Protein AF-A0A2V8SX54-F1 (afdb_monomer)

Solvent-accessible surface area (backbone atoms only — not comparable to full-atom values): 26378 Å² total; per-residue (Å²): 139,81,92,84,87,86,87,90,79,84,88,74,87,81,85,82,84,87,79,87,78,86,84,85,86,83,91,82,82,90,82,87,89,84,88,85,86,90,86,89,82,80,80,82,79,78,82,74,82,74,77,76,75,73,49,74,75,44,78,46,77,50,75,36,87,55,54,24,36,34,35,37,41,37,28,32,24,9,51,74,18,35,48,42,36,88,55,17,28,21,27,26,38,36,36,25,47,73,88,38,86,64,34,55,44,73,38,55,62,5,57,46,75,40,74,49,58,28,40,78,41,60,44,65,58,43,84,45,40,41,38,34,27,49,34,67,90,66,21,24,82,52,34,79,50,73,47,78,78,46,76,47,75,49,76,37,35,83,87,41,93,58,24,72,60,58,56,57,41,57,34,42,26,45,38,69,89,34,70,80,65,87,48,61,45,80,74,49,32,34,34,38,77,49,78,59,87,72,31,37,38,41,39,33,32,38,35,24,54,36,55,71,60,72,72,35,46,30,38,32,27,17,44,52,46,41,59,42,29,75,47,62,55,39,34,39,31,20,40,90,84,69,49,77,77,47,45,33,28,24,20,71,92,74,36,79,38,78,61,82,42,58,66,57,71,70,15,42,41,34,22,31,75,46,52,73,64,24,31,32,47,66,80,81,55,98,46,36,38,33,56,43,63,40,85,54,88,54,93,87,44,27,82,65,53,55,41,66,79,41,32,66,52,45,38,50,34,52,24,42,36,54,47,71,64,25,53,31,88,84,51,88,49,48,70,22,28,54,59,74,52,30,24,44,37,37,33,33,30,32,48,51,60,79,17,17,39,41,44,33,40,28,40,61,100,44,94,58,72,32,44,23,29,70,91,39,72,88,18,37,38,63,65,53,47,52,38,32,24,24,27,64,50,62,78,88,67,53,80,91,39,58,35,34,34,31,43,34,20,37,64,50,64,85,70,87,47,75,66,49,48,56,55,43,77,74,25,44,32,34,42,52,44,46,80,40,36,27,35,35,41,99,77,38,32,78,43,78,61,52,91,45,76,61,71,68,44,75,31,46,54,76,36,68,48,74,57,39,57,74,85,64,90,131

Secondary structure (DSSP, 8-state):
---------------------------------------------------PPPEEEEEEEEEESSSEEEEEEEEEE-TT--TTSTT-S--EEEEEETTEEEEEEE-TTTTS-EEEEEEEEEE-SEEEEEEEEE-TTTS-TT----EEEEEEEEEE-TTSTTHHHHTTPPEEEPPTTTTTT--S-EEEEEEEEEEETTEEEEEEEEEES---SS--HHHHHHHHS-SSEEEEEEEEEE-TTS-EEEEEEEEGGGEEEE--PPEETTEEEEEE-STT--EESS---S-EE-BPEEE---TTS-TTHHHHHSTHHHHHHHHHHHHTT-B-SS--SSS-B--GGGEEEEEEEEEESSEEEEEEEEETT---EEETTTT-GGGSB---EEEEEEEE--TT--GGGEEEEEEEEEESS---SHHHHHHHHT-EEEEEEEEEEEEB-TTS-B-PPP------EEEETT-EEEEEETT---

Foldseek 3Di:
DDDDDDDDDDDDDDDDDDDDDDDDDDDDDDDDDDDDDDDDDDPPPPPDPPPPDFAWPDKDKDFDAAKWWKKKFWFKAFEQAECLAALRQFWKKWKDKQNHTQAIDTRRVHRDGDTAMFTSAIDHGDMMMMIITGDCVQGRNRRDDMGTPDIDMDTGDPVHPCRLVQLAAAKEFEAAVCRSVSFFDFDAKAWEWDDDPQKIKIWIKTWGLAQQQFDFPLLCQLAFNAGTAMATAKMFIAGPVSDTPFIWGQAPVRDIDGAPADADNSYQYWYQHGSNRGIDSDDDHPGIGGGRYHYDDPVPWDPCVVCQVVVVSLVSRQSNCSNVVQADPPDLTGNHDHRQLQKKKWKFFKDFDQKFKKKWWDFPPGPDIFISCSPPLSSTHRDGGIHMHITGHDPPDDPVRTFWMKMAMAGSDDDPDPVSVVVLQATKMKTDDTPFIFGADPSSHTDDTDDFDDHTDIDRHGDMDIRDGPVDDD

Nearest PDB structures (foldseek):
  8xcj-assembly1_F  TM=3.959E-01  e=9.289E-03  Escherichia phage Lambda
  8xck-assembly1_F  TM=3.122E-01  e=2.239E-02  Escherichia phage Lambda
  3w5f-assembly2_B  TM=2.344E-01  e=1.899E-02  Solanum lycopersicum
  7l2z-assembly1_C  TM=1.823E-01  e=2.006E-02  Escherichia coli K-12
  8h2i-assembly1_ab-5  TM=1.354E-01  e=4.100E-02  Paramecium bursaria Chlorella virus 1

Structure (mmCIF, N/CA/C/O backbone):
data_AF-A0A2V8SX54-F1
#
_entry.id   AF-A0A2V8SX54-F1
#
loop_
_atom_site.group_PDB
_atom_site.id
_atom_site.type_symbol
_atom_site.label_atom_id
_atom_site.label_alt_id
_atom_site.label_comp_id
_atom_site.label_asym_id
_atom_site.label_entity_id
_atom_site.label_seq_id
_atom_site.pdbx_PDB_ins_code
_atom_site.Cartn_x
_atom_site.Cartn_y
_atom_site.Cartn_z
_atom_site.occupancy
_atom_site.B_iso_or_equiv
_atom_site.auth_seq_id
_atom_site.auth_comp_id
_atom_site.auth_asym_id
_atom_site.auth_atom_id
_atom_site.pdbx_PDB_model_num
ATOM 1 N N . MET A 1 1 ? -35.986 37.980 21.704 1.00 31.59 1 MET A N 1
ATOM 2 C CA . MET A 1 1 ? -37.425 37.637 21.736 1.00 31.59 1 MET A CA 1
ATOM 3 C C . MET A 1 1 ? -37.671 36.758 20.523 1.00 31.59 1 MET A C 1
ATOM 5 O O . MET A 1 1 ? -37.563 37.276 19.428 1.00 31.59 1 MET A O 1
ATOM 9 N N . ILE A 1 2 ? -37.849 35.445 20.602 1.00 27.88 2 ILE A N 1
ATOM 10 C CA . ILE A 1 2 ? -38.385 34.563 21.647 1.00 27.88 2 ILE A CA 1
ATOM 11 C C . ILE A 1 2 ? -37.568 33.252 21.619 1.00 27.88 2 ILE A C 1
ATOM 13 O O . ILE A 1 2 ? -37.108 32.840 20.556 1.00 27.88 2 ILE A O 1
ATOM 17 N N . GLU A 1 3 ? -37.349 32.660 22.793 1.00 24.61 3 GLU A N 1
ATOM 18 C CA . GLU A 1 3 ? -36.712 31.354 23.023 1.00 24.61 3 GLU A CA 1
ATOM 19 C C . GLU A 1 3 ? -37.575 30.183 22.524 1.00 24.61 3 GLU A C 1
ATOM 21 O O . GLU A 1 3 ? -38.798 30.256 22.607 1.00 24.61 3 GLU A O 1
ATOM 26 N N . ALA A 1 4 ? -36.937 29.086 22.094 1.00 24.88 4 ALA A N 1
ATOM 27 C CA . ALA A 1 4 ? -37.102 27.743 22.680 1.00 24.88 4 ALA A CA 1
ATOM 28 C C . ALA A 1 4 ? -36.400 26.664 21.825 1.00 24.88 4 ALA A C 1
ATOM 30 O O . ALA A 1 4 ? -36.652 26.520 20.633 1.00 24.88 4 ALA A O 1
ATOM 31 N N . SER A 1 5 ? -35.542 25.886 22.482 1.00 25.06 5 SER A N 1
ATOM 32 C CA . SER A 1 5 ? -35.265 24.462 22.208 1.00 25.06 5 SER A CA 1
ATOM 33 C C . SER A 1 5 ? -36.042 23.652 23.279 1.00 25.06 5 SER A C 1
ATOM 35 O O . SER A 1 5 ? -36.571 24.311 24.183 1.00 25.06 5 SER A O 1
ATOM 37 N N . PRO A 1 6 ? -36.069 22.299 23.337 1.00 46.75 6 PRO A N 1
ATOM 38 C CA . PRO A 1 6 ? -35.514 21.268 22.440 1.00 46.75 6 PRO A CA 1
ATOM 39 C C . PRO A 1 6 ? -36.503 20.102 22.146 1.00 46.75 6 PRO A C 1
ATOM 41 O O . PRO A 1 6 ? -37.576 20.050 22.729 1.00 46.75 6 PRO A O 1
ATOM 44 N N . GLU A 1 7 ? -36.144 19.148 21.271 1.00 25.92 7 GLU A N 1
ATOM 45 C CA . GLU A 1 7 ? -36.184 17.691 21.558 1.00 25.92 7 GLU A CA 1
ATOM 46 C C . GLU A 1 7 ? -35.854 16.808 20.339 1.00 25.92 7 GLU A C 1
ATOM 48 O O . GLU A 1 7 ? -36.104 17.140 19.182 1.00 25.92 7 GLU A O 1
ATOM 53 N N . ALA A 1 8 ? -35.234 15.671 20.654 1.00 28.62 8 ALA A N 1
ATOM 54 C CA . ALA A 1 8 ? -34.731 14.637 19.766 1.00 28.62 8 ALA A CA 1
ATOM 55 C C . ALA A 1 8 ? -35.845 13.757 19.168 1.00 28.62 8 ALA A C 1
ATOM 57 O O . ALA A 1 8 ? -36.850 13.478 19.813 1.00 28.62 8 ALA A O 1
ATOM 58 N N . GLY A 1 9 ? -35.619 13.228 17.963 1.00 24.94 9 GLY A N 1
ATOM 59 C CA . GLY A 1 9 ? -36.501 12.238 17.347 1.00 24.94 9 GLY A CA 1
ATOM 60 C C . GLY A 1 9 ? -35.803 11.477 16.226 1.00 24.94 9 GLY A C 1
ATOM 61 O O . GLY A 1 9 ? -35.399 12.059 15.224 1.00 24.94 9 GLY A O 1
ATOM 62 N N . ALA A 1 10 ? -35.640 10.173 16.433 1.00 25.62 10 ALA A N 1
ATOM 63 C CA . ALA A 1 10 ? -35.011 9.208 15.541 1.00 25.62 10 ALA A CA 1
ATOM 64 C C . ALA A 1 10 ? -35.540 9.271 14.094 1.00 25.62 10 ALA A C 1
ATOM 66 O O . ALA A 1 10 ? -36.748 9.305 13.856 1.00 25.62 10 ALA A O 1
ATOM 67 N N . SER A 1 11 ? -34.630 9.223 13.117 1.00 25.17 11 SER A N 1
ATOM 68 C CA . SER 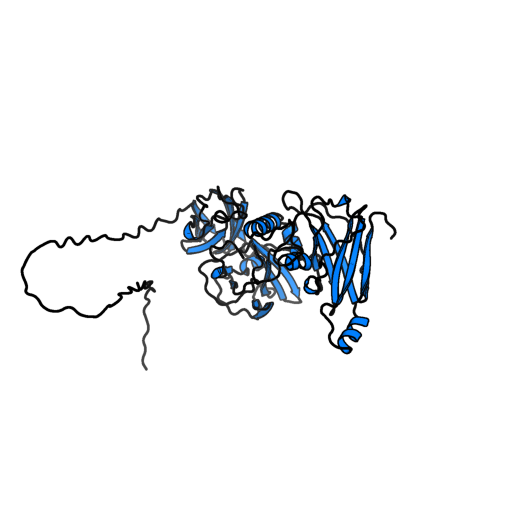A 1 11 ? -34.993 9.102 11.703 1.00 25.17 11 SER A CA 1
ATOM 69 C C . SER A 1 11 ? -35.382 7.652 11.398 1.00 25.17 11 SER A C 1
ATOM 71 O O . SER A 1 11 ? -34.538 6.766 11.275 1.00 25.17 11 SER A O 1
ATOM 73 N N . LEU A 1 12 ? -36.691 7.413 11.337 1.00 27.41 12 LEU A N 1
ATOM 74 C CA . LEU A 1 12 ? -37.303 6.190 10.831 1.00 27.41 12 LEU A CA 1
ATOM 75 C C . LEU A 1 12 ? -37.201 6.151 9.301 1.00 27.41 12 LEU A C 1
ATOM 77 O O . LEU A 1 12 ? -37.607 7.078 8.601 1.00 27.41 12 LEU A O 1
ATOM 81 N N . ILE A 1 13 ? -36.688 5.030 8.802 1.00 28.08 13 ILE A N 1
ATOM 82 C CA . ILE A 1 13 ? -36.658 4.642 7.392 1.00 28.08 13 ILE A CA 1
ATOM 83 C C . ILE A 1 13 ? -38.092 4.639 6.841 1.00 28.08 13 ILE A C 1
ATOM 85 O O . ILE A 1 13 ? -38.924 3.823 7.236 1.00 28.08 13 ILE A O 1
ATOM 89 N N . VAL A 1 14 ? -38.381 5.542 5.902 1.00 26.42 14 VAL A N 1
ATOM 90 C CA . VAL A 1 14 ? -39.631 5.547 5.130 1.00 26.42 14 VAL A CA 1
ATOM 91 C C . VAL A 1 14 ? -39.438 4.679 3.886 1.00 26.42 14 VAL A C 1
ATOM 93 O O . VAL A 1 14 ? -38.863 5.116 2.891 1.00 26.42 14 VAL A O 1
ATOM 96 N N . CYS A 1 15 ? -39.951 3.448 3.911 1.00 26.69 15 CYS A N 1
ATOM 97 C CA . CYS A 1 15 ? -40.166 2.655 2.700 1.00 26.69 15 CYS A CA 1
ATOM 98 C C . CYS A 1 15 ? -41.452 3.128 2.001 1.00 26.69 15 CYS A C 1
ATOM 100 O O . CYS A 1 15 ? -42.551 2.916 2.508 1.00 26.69 15 CYS A O 1
ATOM 102 N N . ARG A 1 16 ? -41.337 3.742 0.816 1.00 26.17 16 ARG A N 1
ATOM 103 C CA . ARG A 1 16 ? -42.470 3.931 -0.110 1.00 26.17 16 ARG A CA 1
ATOM 104 C C . ARG A 1 16 ? -42.550 2.742 -1.076 1.00 26.17 16 ARG A C 1
ATOM 106 O O . ARG A 1 16 ? -41.595 2.546 -1.824 1.00 26.17 16 ARG A O 1
ATOM 113 N N . PRO A 1 17 ? -43.668 2.002 -1.154 1.00 31.19 17 PRO A N 1
ATOM 114 C CA . PRO A 1 17 ? -43.928 1.125 -2.284 1.00 31.19 17 PRO A CA 1
ATOM 115 C C . PRO A 1 17 ? -44.687 1.889 -3.379 1.00 31.19 17 PRO A C 1
ATOM 117 O O . PRO A 1 17 ? -45.787 2.398 -3.167 1.00 31.19 17 PRO A O 1
ATOM 120 N N . SER A 1 18 ? -44.093 1.958 -4.569 1.00 27.44 18 SER A N 1
ATOM 121 C CA . SER A 1 18 ? -44.758 2.406 -5.795 1.00 27.44 18 SER A CA 1
ATOM 122 C C . SER A 1 18 ? -45.626 1.268 -6.334 1.00 27.44 18 SER A C 1
ATOM 124 O O . SER A 1 18 ? -45.100 0.284 -6.850 1.00 27.44 18 SER A O 1
ATOM 126 N N . LEU A 1 19 ? -46.951 1.389 -6.228 1.00 26.81 19 LEU A N 1
ATOM 127 C CA . LEU A 1 19 ? -47.896 0.482 -6.882 1.00 26.81 19 LEU A CA 1
ATOM 128 C C . LEU A 1 19 ? -48.363 1.121 -8.200 1.00 26.81 19 LEU A C 1
ATOM 130 O O . LEU A 1 19 ? -49.107 2.100 -8.200 1.00 26.81 19 LEU A O 1
ATOM 134 N N . VAL A 1 20 ? -47.909 0.587 -9.335 1.00 29.27 20 VAL A N 1
ATOM 135 C CA . VAL A 1 20 ? -48.375 0.999 -10.668 1.00 29.27 20 VAL A CA 1
ATOM 136 C C . VAL A 1 20 ? -49.686 0.274 -10.970 1.00 29.27 20 VAL A C 1
ATOM 138 O O . VAL A 1 20 ? -49.683 -0.901 -11.326 1.00 29.27 20 VAL A O 1
ATOM 141 N N . ILE A 1 21 ? -50.815 0.977 -10.852 1.00 29.84 21 ILE A N 1
ATOM 142 C CA . ILE A 1 21 ? -52.108 0.523 -11.380 1.00 29.84 21 ILE A CA 1
ATOM 143 C C . ILE A 1 21 ? -52.289 1.136 -12.775 1.00 29.84 21 ILE A C 1
ATOM 145 O O . ILE A 1 21 ? -52.482 2.342 -12.918 1.00 29.84 21 ILE A O 1
ATOM 149 N N . LYS A 1 22 ? -52.233 0.298 -13.817 1.00 30.06 22 LYS A N 1
ATOM 150 C CA . LYS A 1 22 ? -52.654 0.650 -15.182 1.00 30.06 22 LYS A CA 1
ATOM 151 C C . LYS A 1 22 ? -54.179 0.810 -15.213 1.00 30.06 22 LYS A C 1
ATOM 153 O O . LYS A 1 22 ? -54.898 -0.146 -14.944 1.00 30.06 22 LYS A O 1
ATOM 158 N N . HIS A 1 23 ? -54.664 1.991 -15.587 1.00 28.36 23 HIS A N 1
ATOM 159 C CA . HIS A 1 23 ? -56.063 2.224 -15.955 1.00 28.36 23 HIS A CA 1
ATOM 160 C C . HIS A 1 23 ? -56.224 2.031 -17.472 1.00 28.36 23 HIS A C 1
ATOM 162 O O . HIS A 1 23 ? -55.637 2.775 -18.255 1.00 28.36 23 HIS A O 1
ATOM 168 N N . ILE A 1 24 ? -57.014 1.036 -17.886 1.00 31.31 24 ILE A N 1
ATOM 169 C CA . ILE A 1 24 ? -57.562 0.921 -19.245 1.00 31.31 24 ILE A CA 1
ATOM 170 C C . ILE A 1 24 ? -59.026 1.347 -19.150 1.00 31.31 24 ILE A C 1
ATOM 172 O O . ILE A 1 24 ? -59.816 0.704 -18.463 1.00 31.31 24 ILE A O 1
ATOM 176 N N . GLY A 1 25 ? -59.378 2.445 -19.814 1.00 29.09 25 GLY A N 1
ATOM 177 C CA . GLY A 1 25 ? -60.760 2.871 -19.988 1.00 29.09 25 GLY A CA 1
ATOM 178 C C . GLY A 1 25 ? -61.316 2.396 -21.329 1.00 29.09 25 GLY A C 1
ATOM 179 O O . GLY A 1 25 ? -60.647 2.535 -22.350 1.00 29.09 25 GLY A O 1
ATOM 180 N N . GLY A 1 26 ? -62.566 1.924 -21.331 1.00 27.31 26 GLY A N 1
ATOM 181 C CA . GLY A 1 26 ? -63.441 2.079 -22.494 1.00 27.31 26 GLY A CA 1
ATOM 182 C C . GLY A 1 26 ? -64.330 0.895 -22.886 1.00 27.31 26 GLY A C 1
ATOM 183 O O . GLY A 1 26 ? -63.892 0.025 -23.623 1.00 27.31 26 GLY A O 1
ATOM 184 N N . LYS A 1 27 ? -65.622 1.047 -22.549 1.00 30.84 27 LYS A N 1
ATOM 185 C CA . LYS A 1 27 ? -66.845 0.608 -23.266 1.00 30.84 27 LYS A CA 1
ATOM 186 C C . LYS A 1 27 ? -67.281 -0.865 -23.219 1.00 30.84 27 LYS A C 1
ATOM 188 O O . LYS A 1 27 ? -66.690 -1.697 -23.884 1.00 30.84 27 LYS A O 1
ATOM 193 N N . LEU A 1 28 ? -68.445 -1.101 -22.596 1.00 29.50 28 LEU A N 1
ATOM 194 C CA . LEU A 1 28 ? -69.559 -1.979 -23.033 1.00 29.50 28 LEU A CA 1
ATOM 195 C C . LEU A 1 28 ? -70.706 -1.801 -22.006 1.00 29.50 28 LEU A C 1
ATOM 197 O O . LEU A 1 28 ? -70.486 -1.997 -20.819 1.00 29.50 28 LEU A O 1
ATOM 201 N N . VAL A 1 29 ? -71.756 -1.032 -22.323 1.00 33.12 29 VAL A N 1
ATOM 202 C CA . VAL A 1 29 ? -73.097 -1.451 -22.806 1.00 33.12 29 VAL A CA 1
ATOM 203 C C . VAL A 1 29 ? -73.834 -2.436 -21.874 1.00 33.12 29 VAL A C 1
ATOM 205 O O . VAL A 1 29 ? -73.373 -3.538 -21.615 1.00 33.12 29 VAL A O 1
ATOM 208 N N . GLU A 1 30 ? -74.989 -1.949 -21.406 1.00 35.03 30 GLU A N 1
ATOM 209 C CA . GLU A 1 30 ? -76.146 -2.543 -20.710 1.00 35.03 30 GLU A CA 1
ATOM 210 C C . GLU A 1 30 ? -76.262 -4.079 -20.584 1.00 35.03 30 GLU A C 1
ATOM 212 O O . GLU A 1 30 ? -76.363 -4.771 -21.589 1.00 35.03 30 GLU A O 1
ATOM 217 N N . HIS A 1 31 ? -76.461 -4.586 -19.351 1.00 31.86 31 HIS A N 1
ATOM 218 C CA . HIS A 1 31 ? -77.663 -5.350 -18.951 1.00 31.86 31 HIS A CA 1
ATOM 219 C C . HIS A 1 31 ? -77.718 -5.693 -17.439 1.00 31.86 31 HIS A C 1
ATOM 221 O O . HIS A 1 31 ? -76.755 -5.522 -16.704 1.00 31.86 31 HIS A O 1
ATOM 227 N N . LYS A 1 32 ? -78.927 -6.080 -17.009 1.00 34.41 32 LYS A N 1
ATOM 228 C CA . LYS A 1 32 ? -79.556 -6.134 -15.669 1.00 34.41 32 LYS A CA 1
ATOM 229 C C . LYS A 1 32 ? -78.862 -6.943 -14.538 1.00 34.41 32 LYS A C 1
ATOM 231 O O . LYS A 1 32 ? -77.978 -7.745 -14.811 1.00 34.41 32 LYS A O 1
ATOM 236 N N . PRO A 1 33 ? -79.311 -6.758 -13.270 1.00 58.25 33 PRO A N 1
ATOM 237 C CA . PRO A 1 33 ? -78.659 -7.262 -12.059 1.00 58.25 33 PRO A CA 1
ATOM 238 C C . PRO A 1 33 ? -79.259 -8.588 -11.566 1.00 58.25 33 PRO A C 1
ATOM 240 O O . PRO A 1 33 ? -80.463 -8.769 -11.692 1.00 58.25 33 PRO A O 1
ATOM 243 N N . GLU A 1 34 ? -78.470 -9.448 -10.909 1.00 34.09 34 GLU A N 1
ATOM 244 C CA . GLU A 1 34 ? -78.967 -10.325 -9.836 1.00 34.09 34 GLU A CA 1
ATOM 245 C C . GLU A 1 34 ? -77.843 -10.940 -8.970 1.00 34.09 34 GLU A C 1
ATOM 247 O O . GLU A 1 34 ? -76.687 -11.043 -9.366 1.00 34.09 34 GLU A O 1
ATOM 252 N N . ARG A 1 35 ? -78.232 -11.237 -7.727 1.00 37.44 35 ARG A N 1
ATOM 253 C CA . ARG A 1 35 ? -77.483 -11.574 -6.498 1.00 37.44 35 ARG A CA 1
ATOM 254 C C . ARG A 1 35 ? -76.578 -12.821 -6.579 1.00 37.44 35 ARG A C 1
ATOM 256 O O . ARG A 1 35 ? -76.968 -13.779 -7.226 1.00 37.44 35 ARG A O 1
ATOM 263 N N . LEU A 1 36 ? -75.496 -12.858 -5.778 1.00 31.34 36 LEU A N 1
ATOM 264 C CA . LEU A 1 36 ? -75.137 -13.919 -4.792 1.00 31.34 36 LEU A CA 1
ATOM 265 C C . LEU A 1 36 ? -73.745 -13.609 -4.160 1.00 31.34 36 LEU A C 1
ATOM 267 O O . LEU A 1 36 ? -72.757 -13.513 -4.873 1.00 31.34 36 LEU A O 1
ATOM 271 N N . THR A 1 37 ? -73.660 -13.143 -2.908 1.00 31.58 37 THR A N 1
ATOM 272 C CA . THR A 1 37 ? -73.286 -13.865 -1.658 1.00 31.58 37 THR A CA 1
ATOM 273 C C . THR A 1 37 ? -71.852 -14.435 -1.540 1.00 31.58 37 THR A C 1
ATOM 275 O O . THR A 1 37 ? -71.489 -15.363 -2.246 1.00 31.58 37 THR A O 1
ATOM 278 N N . LEU A 1 38 ? -71.145 -13.944 -0.504 1.00 33.22 38 LEU A N 1
ATOM 279 C CA . LEU A 1 38 ? -70.152 -14.607 0.375 1.00 33.22 38 LEU A CA 1
ATOM 280 C C . LEU A 1 38 ? -68.834 -15.174 -0.215 1.00 33.22 38 LEU A C 1
ATOM 282 O O . LEU A 1 38 ? -68.823 -16.266 -0.763 1.00 33.22 38 LEU A O 1
ATOM 286 N N . LEU A 1 39 ? -67.696 -14.521 0.079 1.00 30.03 39 LEU A N 1
ATOM 287 C CA . LEU A 1 39 ? -66.665 -15.022 1.018 1.00 30.03 39 LEU A CA 1
ATOM 288 C C . LEU A 1 39 ? -65.515 -13.999 1.140 1.00 30.03 39 LEU A C 1
ATOM 290 O O . LEU A 1 39 ? -64.708 -13.840 0.228 1.00 30.03 39 LEU A O 1
ATOM 294 N N . SER A 1 40 ? -65.412 -13.330 2.288 1.00 33.09 40 SER A N 1
ATOM 295 C CA . SER A 1 40 ? -64.256 -12.500 2.646 1.00 33.09 40 SER A CA 1
ATOM 296 C C . SER A 1 40 ? -63.407 -13.261 3.661 1.00 33.09 40 SER A C 1
ATOM 298 O O . SER A 1 40 ? -63.679 -13.202 4.856 1.00 33.09 40 SER A O 1
ATOM 300 N N . VAL A 1 41 ? -62.386 -13.988 3.201 1.00 35.75 41 VAL A N 1
ATOM 301 C CA . VAL A 1 41 ? -61.299 -14.469 4.067 1.00 35.75 41 VAL A CA 1
ATOM 302 C C . VAL A 1 41 ? -60.134 -13.501 3.894 1.00 35.75 41 VAL A C 1
ATOM 304 O O . VAL A 1 41 ? -59.404 -13.553 2.909 1.00 35.75 41 VAL A O 1
ATOM 307 N N . VAL A 1 42 ? -59.993 -12.574 4.839 1.00 40.75 42 VAL A N 1
ATOM 308 C CA . VAL A 1 42 ? -58.811 -11.715 4.952 1.00 40.75 42 VAL A CA 1
ATOM 309 C C . VAL A 1 42 ? -57.717 -12.540 5.625 1.00 40.75 42 VAL A C 1
ATOM 311 O O . VAL A 1 42 ? -57.764 -12.781 6.829 1.00 40.75 42 VAL A O 1
ATOM 314 N N . LEU A 1 43 ? -56.739 -12.996 4.841 1.00 38.81 43 LEU A N 1
ATOM 315 C CA . LEU A 1 43 ? -55.515 -13.601 5.359 1.00 38.81 43 LEU A CA 1
ATOM 316 C C . LEU A 1 43 ? -54.573 -12.468 5.797 1.00 38.81 43 LEU A C 1
ATOM 318 O O . LEU A 1 43 ? -53.876 -11.867 4.981 1.00 38.81 43 LEU A O 1
ATOM 322 N N . ALA A 1 44 ? -54.577 -12.141 7.088 1.00 40.84 44 ALA A N 1
ATOM 323 C CA . ALA A 1 44 ? -53.575 -11.265 7.682 1.00 40.84 44 ALA A CA 1
ATOM 324 C C . ALA A 1 44 ? -52.259 -12.047 7.833 1.00 40.84 44 ALA A C 1
ATOM 326 O O . ALA A 1 44 ? -52.014 -12.689 8.851 1.00 40.84 44 ALA A O 1
ATOM 327 N N . VAL A 1 45 ? -51.414 -12.025 6.800 1.00 42.69 45 VAL A N 1
ATOM 328 C CA . VAL A 1 45 ? -50.029 -12.498 6.909 1.00 42.69 45 VAL A CA 1
ATOM 329 C C . VAL A 1 45 ? -49.218 -11.383 7.560 1.00 42.69 45 VAL A C 1
ATOM 331 O O . VAL A 1 45 ? -48.804 -10.427 6.906 1.00 42.69 45 VAL A O 1
ATOM 334 N N . GLY A 1 46 ? -49.030 -11.484 8.875 1.00 41.28 46 GLY A N 1
ATOM 335 C CA . GLY A 1 46 ? -48.062 -10.669 9.596 1.00 41.28 46 GLY A CA 1
ATOM 336 C C . GLY A 1 46 ? -46.652 -11.013 9.123 1.00 41.28 46 GLY A C 1
ATOM 337 O O . GLY A 1 46 ? 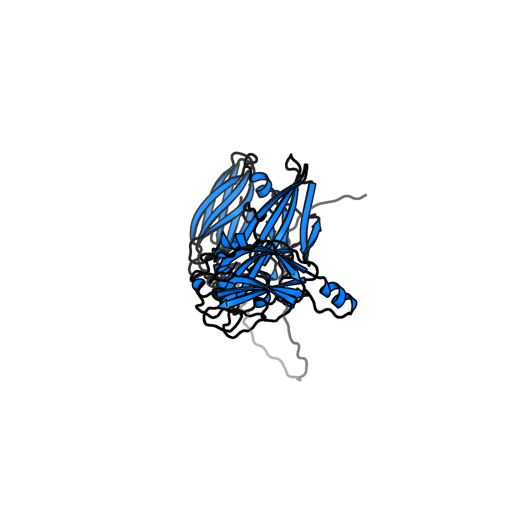-46.140 -12.087 9.429 1.00 41.28 46 GLY A O 1
ATOM 338 N N . PHE A 1 47 ? -46.023 -10.107 8.376 1.00 41.28 47 PHE A N 1
ATOM 339 C CA . PHE A 1 47 ? -44.587 -10.154 8.114 1.00 41.28 47 PHE A CA 1
ATOM 340 C C . PHE A 1 47 ? -43.847 -9.823 9.416 1.00 41.28 47 PHE A C 1
ATOM 342 O O . PHE A 1 47 ? -43.555 -8.666 9.712 1.00 41.28 47 PHE A O 1
ATOM 349 N N . PHE A 1 48 ? -43.557 -10.846 10.218 1.00 40.59 48 PHE A N 1
ATOM 350 C CA . PHE A 1 48 ? -42.517 -10.746 11.233 1.00 40.59 48 PHE A CA 1
ATOM 351 C C . PHE A 1 48 ? -41.169 -10.692 10.509 1.00 40.59 48 PHE A C 1
ATOM 353 O O . PHE A 1 48 ? -40.674 -11.708 10.021 1.00 40.59 48 PHE A O 1
ATOM 360 N N . CYS A 1 49 ? -40.568 -9.504 10.431 1.00 37.72 49 CYS A N 1
ATOM 361 C CA . CYS A 1 49 ? -39.133 -9.384 10.197 1.00 37.72 49 CYS A CA 1
ATOM 362 C C . CYS A 1 49 ? -38.421 -9.991 11.408 1.00 37.72 49 CYS A C 1
ATOM 364 O O . CYS A 1 49 ? -38.197 -9.322 12.414 1.00 37.72 49 CYS A O 1
ATOM 366 N N . VAL A 1 50 ? -38.105 -11.281 11.331 1.00 39.31 50 VAL A N 1
ATOM 367 C CA . VAL A 1 50 ? -37.179 -11.911 12.265 1.00 39.31 50 VAL A CA 1
ATOM 368 C C . VAL A 1 50 ? -35.797 -11.354 11.936 1.00 39.31 50 VAL A C 1
ATOM 370 O O . VAL A 1 50 ? -35.161 -11.776 10.972 1.00 39.31 50 VAL A O 1
ATOM 373 N N . SER A 1 51 ? -35.349 -10.359 12.701 1.00 46.72 51 SER A N 1
ATOM 374 C CA . SER A 1 51 ? -33.948 -9.946 12.701 1.00 46.72 51 SER A CA 1
ATOM 375 C C . SER A 1 51 ? -33.134 -11.128 13.214 1.00 46.72 51 SER A C 1
ATOM 377 O O . SER A 1 51 ? -33.147 -11.411 14.410 1.00 46.72 51 SER A O 1
ATOM 379 N N . ILE A 1 52 ? -32.476 -11.858 12.312 1.00 51.75 52 ILE A N 1
ATOM 380 C CA . ILE A 1 52 ? -31.501 -12.877 12.705 1.00 51.75 52 ILE A CA 1
ATOM 381 C C . ILE A 1 52 ? -30.420 -12.133 13.504 1.00 51.75 52 ILE A C 1
ATOM 383 O O . ILE A 1 52 ? -29.820 -11.204 12.954 1.00 51.75 52 ILE A O 1
ATOM 387 N N . PRO A 1 53 ? -30.206 -12.459 14.792 1.00 56.75 53 PRO A N 1
ATOM 388 C CA . PRO A 1 53 ? -29.185 -11.790 15.582 1.00 56.75 53 PRO A CA 1
ATOM 389 C C . PRO A 1 53 ? -27.823 -12.011 14.920 1.00 56.75 53 PRO A C 1
ATOM 391 O O . PRO A 1 53 ? -27.536 -13.106 14.430 1.00 56.75 53 PRO A O 1
ATOM 394 N N . ALA A 1 54 ? -26.999 -10.963 14.877 1.00 71.56 54 ALA A N 1
ATOM 395 C CA . ALA A 1 54 ? -25.617 -11.094 14.434 1.00 71.56 54 ALA A CA 1
ATOM 396 C C . ALA A 1 54 ? -24.926 -12.174 15.281 1.00 71.56 54 ALA A C 1
ATOM 398 O O . ALA A 1 54 ? -25.111 -12.230 16.499 1.00 71.56 54 ALA A O 1
ATOM 399 N N . GLN A 1 55 ? -24.180 -13.069 14.634 1.00 86.75 55 GLN A N 1
ATOM 400 C CA . GLN A 1 55 ? -23.488 -14.144 15.335 1.00 86.75 55 GLN A CA 1
ATOM 401 C C . GLN A 1 55 ? -22.267 -13.556 16.049 1.00 86.75 55 GLN A C 1
ATOM 403 O O . GLN A 1 55 ? -21.264 -13.266 15.397 1.00 86.75 55 GLN A O 1
ATOM 408 N N . SER A 1 56 ? -22.358 -13.398 17.371 1.00 93.62 56 SER A N 1
ATOM 409 C CA . SER A 1 56 ? -21.208 -13.065 18.221 1.00 93.62 56 SER A CA 1
ATOM 410 C C . SER A 1 56 ? -20.203 -14.218 18.176 1.00 93.62 56 SER A C 1
ATOM 412 O O . SER A 1 56 ? -20.559 -15.379 18.393 1.00 93.62 56 SER A O 1
ATOM 414 N N . LEU A 1 57 ? -18.963 -13.905 17.805 1.00 97.06 57 LEU A N 1
ATOM 415 C CA . LEU A 1 57 ? -17.859 -14.860 17.672 1.00 97.06 57 LEU A CA 1
ATOM 416 C C . LEU A 1 57 ? -16.944 -14.838 18.896 1.00 97.06 57 LEU A C 1
ATOM 418 O O . LEU A 1 57 ? -16.333 -15.849 19.237 1.00 97.06 57 LEU A O 1
ATOM 422 N N . LEU A 1 58 ? -16.818 -13.669 19.521 1.00 97.12 58 LEU A N 1
ATOM 423 C CA . LEU A 1 58 ? -15.955 -13.418 20.663 1.00 97.12 58 LEU A CA 1
ATOM 424 C C . LEU A 1 58 ? -16.538 -12.273 21.484 1.00 97.12 58 LEU A C 1
ATOM 426 O O . LEU A 1 58 ? -16.828 -11.213 20.937 1.00 97.12 58 LEU A O 1
ATOM 430 N N . GLU A 1 59 ? -16.584 -12.459 22.797 1.00 97.50 59 GLU A N 1
ATOM 431 C CA . GLU A 1 59 ? -16.753 -11.387 23.776 1.00 97.50 59 GLU A CA 1
ATOM 432 C C . GLU A 1 59 ? -15.644 -11.503 24.819 1.00 97.50 59 GLU A C 1
ATOM 434 O O . GLU A 1 59 ? -15.325 -12.598 25.288 1.00 97.50 59 GLU A O 1
ATOM 439 N N . LYS A 1 60 ? -15.010 -10.378 25.144 1.00 97.25 60 LYS A N 1
ATOM 440 C CA . LYS A 1 60 ? -13.867 -10.329 26.052 1.00 97.25 60 LYS A CA 1
ATOM 441 C C . LYS A 1 60 ? -13.864 -9.021 26.827 1.00 97.25 60 LYS A C 1
ATOM 443 O O . LYS A 1 60 ? -13.958 -7.954 26.231 1.00 97.25 60 LYS A O 1
ATOM 448 N N . SER A 1 61 ? -13.692 -9.102 28.140 1.00 98.19 61 SER A N 1
ATOM 449 C CA . SER A 1 61 ? -13.378 -7.930 28.958 1.00 98.19 61 SER A CA 1
ATOM 450 C C . SER A 1 61 ? -11.874 -7.686 28.986 1.00 98.19 61 SER A C 1
ATOM 452 O O . SER A 1 61 ? -11.077 -8.629 28.937 1.00 98.19 61 SER A O 1
ATOM 454 N N . PHE A 1 62 ? -11.483 -6.422 29.070 1.00 98.31 62 PHE A N 1
ATOM 455 C CA . PHE A 1 62 ? -10.102 -6.014 29.277 1.00 98.31 62 PHE A CA 1
ATOM 456 C C . PHE A 1 62 ? -10.052 -4.764 30.145 1.00 98.31 62 PHE A C 1
ATOM 458 O O . PHE A 1 62 ? -10.985 -3.966 30.151 1.00 98.31 62 PHE A O 1
ATOM 465 N N . ARG A 1 63 ? -8.943 -4.602 30.861 1.00 98.38 63 ARG A N 1
ATOM 466 C CA . ARG A 1 63 ? -8.731 -3.484 31.766 1.00 98.38 63 ARG A CA 1
ATOM 467 C C . ARG A 1 63 ? -7.625 -2.587 31.239 1.00 98.38 63 ARG A C 1
ATOM 469 O O . ARG A 1 63 ? -6.560 -3.075 30.864 1.00 98.38 63 ARG A O 1
ATOM 476 N N . VAL A 1 64 ? -7.892 -1.292 31.235 1.00 98.19 64 VAL A N 1
ATOM 477 C CA . VAL A 1 64 ? -6.931 -0.232 30.940 1.00 98.19 64 VAL A CA 1
ATOM 478 C C . VAL A 1 64 ? -6.518 0.370 32.281 1.00 98.19 64 VAL A C 1
ATOM 480 O O . VAL A 1 64 ? -7.361 0.881 33.013 1.00 98.19 64 VAL A O 1
ATOM 483 N N . GLU A 1 65 ? -5.241 0.266 32.652 1.00 96.69 65 GLU A N 1
ATOM 484 C CA . GLU A 1 65 ? -4.760 0.777 33.952 1.00 96.69 65 GLU A CA 1
ATOM 485 C C . GLU A 1 65 ? -4.461 2.277 33.908 1.00 96.69 65 GLU A C 1
ATOM 487 O O . GLU A 1 65 ? -4.731 3.017 34.853 1.00 96.69 65 GLU A O 1
ATOM 492 N N . THR A 1 66 ? -3.913 2.727 32.784 1.00 95.81 66 THR A N 1
ATOM 493 C CA . THR A 1 66 ? -3.630 4.126 32.472 1.00 95.81 66 THR A CA 1
ATOM 494 C C . THR A 1 66 ? -4.171 4.427 31.089 1.00 95.81 66 THR A C 1
ATOM 496 O O . THR A 1 66 ? -4.156 3.545 30.235 1.00 95.81 66 THR A O 1
ATOM 499 N N . GLU A 1 67 ? -4.608 5.665 30.874 1.00 95.62 67 GLU A N 1
ATOM 500 C CA . GLU A 1 67 ? -5.047 6.154 29.567 1.00 95.62 67 GLU A CA 1
ATOM 501 C C . GLU A 1 67 ? -4.051 5.746 28.467 1.00 95.62 67 GLU A C 1
ATOM 503 O O . GLU A 1 67 ? -2.842 5.927 28.633 1.00 95.62 67 GLU A O 1
ATOM 508 N N . ALA A 1 68 ? -4.549 5.132 27.391 1.00 97.62 68 ALA A N 1
ATOM 509 C CA . ALA A 1 68 ? -3.720 4.542 26.343 1.00 97.62 68 ALA A CA 1
ATOM 510 C C . ALA A 1 68 ? -4.491 4.365 25.029 1.00 97.62 68 ALA A C 1
ATOM 512 O O . ALA A 1 68 ? -5.716 4.216 25.015 1.00 97.62 68 ALA A O 1
ATOM 513 N N . GLU A 1 69 ? -3.742 4.272 23.934 1.00 98.38 69 GLU A N 1
ATOM 514 C CA . GLU A 1 69 ? -4.241 3.727 22.676 1.00 98.38 69 GLU A CA 1
ATOM 515 C C . GLU A 1 69 ? -4.296 2.200 22.771 1.00 98.38 69 GLU A C 1
ATOM 517 O O . GLU A 1 69 ? -3.343 1.553 23.218 1.00 98.38 69 GLU A O 1
ATOM 522 N N . VAL A 1 70 ? -5.410 1.605 22.350 1.00 98.19 70 VAL A N 1
ATOM 523 C CA . VAL A 1 70 ? -5.639 0.160 22.454 1.00 98.19 70 VAL A CA 1
ATOM 524 C C . VAL A 1 70 ? -5.581 -0.480 21.076 1.00 98.19 70 VAL A C 1
ATOM 526 O O . VAL A 1 70 ? -6.269 -0.067 20.143 1.00 98.19 70 VAL A O 1
ATOM 529 N N . LEU A 1 71 ? -4.787 -1.537 20.952 1.00 98.38 71 LEU A N 1
ATOM 530 C CA . LEU A 1 71 ? -4.618 -2.310 19.728 1.00 98.38 71 LEU A CA 1
ATOM 531 C C . LEU A 1 71 ? -5.269 -3.687 19.870 1.00 98.38 71 LEU A C 1
ATOM 533 O O . LEU A 1 71 ? -5.275 -4.282 20.950 1.00 98.38 71 LEU A O 1
ATOM 537 N N . LEU A 1 72 ? -5.765 -4.215 18.753 1.00 98.62 72 LEU A N 1
ATOM 538 C CA . LEU A 1 72 ? -6.254 -5.581 18.626 1.00 98.62 72 LEU A CA 1
ATOM 539 C C . LEU A 1 72 ? -5.462 -6.316 17.544 1.00 98.62 72 LEU A C 1
ATOM 541 O O . LEU A 1 72 ? -5.533 -5.975 16.365 1.00 98.62 72 LEU A O 1
ATOM 545 N N . ASP A 1 73 ? -4.783 -7.386 17.949 1.00 98.44 73 ASP A N 1
ATOM 546 C CA . ASP A 1 73 ? -4.265 -8.409 17.048 1.00 98.44 73 ASP A CA 1
ATOM 547 C C . ASP A 1 73 ? -5.276 -9.564 16.993 1.00 98.44 73 ASP A C 1
ATOM 549 O O . ASP A 1 73 ? -5.314 -10.431 17.876 1.00 98.44 73 ASP A O 1
ATOM 553 N N . LEU A 1 74 ? -6.115 -9.575 15.955 1.00 98.62 74 LEU A N 1
ATOM 554 C CA . LEU A 1 74 ? -7.104 -10.626 15.727 1.00 98.62 74 LEU A CA 1
ATOM 555 C C . LEU A 1 74 ? -6.510 -11.702 14.817 1.00 98.62 74 LEU A C 1
ATOM 557 O O . LEU A 1 74 ? -6.346 -11.492 13.615 1.00 98.62 74 LEU A O 1
ATOM 561 N N . ARG A 1 75 ? -6.210 -12.883 15.362 1.00 98.69 75 ARG A N 1
ATOM 562 C CA . ARG A 1 75 ? -5.781 -14.033 14.560 1.00 98.69 75 ARG A CA 1
ATOM 563 C C . ARG A 1 75 ? -6.994 -14.853 14.149 1.00 98.69 75 ARG A C 1
ATOM 565 O O . ARG A 1 75 ? -7.524 -15.609 14.962 1.00 98.69 75 ARG A O 1
ATOM 572 N N . ALA A 1 76 ? -7.397 -14.750 12.888 1.00 98.62 76 ALA A N 1
ATOM 573 C CA . ALA A 1 76 ? -8.605 -15.396 12.386 1.00 98.62 76 ALA A CA 1
ATOM 574 C C . ALA A 1 76 ? -8.431 -15.998 10.984 1.00 98.62 76 ALA A C 1
ATOM 576 O O . ALA A 1 76 ? -7.502 -15.651 10.250 1.00 98.62 76 ALA A O 1
ATOM 577 N N . SER A 1 77 ? -9.335 -16.907 10.632 1.00 98.50 77 SER A N 1
ATOM 578 C CA . SER A 1 77 ? -9.517 -17.483 9.295 1.00 98.50 77 SER A CA 1
ATOM 579 C C . SER A 1 77 ? -10.998 -17.504 8.924 1.00 98.50 77 SER A C 1
ATOM 581 O O . SER A 1 77 ? -11.870 -17.489 9.791 1.00 98.50 77 SER A O 1
ATOM 583 N N . ALA A 1 78 ? -11.282 -17.559 7.630 1.00 98.12 78 ALA A N 1
ATOM 584 C CA . ALA A 1 78 ? -12.617 -17.666 7.066 1.00 98.12 78 ALA A CA 1
ATOM 585 C C . ALA A 1 78 ? -12.668 -18.882 6.122 1.00 98.12 78 ALA A C 1
ATOM 587 O O . ALA A 1 78 ? -12.281 -18.770 4.955 1.00 98.12 78 ALA A O 1
ATOM 588 N N . PRO A 1 79 ? -13.092 -20.061 6.614 1.00 95.75 79 PRO A N 1
ATOM 589 C CA . PRO A 1 79 ? -13.224 -21.258 5.785 1.00 95.75 79 PRO A CA 1
ATOM 590 C C . PRO A 1 79 ? -14.089 -21.014 4.540 1.00 95.75 79 PRO A C 1
ATOM 592 O O . PRO A 1 79 ? -15.057 -20.252 4.594 1.00 95.75 79 PRO A O 1
ATOM 595 N N . HIS A 1 80 ? -13.757 -21.679 3.430 1.00 92.50 80 HIS A N 1
ATOM 596 C CA . HIS A 1 80 ? -14.451 -21.576 2.141 1.00 92.50 80 HIS A CA 1
ATOM 597 C C . HIS A 1 80 ? -14.424 -20.183 1.497 1.00 92.50 80 HIS A C 1
ATOM 599 O O . HIS A 1 80 ? -15.274 -19.867 0.660 1.00 92.50 80 HIS A O 1
ATOM 605 N N . THR A 1 81 ? -13.450 -19.349 1.871 1.00 97.88 81 THR A N 1
ATOM 606 C CA . THR A 1 81 ? -13.222 -18.048 1.237 1.00 97.88 81 THR A CA 1
ATOM 607 C C . THR A 1 81 ? -11.824 -17.958 0.637 1.00 97.88 81 THR A C 1
ATOM 609 O O . THR A 1 81 ? -10.868 -18.552 1.139 1.00 97.88 81 THR A O 1
ATOM 612 N N . SER A 1 82 ? -11.728 -17.228 -0.469 1.00 96.75 82 SER A N 1
ATOM 613 C CA . SER A 1 82 ? -10.530 -17.003 -1.268 1.00 96.75 82 SER A CA 1
ATOM 614 C C . SER A 1 82 ? -10.688 -15.685 -2.018 1.00 96.75 82 SER A C 1
ATOM 616 O O . SER A 1 82 ? -11.608 -15.538 -2.823 1.00 96.75 82 SER A O 1
ATOM 618 N N . TRP A 1 83 ? -9.767 -14.742 -1.800 1.00 97.38 83 TRP A N 1
ATOM 619 C CA . TRP A 1 83 ? -9.799 -13.421 -2.443 1.00 97.38 83 TRP A CA 1
ATOM 620 C C . TRP A 1 83 ? -9.817 -13.490 -3.975 1.00 97.38 83 TRP A C 1
ATOM 622 O O . TRP A 1 83 ? -10.353 -12.607 -4.640 1.00 97.38 83 TRP A O 1
ATOM 632 N N . GLY A 1 84 ? -9.248 -14.558 -4.540 1.00 96.19 84 GLY A N 1
ATOM 633 C CA . GLY A 1 84 ? -9.176 -14.774 -5.984 1.00 96.19 84 GLY A CA 1
ATOM 634 C C . GLY A 1 84 ? -10.456 -15.323 -6.613 1.00 96.19 84 GLY A C 1
ATOM 635 O O . GLY A 1 84 ? -10.507 -15.497 -7.829 1.00 96.19 84 GLY A O 1
ATOM 636 N N . GLU A 1 85 ? -11.490 -15.610 -5.820 1.00 96.12 85 GLU A N 1
ATOM 637 C CA . GLU A 1 85 ? -12.710 -16.260 -6.289 1.00 96.12 85 GLU A CA 1
ATOM 638 C C . GLU A 1 85 ? -13.940 -15.370 -6.113 1.00 96.12 85 GLU A C 1
ATOM 640 O O . GLU A 1 85 ? -14.342 -15.030 -5.000 1.00 96.12 85 GLU A O 1
ATOM 645 N N . ALA A 1 86 ? -14.593 -15.050 -7.232 1.00 95.69 86 ALA A N 1
ATOM 646 C CA . ALA A 1 86 ? -15.816 -14.260 -7.229 1.00 95.69 86 ALA A CA 1
ATOM 647 C C . ALA A 1 86 ? -16.927 -14.919 -6.386 1.00 95.69 86 ALA A C 1
ATOM 649 O O . ALA A 1 86 ? -17.264 -16.098 -6.561 1.00 95.69 86 ALA A O 1
ATOM 650 N N . GLY A 1 87 ? -17.520 -14.138 -5.484 1.00 95.50 87 GLY A N 1
ATOM 651 C CA . GLY A 1 87 ? -18.551 -14.581 -4.544 1.00 95.50 87 GLY A CA 1
ATOM 652 C C . GLY A 1 87 ? -18.031 -15.329 -3.309 1.00 95.50 87 GLY A C 1
ATOM 653 O O . GLY A 1 87 ? -18.849 -15.691 -2.454 1.00 95.50 87 GLY A O 1
ATOM 654 N N . SER A 1 88 ? -16.718 -15.554 -3.195 1.00 96.94 88 SER A N 1
ATOM 655 C CA . SER A 1 88 ? -16.057 -16.179 -2.041 1.00 96.94 88 SER A CA 1
ATOM 656 C C . SER A 1 88 ? -14.941 -15.298 -1.458 1.00 96.94 88 SER A C 1
ATOM 658 O O . SER A 1 88 ? -14.120 -15.804 -0.707 1.00 96.94 88 SER A O 1
ATOM 660 N N . GLU A 1 89 ? -14.880 -14.008 -1.785 1.00 97.50 89 GLU A N 1
ATOM 661 C CA . GLU A 1 89 ? -13.694 -13.160 -1.607 1.00 97.50 89 GLU A CA 1
ATOM 662 C C . GLU A 1 89 ? -13.189 -13.080 -0.161 1.00 97.50 89 GLU A C 1
ATOM 664 O O . GLU A 1 89 ? -12.006 -13.290 0.102 1.00 97.50 89 GLU A O 1
ATOM 669 N N . ALA A 1 90 ? -14.081 -12.771 0.783 1.00 97.94 90 ALA A N 1
ATOM 670 C CA . ALA A 1 90 ? -13.752 -12.663 2.199 1.00 97.94 90 ALA A CA 1
ATOM 671 C C . ALA A 1 90 ? -14.996 -12.786 3.089 1.00 97.94 90 ALA A C 1
ATOM 673 O O . ALA A 1 90 ? -16.118 -12.457 2.691 1.00 97.94 90 ALA A O 1
ATOM 674 N N . ALA A 1 91 ? -14.777 -13.187 4.340 1.00 98.06 91 ALA A N 1
ATOM 675 C CA . ALA A 1 91 ? -15.707 -12.909 5.430 1.00 98.06 91 ALA A CA 1
ATOM 676 C C . ALA A 1 91 ? -15.359 -11.565 6.092 1.00 98.06 91 ALA A C 1
ATOM 678 O O . ALA A 1 91 ? -14.196 -11.163 6.110 1.00 98.06 91 ALA A O 1
ATOM 679 N N . VAL A 1 92 ? -16.354 -10.890 6.664 1.00 98.25 92 VAL A N 1
ATOM 680 C CA . VAL A 1 92 ? -16.183 -9.629 7.394 1.00 98.25 92 VAL A CA 1
ATOM 681 C C . VAL A 1 92 ? -16.532 -9.837 8.861 1.00 98.25 92 VAL A C 1
ATOM 683 O O . VAL A 1 92 ? -17.629 -10.295 9.187 1.00 98.25 92 VAL A O 1
ATOM 686 N N . ALA A 1 93 ? -15.598 -9.487 9.740 1.00 98.44 93 ALA A N 1
ATOM 687 C CA . ALA A 1 93 ? -15.813 -9.408 11.177 1.00 98.44 93 ALA A CA 1
ATOM 688 C C . ALA A 1 93 ? -16.064 -7.949 11.576 1.00 98.44 93 ALA A C 1
ATOM 690 O O . ALA A 1 93 ? -15.270 -7.079 11.229 1.00 98.44 93 ALA A O 1
ATOM 691 N N . THR A 1 94 ? -17.137 -7.675 12.314 1.00 98.62 94 THR A N 1
ATOM 692 C CA . THR A 1 94 ? -17.398 -6.338 12.865 1.00 98.62 94 THR A CA 1
ATOM 693 C C . THR A 1 94 ? -16.962 -6.297 14.319 1.00 98.62 94 THR A C 1
ATOM 695 O O . THR A 1 94 ? -17.389 -7.120 15.127 1.00 98.62 94 THR A O 1
ATOM 698 N N . VAL A 1 95 ? -16.123 -5.323 14.652 1.00 98.62 95 VAL A N 1
ATOM 699 C CA . VAL A 1 95 ? -15.620 -5.092 16.003 1.00 98.62 95 VAL A CA 1
ATOM 700 C C . VAL A 1 95 ? -16.495 -4.061 16.701 1.00 98.62 95 VAL A C 1
ATOM 702 O O . VAL A 1 95 ? -16.803 -3.009 16.139 1.00 98.62 95 VAL A O 1
ATOM 705 N N . PHE A 1 96 ? -16.850 -4.344 17.948 1.00 98.50 96 PHE A N 1
ATOM 706 C CA . PHE A 1 96 ? -17.496 -3.420 18.866 1.00 98.50 96 PHE A CA 1
ATOM 707 C C . PHE A 1 96 ? -16.631 -3.252 20.111 1.00 98.50 96 PHE A C 1
ATOM 709 O O . PHE A 1 96 ? -16.105 -4.233 20.639 1.00 98.50 96 PHE A O 1
ATOM 716 N N . ALA A 1 97 ? -16.529 -2.021 20.596 1.00 97.75 97 ALA A N 1
ATOM 717 C CA . ALA A 1 97 ? -15.924 -1.705 21.881 1.00 97.75 97 ALA A CA 1
ATOM 718 C C . ALA A 1 97 ? -16.963 -0.998 22.753 1.00 97.75 97 ALA A C 1
ATOM 720 O O . ALA A 1 97 ? -17.626 -0.074 22.282 1.00 97.75 97 ALA A O 1
ATOM 721 N N . ASP A 1 98 ? -17.164 -1.471 23.982 1.00 97.50 98 ASP A N 1
ATOM 722 C CA . ASP A 1 98 ? -18.171 -0.941 24.919 1.00 97.50 98 ASP A CA 1
ATOM 723 C C . ASP A 1 98 ? -19.579 -0.838 24.309 1.00 97.50 98 ASP A C 1
ATOM 725 O O . ASP A 1 98 ? -20.324 0.126 24.491 1.00 97.50 98 ASP A O 1
ATOM 729 N N . GLY A 1 99 ? -19.934 -1.857 23.519 1.00 96.62 99 GLY A N 1
ATOM 730 C CA . GLY A 1 99 ? -21.210 -1.950 22.805 1.00 96.62 99 GLY A CA 1
ATOM 731 C C . GLY A 1 99 ? -21.354 -1.005 21.605 1.00 96.62 99 GLY A C 1
ATOM 732 O O . GLY A 1 99 ? -22.369 -1.072 20.911 1.00 96.62 99 GLY A O 1
ATOM 733 N N . GLN A 1 100 ? -20.361 -0.159 21.320 1.00 96.94 100 GLN A N 1
ATOM 734 C CA . GLN A 1 100 ? -20.356 0.762 20.184 1.00 96.94 100 GLN A CA 1
ATOM 735 C C . GLN A 1 100 ? -19.622 0.156 18.992 1.00 96.94 100 GLN A C 1
ATOM 737 O O . GLN A 1 100 ? -18.593 -0.499 19.151 1.00 96.94 100 GLN A O 1
ATOM 742 N N . TYR A 1 101 ? -20.137 0.389 17.782 1.00 97.50 101 TYR A N 1
ATOM 743 C CA . TYR A 1 101 ? -19.456 -0.013 16.550 1.00 97.50 101 TYR A CA 1
ATOM 744 C C . TYR A 1 101 ? -18.058 0.615 16.500 1.00 97.50 101 TYR A C 1
ATOM 746 O O . TYR A 1 101 ? -17.917 1.835 16.597 1.00 97.50 101 TYR A O 1
ATOM 754 N N . ASN A 1 102 ? -17.032 -0.224 16.353 1.00 97.88 102 ASN A N 1
ATOM 755 C CA . ASN A 1 102 ? -15.645 0.200 16.251 1.00 97.88 102 ASN A CA 1
ATOM 756 C C . ASN A 1 102 ? -15.177 0.198 14.795 1.00 97.88 102 ASN A C 1
ATOM 758 O O . ASN A 1 102 ? -14.873 1.267 14.288 1.00 97.88 102 ASN A O 1
ATOM 762 N N . GLN A 1 103 ? -15.148 -0.942 14.107 1.00 98.38 103 GLN A N 1
ATOM 763 C CA . GLN A 1 103 ? -14.711 -1.028 12.706 1.00 98.38 103 GLN A CA 1
ATOM 764 C C . GLN A 1 103 ? -15.077 -2.379 12.085 1.00 98.38 103 GLN A C 1
ATOM 766 O O . GLN A 1 103 ? -15.503 -3.294 12.792 1.00 98.38 103 GLN A O 1
ATOM 771 N N . ASP A 1 104 ? -14.859 -2.517 10.780 1.00 98.31 104 ASP A N 1
ATOM 772 C CA . ASP A 1 104 ? -14.952 -3.790 10.066 1.00 98.31 104 ASP A CA 1
ATOM 773 C C . ASP A 1 104 ? -13.554 -4.325 9.704 1.00 98.31 104 ASP A C 1
ATOM 775 O O . ASP A 1 104 ? -12.659 -3.569 9.336 1.00 98.31 104 ASP A O 1
ATOM 779 N N . ILE A 1 105 ? -13.373 -5.646 9.769 1.00 98.44 105 ILE A N 1
ATOM 780 C CA . ILE A 1 105 ? -12.145 -6.356 9.389 1.00 98.44 105 ILE A CA 1
ATOM 781 C C . ILE A 1 105 ? -12.485 -7.359 8.287 1.00 98.44 105 ILE A C 1
ATOM 783 O O . ILE A 1 105 ? -13.255 -8.297 8.506 1.00 98.44 105 ILE A O 1
ATOM 787 N N . PHE A 1 106 ? -11.886 -7.192 7.108 1.00 98.00 106 PHE A N 1
ATOM 788 C CA . PHE A 1 106 ? -12.003 -8.159 6.017 1.00 98.00 106 PHE A CA 1
ATOM 789 C C . PHE A 1 106 ? -10.972 -9.264 6.195 1.00 98.00 106 PHE A C 1
ATOM 791 O O . PHE A 1 106 ? -9.769 -9.012 6.182 1.00 98.00 106 PHE A O 1
ATOM 798 N N . LEU A 1 107 ? -11.443 -10.504 6.302 1.00 98.19 107 LEU A N 1
ATOM 799 C CA . LEU A 1 107 ? -10.586 -11.675 6.428 1.00 98.19 107 LEU A CA 1
ATOM 800 C C . LEU A 1 107 ? -10.074 -12.129 5.054 1.00 98.19 107 LEU A C 1
ATOM 802 O O . LEU A 1 107 ? -10.377 -13.226 4.588 1.00 98.19 107 LEU A O 1
ATOM 806 N N . PHE A 1 108 ? -9.309 -11.256 4.395 1.00 96.94 108 PHE A N 1
ATOM 807 C CA . PHE A 1 108 ? -8.819 -11.432 3.024 1.00 96.94 108 PHE A CA 1
ATOM 808 C C . PHE A 1 108 ? -7.863 -12.625 2.846 1.00 96.94 108 PHE A C 1
ATOM 810 O O . PHE A 1 108 ? -7.652 -13.088 1.729 1.00 96.94 108 PHE A O 1
ATOM 817 N N . ALA A 1 109 ? -7.280 -13.153 3.930 1.00 97.06 109 ALA A N 1
ATOM 818 C CA . ALA A 1 109 ? -6.413 -14.333 3.871 1.00 97.06 109 ALA A CA 1
ATOM 819 C C . ALA A 1 109 ? -7.185 -15.661 3.751 1.00 97.06 109 ALA A C 1
ATOM 821 O O . ALA A 1 109 ? -6.565 -16.726 3.682 1.00 97.06 109 ALA A O 1
ATOM 822 N N . GLY A 1 110 ? -8.518 -15.604 3.727 1.00 96.12 110 GLY A N 1
ATOM 823 C CA . GLY A 1 110 ? -9.385 -16.753 3.523 1.00 96.12 110 GLY A CA 1
ATOM 824 C C . GLY A 1 110 ? -9.213 -17.834 4.587 1.00 96.12 110 GLY A C 1
ATOM 825 O O . GLY A 1 110 ? -9.163 -17.551 5.786 1.00 96.12 110 GLY A O 1
ATOM 826 N N . GLU A 1 111 ? -9.084 -19.088 4.154 1.00 94.31 111 GLU A N 1
ATOM 827 C CA . GLU A 1 111 ? -8.925 -20.246 5.048 1.00 94.31 111 GLU A CA 1
ATOM 828 C C . GLU A 1 111 ? -7.625 -20.216 5.872 1.00 94.31 111 GLU A C 1
ATOM 830 O O . GLU A 1 111 ? -7.500 -20.893 6.897 1.00 94.31 111 GLU A O 1
ATOM 835 N N . ARG A 1 112 ? -6.632 -19.423 5.454 1.00 95.56 112 ARG A N 1
ATOM 836 C CA . ARG A 1 112 ? -5.364 -19.310 6.169 1.00 95.56 112 ARG A CA 1
ATOM 837 C C . ARG A 1 112 ? -5.525 -18.394 7.373 1.00 95.56 112 ARG A C 1
ATOM 839 O O . ARG A 1 112 ? -5.826 -17.212 7.238 1.00 95.56 112 ARG A O 1
ATOM 846 N N . ALA A 1 113 ? -5.212 -18.920 8.556 1.00 96.50 113 ALA A N 1
ATOM 847 C CA . ALA A 1 113 ? -5.155 -18.102 9.761 1.00 96.50 113 ALA A CA 1
ATOM 848 C C . ALA A 1 113 ? -4.130 -16.972 9.602 1.00 96.50 113 ALA A C 1
ATOM 850 O O . ALA A 1 113 ? -2.940 -17.222 9.386 1.00 96.50 113 ALA A O 1
ATOM 851 N N . PHE A 1 114 ? -4.601 -15.741 9.756 1.00 98.31 114 PHE A N 1
ATOM 852 C CA . PHE A 1 114 ? -3.836 -14.516 9.565 1.00 98.31 114 PHE A CA 1
ATOM 853 C C . PHE A 1 114 ? -4.063 -13.570 10.743 1.00 98.31 114 PHE A C 1
ATOM 855 O O . PHE A 1 114 ? -5.115 -13.623 11.377 1.00 98.31 114 PHE A O 1
ATOM 862 N N . ALA A 1 115 ? -3.060 -12.755 11.067 1.00 97.88 115 ALA A N 1
ATOM 863 C CA . ALA A 1 115 ? -3.145 -11.759 12.129 1.00 97.88 115 ALA A CA 1
ATOM 864 C C . ALA A 1 115 ? -3.530 -10.403 11.529 1.00 97.88 115 ALA A C 1
ATOM 866 O O . ALA A 1 115 ? -2.728 -9.783 10.836 1.00 97.88 115 ALA A O 1
ATOM 867 N N . TYR A 1 116 ? -4.755 -9.966 11.795 1.00 98.19 116 TYR A N 1
ATOM 868 C CA . TYR A 1 116 ? -5.274 -8.663 11.394 1.00 98.19 116 TYR A CA 1
ATOM 869 C C . TYR A 1 116 ? -5.043 -7.687 12.547 1.00 98.19 116 TYR A C 1
ATOM 871 O O . TYR A 1 116 ? -5.598 -7.877 13.630 1.00 98.19 116 TYR A O 1
ATOM 879 N N . GLN A 1 117 ? -4.183 -6.691 12.329 1.00 97.81 117 GLN A N 1
ATOM 880 C CA . GLN A 1 117 ? -3.775 -5.734 13.359 1.00 97.81 117 GLN A CA 1
ATOM 881 C C . GLN A 1 117 ? -4.530 -4.423 13.174 1.00 97.81 117 GLN A C 1
ATOM 883 O O . GLN A 1 117 ? -4.358 -3.734 12.165 1.00 97.81 117 GLN A O 1
ATOM 888 N N . VAL A 1 118 ? -5.357 -4.072 14.150 1.00 98.31 118 VAL A N 1
ATOM 889 C CA . VAL A 1 118 ? -6.188 -2.868 14.104 1.00 98.31 118 VAL A CA 1
ATOM 890 C C . VAL A 1 118 ? -6.036 -2.040 15.372 1.00 98.31 118 VAL A C 1
ATOM 892 O O . VAL A 1 118 ? -5.698 -2.548 16.441 1.00 98.31 118 VAL A O 1
ATOM 895 N N . LEU A 1 119 ? -6.286 -0.747 15.238 1.00 98.12 119 LEU A N 1
ATOM 896 C CA . LEU A 1 119 ? -6.375 0.224 16.312 1.00 98.12 119 LEU A CA 1
ATOM 897 C C . LEU A 1 119 ? -7.833 0.309 16.770 1.00 98.12 119 LEU A C 1
ATOM 899 O O . LEU A 1 119 ? -8.712 0.632 15.976 1.00 98.12 119 LEU A O 1
ATOM 903 N N . LEU A 1 120 ? -8.102 0.008 18.040 1.00 97.75 120 LEU A N 1
ATOM 904 C CA . LEU A 1 120 ? -9.421 0.229 18.641 1.00 97.75 120 LEU A CA 1
ATOM 905 C C . LEU A 1 120 ? -9.624 1.707 19.008 1.00 97.75 120 LEU A C 1
ATOM 907 O O . LEU A 1 120 ? -10.768 2.163 19.053 1.00 97.75 120 LEU A O 1
ATOM 911 N N . GLY A 1 121 ? -8.526 2.436 19.217 1.00 96.69 121 GLY A N 1
ATOM 912 C CA . GLY A 1 121 ? -8.470 3.865 19.511 1.00 96.69 121 GLY A CA 1
ATOM 913 C C . GLY A 1 121 ? -8.143 4.146 20.973 1.00 96.69 121 GLY A C 1
ATOM 914 O O . GLY A 1 121 ? -7.663 3.265 21.690 1.00 96.69 121 GLY A O 1
ATOM 915 N N . HIS A 1 122 ? -8.448 5.366 21.402 1.00 97.00 122 HIS A N 1
ATOM 916 C CA . HIS A 1 122 ? -8.157 5.874 22.740 1.00 97.00 122 HIS A CA 1
ATOM 917 C C . HIS A 1 122 ? -9.120 5.371 23.825 1.00 97.00 122 HIS A C 1
ATOM 919 O O . HIS A 1 122 ? -10.340 5.512 23.688 1.00 97.00 122 HIS A O 1
ATOM 925 N N . PHE A 1 123 ? -8.585 4.857 24.939 1.00 97.19 123 PHE A N 1
ATOM 926 C CA . PHE A 1 123 ? -9.367 4.397 26.094 1.00 97.19 123 PHE A CA 1
ATOM 927 C C . PHE A 1 123 ? -8.888 5.024 27.407 1.00 97.19 123 PHE A C 1
ATOM 929 O O . PHE A 1 123 ? -7.694 5.188 27.659 1.00 97.19 123 PHE A O 1
ATOM 936 N N . GLN A 1 124 ? -9.854 5.345 28.269 1.00 96.50 124 GLN A N 1
ATOM 937 C CA . GLN A 1 124 ? -9.617 5.823 29.632 1.00 96.50 124 GLN A CA 1
ATOM 938 C C . GLN A 1 124 ? -9.322 4.655 30.586 1.00 96.50 124 GLN A C 1
ATOM 940 O O . GLN A 1 124 ? -9.657 3.520 30.265 1.00 96.50 124 GLN A O 1
ATOM 945 N N . PRO A 1 125 ? -8.740 4.900 31.775 1.00 98.00 125 PRO A N 1
ATOM 946 C CA . PRO A 1 125 ? -8.594 3.861 32.788 1.00 98.00 125 PRO A CA 1
ATOM 947 C C . PRO A 1 125 ? -9.942 3.251 33.191 1.00 98.00 125 PRO A C 1
ATOM 949 O O . PRO A 1 125 ? -10.881 3.979 33.525 1.00 98.00 125 PRO A O 1
ATOM 952 N N . GLY A 1 126 ? -10.031 1.923 33.222 1.00 98.38 126 GLY A N 1
ATOM 953 C CA . GLY A 1 126 ? -11.267 1.224 33.558 1.00 98.38 126 GLY A CA 1
ATOM 954 C C . GLY A 1 126 ? -11.394 -0.174 32.964 1.00 98.38 126 GLY A C 1
ATOM 955 O O . GLY A 1 126 ? -10.488 -0.690 32.312 1.00 98.38 126 GLY A O 1
ATOM 956 N N . GLU A 1 127 ? -12.542 -0.793 33.234 1.00 98.44 127 GLU A N 1
ATOM 957 C CA . GLU A 1 127 ? -12.964 -2.041 32.597 1.00 98.44 127 GLU A CA 1
ATOM 958 C C . GLU A 1 127 ? -13.705 -1.728 31.298 1.00 98.44 127 GLU A C 1
ATOM 960 O O . GLU A 1 127 ? -14.612 -0.896 31.278 1.00 98.44 127 GLU A O 1
ATOM 965 N N . HIS A 1 128 ? -13.351 -2.452 30.245 1.00 98.56 128 HIS A N 1
ATOM 966 C CA . HIS A 1 128 ? -13.897 -2.307 28.904 1.00 98.56 128 HIS A CA 1
ATOM 967 C C . HIS A 1 128 ? -14.280 -3.663 28.328 1.00 98.56 128 HIS A C 1
ATOM 969 O O . HIS A 1 128 ? -13.878 -4.725 28.816 1.00 98.56 128 HIS A O 1
ATOM 975 N N . THR A 1 129 ? -15.064 -3.631 27.258 1.00 98.44 129 THR A N 1
ATOM 976 C CA . THR A 1 129 ? -15.531 -4.824 26.555 1.00 98.44 129 THR A CA 1
ATOM 977 C C . THR A 1 129 ? -15.198 -4.753 25.076 1.00 98.44 129 THR A C 1
ATOM 979 O O . THR A 1 129 ? -15.375 -3.730 24.422 1.00 98.44 129 THR A O 1
ATOM 982 N N . LEU A 1 130 ? -14.731 -5.875 24.544 1.00 98.62 130 LEU A N 1
ATOM 983 C CA . LEU A 1 130 ? -14.527 -6.131 23.130 1.00 98.62 130 LEU A CA 1
ATOM 984 C C . LEU A 1 130 ? -15.525 -7.203 22.697 1.00 98.62 130 LEU A C 1
ATOM 986 O O . LEU A 1 130 ? -15.569 -8.279 23.297 1.00 98.62 130 LEU A O 1
ATOM 990 N N . ARG A 1 131 ? -16.269 -6.941 21.625 1.00 98.62 131 ARG A N 1
ATOM 991 C CA . ARG A 1 131 ? -17.073 -7.949 20.930 1.00 98.62 131 ARG A CA 1
ATOM 992 C C . ARG A 1 131 ? -16.691 -7.997 19.460 1.00 98.62 131 ARG A C 1
ATOM 994 O O . ARG A 1 131 ? -16.480 -6.959 18.838 1.00 98.62 131 ARG A O 1
ATOM 1001 N N . VAL A 1 132 ? -16.624 -9.197 18.899 1.00 98.69 132 VAL A N 1
ATOM 1002 C CA . VAL A 1 132 ? -16.423 -9.415 17.466 1.00 98.69 132 VAL A CA 1
ATOM 1003 C C . VAL A 1 132 ? -17.578 -10.250 16.934 1.00 98.69 132 VAL A C 1
ATOM 1005 O O . VAL A 1 132 ? -17.786 -11.373 17.388 1.00 98.69 132 VAL A O 1
ATOM 1008 N N . ASP A 1 133 ? -18.296 -9.714 15.951 1.00 98.50 133 ASP A N 1
ATOM 1009 C CA . ASP A 1 133 ? -19.450 -10.361 15.326 1.00 98.50 133 ASP A CA 1
ATOM 1010 C C . ASP A 1 133 ? -19.130 -10.779 13.887 1.00 98.50 133 ASP A C 1
ATOM 1012 O O . ASP A 1 133 ? -18.412 -10.085 13.163 1.00 98.50 133 ASP A O 1
ATOM 1016 N N . PHE A 1 134 ? -19.723 -11.880 13.424 1.00 98.19 134 PHE A N 1
ATOM 1017 C CA . PHE A 1 134 ? -19.721 -12.223 12.006 1.00 98.19 134 PHE A CA 1
ATOM 1018 C C . PHE A 1 134 ? -20.732 -11.359 11.245 1.00 98.19 134 PHE A C 1
ATOM 1020 O O . PHE A 1 134 ? -21.950 -11.519 11.374 1.00 98.19 134 PHE A O 1
ATOM 1027 N N . ASN A 1 135 ? -20.237 -10.473 10.382 1.00 97.25 135 ASN A N 1
ATOM 1028 C CA . ASN A 1 135 ? -21.075 -9.607 9.570 1.00 97.25 135 ASN A CA 1
ATOM 1029 C C . ASN A 1 135 ? -21.446 -10.269 8.242 1.00 97.25 135 ASN A C 1
ATOM 1031 O O . ASN A 1 135 ? -20.854 -10.009 7.189 1.00 97.25 135 ASN A O 1
ATOM 1035 N N . ARG A 1 136 ? -22.484 -11.113 8.269 1.00 95.31 136 ARG A N 1
ATOM 1036 C CA . ARG A 1 136 ? -22.925 -11.824 7.063 1.00 95.31 136 ARG A CA 1
ATOM 1037 C C . ARG A 1 136 ? -23.388 -10.888 5.941 1.00 95.31 136 ARG A C 1
ATOM 1039 O O . ARG A 1 136 ? -23.197 -11.218 4.778 1.00 95.31 136 ARG A O 1
ATOM 1046 N N . LYS A 1 137 ? -23.944 -9.713 6.272 1.00 94.00 137 LYS A N 1
ATOM 1047 C CA . LYS A 1 137 ? -24.409 -8.715 5.287 1.00 94.00 137 LYS A CA 1
ATOM 1048 C C . LYS A 1 137 ? -23.257 -8.138 4.458 1.00 94.00 137 LYS A C 1
ATOM 1050 O O . LYS A 1 137 ? -23.463 -7.810 3.294 1.00 94.00 137 LYS A O 1
ATOM 1055 N N . ARG A 1 138 ? -22.075 -7.966 5.059 1.00 95.56 138 ARG A N 1
ATOM 1056 C CA . ARG A 1 138 ? -20.884 -7.403 4.396 1.00 95.56 138 ARG A CA 1
ATOM 1057 C C . ARG A 1 138 ? -19.931 -8.463 3.841 1.00 95.56 138 ARG A C 1
ATOM 1059 O O . ARG A 1 138 ? -18.987 -8.114 3.145 1.00 95.56 138 ARG A O 1
ATOM 1066 N N . SER A 1 139 ? -20.180 -9.733 4.140 1.00 97.25 139 SER A N 1
ATOM 1067 C CA . SER A 1 139 ? -19.348 -10.855 3.707 1.00 97.25 139 SER A CA 1
ATOM 1068 C C . SER A 1 139 ? -19.711 -11.348 2.311 1.00 97.25 139 SER A C 1
ATOM 1070 O O . SER A 1 139 ? -20.828 -11.140 1.834 1.00 97.25 139 SER A O 1
ATOM 1072 N N . ALA A 1 140 ? -18.775 -12.047 1.670 1.00 97.12 140 ALA A N 1
ATOM 1073 C CA . ALA A 1 140 ? -19.014 -12.692 0.389 1.00 97.12 140 ALA A CA 1
ATOM 1074 C C . ALA A 1 140 ? -20.133 -13.737 0.512 1.00 97.12 140 ALA A C 1
ATOM 1076 O O . ALA A 1 140 ? -20.343 -14.335 1.572 1.00 97.12 140 ALA A O 1
ATOM 1077 N N . ALA A 1 141 ? -20.859 -13.986 -0.580 1.00 95.12 141 ALA A N 1
ATOM 1078 C CA . ALA A 1 141 ? -22.043 -14.845 -0.558 1.00 95.12 141 ALA A CA 1
ATOM 1079 C C . ALA A 1 141 ? -21.746 -16.256 -0.022 1.00 95.12 141 ALA A C 1
ATOM 1081 O O . ALA A 1 141 ? -22.569 -16.813 0.708 1.00 95.12 141 ALA A O 1
ATOM 1082 N N . LYS A 1 142 ? -20.568 -16.812 -0.336 1.00 95.25 142 LYS A N 1
ATOM 1083 C CA . LYS A 1 142 ? -20.130 -18.140 0.119 1.00 95.25 142 LYS A CA 1
ATOM 1084 C C . LYS A 1 142 ? -19.390 -18.148 1.458 1.00 95.25 142 LYS A C 1
ATOM 1086 O O . LYS A 1 142 ? -19.151 -19.227 1.986 1.00 95.25 142 LYS A O 1
ATOM 1091 N N . ALA A 1 143 ? -19.075 -16.996 2.046 1.00 96.00 143 ALA A N 1
ATOM 1092 C CA . ALA A 1 143 ? -18.452 -16.945 3.364 1.00 96.00 143 ALA A CA 1
ATOM 1093 C C . ALA A 1 143 ? -19.452 -17.418 4.426 1.00 96.00 143 ALA A C 1
ATOM 1095 O O . ALA A 1 143 ? -20.429 -16.723 4.690 1.00 96.00 143 ALA A O 1
ATOM 1096 N N . THR A 1 144 ? -19.249 -18.598 5.018 1.00 94.69 144 THR A N 1
ATOM 1097 C CA . THR A 1 144 ? -20.211 -19.197 5.964 1.00 94.69 144 THR A CA 1
ATOM 1098 C C . THR A 1 144 ? -19.805 -19.144 7.421 1.00 94.69 144 THR A C 1
ATOM 1100 O O . THR A 1 144 ? -20.681 -19.269 8.274 1.00 94.69 144 THR A O 1
ATOM 1103 N N . ALA A 1 145 ? -18.523 -18.960 7.709 1.00 96.31 145 ALA A N 1
ATOM 1104 C CA . ALA A 1 145 ? -18.005 -18.971 9.063 1.00 96.31 145 ALA A CA 1
ATOM 1105 C C . ALA A 1 145 ? -16.759 -18.092 9.182 1.00 96.31 145 ALA A C 1
ATOM 1107 O O . ALA A 1 145 ? -16.063 -17.828 8.202 1.00 96.31 145 ALA A O 1
ATOM 1108 N N . ILE A 1 146 ? -16.481 -17.689 10.417 1.00 98.44 146 ILE A N 1
ATOM 1109 C CA . ILE A 1 146 ? -15.220 -17.094 10.841 1.00 98.44 146 ILE A CA 1
ATOM 1110 C C . ILE A 1 146 ? -14.724 -17.906 12.032 1.00 98.44 146 ILE A C 1
ATOM 1112 O O . ILE A 1 146 ? -15.482 -18.188 12.958 1.00 98.44 146 ILE A O 1
ATOM 1116 N N . GLU A 1 147 ? -13.444 -18.253 12.013 1.00 98.25 147 GLU A N 1
ATOM 1117 C CA . GLU A 1 147 ? -12.760 -18.939 13.100 1.00 98.25 147 GLU A CA 1
ATOM 1118 C C . GLU A 1 147 ? -11.746 -17.987 13.733 1.00 98.25 147 GLU A C 1
ATOM 1120 O O . GLU A 1 147 ? -10.732 -17.646 13.120 1.00 98.25 147 GLU A O 1
ATOM 1125 N N . ILE A 1 148 ? -12.006 -17.561 14.970 1.00 98.44 148 ILE A N 1
ATOM 1126 C CA . ILE A 1 148 ? -11.064 -16.759 15.756 1.00 98.44 148 ILE A CA 1
ATOM 1127 C C . ILE A 1 148 ? -10.178 -17.714 16.558 1.00 98.44 148 ILE A C 1
ATOM 1129 O O . ILE A 1 148 ? -10.668 -18.493 17.371 1.00 98.44 148 ILE A O 1
ATOM 1133 N N . ARG A 1 149 ? -8.862 -17.655 16.327 1.00 97.62 149 ARG A N 1
ATOM 1134 C CA . ARG A 1 149 ? -7.862 -18.462 17.045 1.00 97.62 149 ARG A CA 1
ATOM 1135 C C . ARG A 1 149 ? -7.263 -17.733 18.238 1.00 97.62 149 ARG A C 1
ATOM 1137 O O . ARG A 1 149 ? -6.952 -18.367 19.238 1.00 97.62 149 ARG A O 1
ATOM 1144 N N . ASP A 1 150 ? -7.046 -16.430 18.100 1.00 98.00 150 ASP A N 1
ATOM 1145 C CA . ASP A 1 150 ? -6.531 -15.568 19.163 1.00 98.00 150 ASP A CA 1
ATOM 1146 C C . ASP A 1 150 ? -7.048 -14.139 18.967 1.00 98.00 150 ASP A C 1
ATOM 1148 O O . ASP A 1 150 ? -7.294 -13.703 17.840 1.00 98.00 150 ASP A O 1
ATOM 1152 N N . ALA A 1 151 ? -7.200 -13.419 20.071 1.00 98.31 151 ALA A N 1
ATOM 1153 C CA . ALA A 1 151 ? -7.575 -12.013 20.109 1.00 98.31 151 ALA A CA 1
ATOM 1154 C C . ALA A 1 151 ? -6.785 -11.337 21.230 1.00 98.31 151 ALA A C 1
ATOM 1156 O O . ALA A 1 151 ? -7.183 -11.318 22.409 1.00 98.31 151 ALA A O 1
ATOM 1157 N N . ARG A 1 152 ? -5.615 -10.825 20.854 1.00 98.50 152 ARG A N 1
ATOM 1158 C CA . ARG A 1 152 ? -4.687 -10.182 21.777 1.00 98.50 152 ARG A CA 1
ATOM 1159 C C . ARG A 1 152 ? -4.940 -8.685 21.784 1.00 98.50 152 ARG A C 1
ATOM 1161 O O . ARG A 1 152 ? -4.985 -8.053 20.737 1.00 98.50 152 ARG A O 1
ATOM 1168 N N . ILE A 1 153 ? -5.081 -8.153 22.990 1.00 98.50 153 ILE A N 1
ATOM 1169 C CA . ILE A 1 153 ? -5.215 -6.724 23.238 1.00 98.50 153 ILE A CA 1
ATOM 1170 C C . ILE A 1 153 ? -3.877 -6.243 23.782 1.00 98.50 153 ILE A C 1
ATOM 1172 O O . ILE A 1 153 ? -3.302 -6.889 24.664 1.00 98.50 153 ILE A O 1
ATOM 1176 N N . SER A 1 154 ? -3.372 -5.151 23.227 1.00 98.06 154 SER A N 1
ATOM 1177 C CA . SER A 1 154 ? -2.166 -4.479 23.700 1.00 98.06 154 SER A CA 1
ATOM 1178 C C . SER A 1 154 ? -2.411 -2.981 23.817 1.00 98.06 154 SER A C 1
ATOM 1180 O O . SER A 1 154 ? -3.379 -2.449 23.276 1.00 98.06 154 SER A O 1
ATOM 1182 N N . PHE A 1 155 ? -1.547 -2.321 24.578 1.00 98.12 155 PHE A N 1
ATOM 1183 C CA . PHE A 1 155 ? -1.704 -0.929 24.971 1.00 98.12 155 PHE A CA 1
ATOM 1184 C C . PHE A 1 155 ? -0.470 -0.147 24.540 1.00 98.12 155 PHE A C 1
ATOM 1186 O O . PHE A 1 155 ? 0.657 -0.628 24.682 1.00 98.12 155 PHE A O 1
ATOM 1193 N N . VAL A 1 156 ? -0.692 1.054 24.026 1.00 98.00 156 VAL A N 1
ATOM 1194 C CA . VAL A 1 156 ? 0.341 2.043 23.738 1.00 98.00 156 VAL A CA 1
ATOM 1195 C C . VAL A 1 156 ? 0.031 3.237 24.631 1.00 98.00 156 VAL A C 1
ATOM 1197 O O . VAL A 1 156 ? -0.860 4.028 24.339 1.00 98.00 156 VAL A O 1
ATOM 1200 N N . ASP A 1 157 ? 0.707 3.310 25.774 1.00 96.19 157 ASP A N 1
ATOM 1201 C CA . ASP A 1 157 ? 0.561 4.406 26.735 1.00 96.19 157 ASP A CA 1
ATOM 1202 C C . ASP A 1 157 ? 1.387 5.645 26.321 1.00 96.19 157 ASP A C 1
ATOM 1204 O O . ASP A 1 157 ? 2.293 5.516 25.493 1.00 96.19 157 ASP A O 1
ATOM 1208 N N . PRO A 1 158 ? 1.138 6.838 26.902 1.00 94.81 158 PRO A N 1
ATOM 1209 C CA . PRO A 1 158 ? 1.866 8.071 26.582 1.00 94.81 158 PRO A CA 1
ATOM 1210 C C . PRO A 1 158 ? 3.394 8.025 26.735 1.00 94.81 158 PRO A C 1
ATOM 1212 O O . PRO A 1 158 ? 4.086 8.882 26.186 1.00 94.81 158 PRO A O 1
ATOM 1215 N N . GLY A 1 159 ? 3.938 7.069 27.493 1.00 94.62 159 GLY A N 1
ATOM 1216 C CA . GLY A 1 159 ? 5.377 6.853 27.632 1.00 94.62 159 GLY A CA 1
ATOM 1217 C C . GLY A 1 159 ? 5.988 6.017 26.504 1.00 94.62 159 GLY A C 1
ATOM 1218 O O . GLY A 1 159 ? 7.214 5.976 26.372 1.00 94.62 159 GLY A O 1
ATOM 1219 N N . ASN A 1 160 ? 5.171 5.358 25.680 1.00 96.31 160 ASN A N 1
ATOM 1220 C CA . ASN A 1 160 ? 5.635 4.564 24.551 1.00 96.31 160 ASN A CA 1
ATOM 1221 C C . ASN A 1 160 ? 6.134 5.472 23.401 1.00 96.31 160 ASN A C 1
ATOM 1223 O O . ASN A 1 160 ? 5.418 6.390 22.998 1.00 96.31 160 ASN A O 1
ATOM 1227 N N . PRO A 1 161 ? 7.313 5.208 22.802 1.00 94.44 161 PRO A N 1
ATOM 1228 C CA . PRO A 1 161 ? 7.828 5.996 21.676 1.00 94.44 161 PRO A CA 1
ATOM 1229 C C . PRO A 1 161 ? 6.897 6.083 20.455 1.00 94.44 161 PRO A C 1
ATOM 1231 O O . PRO A 1 161 ? 6.956 7.062 19.714 1.00 94.44 161 PRO A O 1
ATOM 1234 N N . GLU A 1 162 ? 6.044 5.080 20.231 1.00 95.38 162 GLU A N 1
ATOM 1235 C CA . GLU A 1 162 ? 5.080 5.055 19.123 1.00 95.38 162 GLU A CA 1
ATOM 1236 C C . GLU A 1 162 ? 3.793 5.838 19.434 1.00 95.38 162 GLU A C 1
ATOM 1238 O O . GLU A 1 162 ? 3.050 6.166 18.509 1.00 95.38 162 GLU A O 1
ATOM 1243 N N . TYR A 1 163 ? 3.530 6.184 20.704 1.00 96.56 163 TYR A N 1
ATOM 1244 C CA . TYR A 1 163 ? 2.255 6.759 21.156 1.00 96.56 163 TYR A CA 1
ATOM 1245 C C . TYR A 1 163 ? 1.794 7.939 20.311 1.00 96.56 163 TYR A C 1
ATOM 1247 O O . TYR A 1 163 ? 0.646 8.005 19.878 1.00 96.56 163 TYR A O 1
ATOM 1255 N N . GLN A 1 164 ? 2.703 8.869 20.036 1.00 95.75 164 GLN A N 1
ATOM 1256 C CA . GLN A 1 164 ? 2.365 10.087 19.316 1.00 95.75 164 GLN A CA 1
ATOM 1257 C C . GLN A 1 164 ? 1.921 9.824 17.870 1.00 95.75 164 GLN A C 1
ATOM 1259 O O . GLN A 1 164 ? 1.073 10.551 17.356 1.00 95.75 164 GLN A O 1
ATOM 1264 N N . ALA A 1 165 ? 2.487 8.807 17.216 1.00 97.56 165 ALA A N 1
ATOM 1265 C CA . ALA A 1 165 ? 2.089 8.417 15.868 1.00 97.56 165 ALA A CA 1
ATOM 1266 C C . ALA A 1 165 ? 0.810 7.564 15.887 1.00 97.56 165 ALA A C 1
ATOM 1268 O O . ALA A 1 165 ? -0.067 7.726 15.047 1.00 97.56 165 ALA A O 1
ATOM 1269 N N . VAL A 1 166 ? 0.650 6.680 16.873 1.00 98.25 166 VAL A N 1
ATOM 1270 C CA . VAL A 1 166 ? -0.562 5.855 16.988 1.00 98.25 166 VAL A CA 1
ATOM 1271 C C . VAL A 1 166 ? -1.791 6.714 17.320 1.00 98.25 166 VAL A C 1
ATOM 1273 O O . VAL A 1 166 ? -2.807 6.602 16.638 1.00 98.25 166 VAL A O 1
ATOM 1276 N N . SER A 1 167 ? -1.681 7.636 18.281 1.00 97.50 167 SER A N 1
ATOM 1277 C CA . SER A 1 167 ? -2.784 8.520 18.715 1.00 97.50 167 SER A CA 1
ATOM 1278 C C . SER A 1 167 ? -3.244 9.531 17.661 1.00 97.50 167 SER A C 1
ATOM 1280 O O . SER A 1 167 ? -4.342 10.074 17.746 1.00 97.50 167 SER A O 1
ATOM 1282 N N . LEU A 1 168 ? -2.423 9.793 16.641 1.00 97.81 168 LEU A N 1
ATOM 1283 C CA . LEU A 1 168 ? -2.746 10.715 15.546 1.00 97.81 168 LEU A CA 1
ATOM 1284 C C . LEU A 1 168 ? -3.096 10.000 14.233 1.00 97.81 168 LEU A C 1
ATOM 1286 O O . LEU A 1 168 ? -3.330 10.670 13.222 1.00 97.81 168 LEU A O 1
ATOM 1290 N N . ALA A 1 169 ? -3.137 8.667 14.235 1.00 98.50 169 ALA A N 1
ATOM 1291 C CA . ALA A 1 169 ? -3.453 7.872 13.057 1.00 98.50 169 ALA A CA 1
ATOM 1292 C C . ALA A 1 169 ? -4.905 8.099 12.605 1.00 98.50 169 ALA A C 1
ATOM 1294 O O . ALA A 1 169 ? -5.802 8.121 13.451 1.00 98.50 169 ALA A O 1
ATOM 1295 N N . PRO A 1 170 ? -5.169 8.268 11.297 1.00 98.56 170 PRO A N 1
ATOM 1296 C CA . PRO A 1 170 ? -6.519 8.506 10.807 1.00 98.56 170 PRO A CA 1
ATOM 1297 C C . PRO A 1 170 ? -7.387 7.244 10.804 1.00 98.56 170 PRO A C 1
ATOM 1299 O O . PRO A 1 170 ? -6.929 6.146 10.497 1.00 98.56 170 PRO A O 1
ATOM 1302 N N . ILE A 1 171 ? -8.684 7.431 11.038 1.00 98.69 171 ILE A N 1
ATOM 1303 C CA . ILE A 1 171 ? -9.722 6.449 10.719 1.00 98.69 171 ILE A CA 1
ATOM 1304 C C . ILE A 1 171 ? -10.146 6.665 9.268 1.00 98.69 171 ILE A C 1
ATOM 1306 O O . ILE A 1 171 ? -10.469 7.785 8.864 1.00 98.69 171 ILE A O 1
ATOM 1310 N N . ILE A 1 172 ? -10.188 5.583 8.494 1.00 98.56 172 ILE A N 1
ATOM 1311 C CA . ILE A 1 172 ? -10.504 5.609 7.068 1.00 98.56 172 ILE A CA 1
ATOM 1312 C C . ILE A 1 172 ? -11.884 5.028 6.824 1.00 98.56 172 ILE A C 1
ATOM 1314 O O . ILE A 1 172 ? -12.157 3.868 7.115 1.00 98.56 172 ILE A O 1
ATOM 1318 N N . TYR A 1 173 ? -12.754 5.829 6.234 1.00 98.44 173 TYR A N 1
ATOM 1319 C CA . TYR A 1 173 ? -14.080 5.425 5.810 1.00 98.44 173 TYR A CA 1
ATOM 1320 C C . TYR A 1 173 ? -14.058 4.943 4.359 1.00 98.44 173 TYR A C 1
ATOM 1322 O O . TYR A 1 173 ? -13.526 5.620 3.475 1.00 98.44 173 TYR A O 1
ATOM 1330 N N . ALA A 1 174 ? -14.668 3.780 4.120 1.00 97.25 174 ALA A N 1
ATOM 1331 C CA . ALA A 1 174 ? -14.729 3.156 2.803 1.00 97.25 174 ALA A CA 1
ATOM 1332 C C . ALA A 1 174 ? -15.479 4.042 1.801 1.00 97.25 174 ALA A C 1
ATOM 1334 O O . ALA A 1 174 ? -16.480 4.672 2.160 1.00 97.25 174 ALA A O 1
ATOM 1335 N N . ARG A 1 175 ? -15.074 4.010 0.529 1.00 95.12 175 ARG A N 1
ATOM 1336 C CA . ARG A 1 175 ? -15.845 4.628 -0.553 1.00 95.12 175 ARG A CA 1
ATOM 1337 C C . ARG A 1 175 ? -17.189 3.887 -0.691 1.00 95.12 175 ARG A C 1
ATOM 1339 O O . ARG A 1 175 ? -17.195 2.665 -0.828 1.00 95.12 175 ARG A O 1
ATOM 1346 N N . PRO A 1 176 ? -18.355 4.561 -0.666 1.00 93.88 176 PRO A N 1
ATOM 1347 C CA . PRO A 1 176 ? -19.642 3.858 -0.603 1.00 93.88 176 PRO A CA 1
ATOM 1348 C C . PRO A 1 176 ? -19.904 2.851 -1.735 1.00 93.88 176 PRO A C 1
ATOM 1350 O O . PRO A 1 176 ? -20.579 1.847 -1.520 1.00 93.88 176 PRO A O 1
ATOM 1353 N N . ASN A 1 177 ? -19.372 3.093 -2.936 1.00 91.69 177 ASN A N 1
ATOM 1354 C CA . ASN A 1 177 ? -19.551 2.212 -4.092 1.00 91.69 177 ASN A CA 1
ATOM 1355 C C . ASN A 1 177 ? -18.627 0.976 -4.088 1.00 91.69 177 ASN A C 1
ATOM 1357 O O . ASN A 1 177 ? -18.844 0.103 -4.926 1.00 91.69 177 ASN A O 1
ATOM 1361 N N . THR A 1 178 ? -17.650 0.864 -3.178 1.00 92.94 178 THR A N 1
ATOM 1362 C CA . THR A 1 178 ? -16.770 -0.319 -3.052 1.00 92.94 178 THR A CA 1
ATOM 1363 C C . THR A 1 178 ? -17.280 -1.324 -2.027 1.00 92.94 178 THR A C 1
ATOM 1365 O O . THR A 1 178 ? -16.909 -2.501 -2.057 1.00 92.94 178 THR A O 1
ATOM 1368 N N . ILE A 1 179 ? -18.192 -0.903 -1.147 1.00 93.44 179 ILE A N 1
ATOM 1369 C CA . ILE A 1 179 ? -18.760 -1.761 -0.108 1.00 93.44 179 ILE A CA 1
ATOM 1370 C C . ILE A 1 179 ? -19.493 -2.947 -0.752 1.00 93.44 179 ILE A C 1
ATOM 1372 O O . ILE A 1 179 ? -20.459 -2.783 -1.497 1.00 93.44 179 ILE A O 1
ATOM 1376 N N . GLY A 1 180 ? -19.033 -4.160 -0.432 1.00 91.25 180 GLY A N 1
ATOM 1377 C CA . GLY A 1 180 ? -19.549 -5.415 -0.991 1.00 91.25 180 GLY A CA 1
ATOM 1378 C C . GLY A 1 180 ? -18.967 -5.805 -2.355 1.00 91.25 180 GLY A C 1
ATOM 1379 O O . GLY A 1 180 ? -19.380 -6.823 -2.902 1.00 91.25 180 GLY A O 1
ATOM 1380 N N . ARG A 1 181 ? -18.020 -5.031 -2.906 1.00 93.56 181 ARG A N 1
ATOM 1381 C CA . ARG A 1 181 ? -17.292 -5.368 -4.147 1.00 93.56 181 ARG A CA 1
ATOM 1382 C C . ARG A 1 181 ? -15.929 -6.017 -3.910 1.00 93.56 181 ARG A C 1
ATOM 1384 O O . ARG A 1 181 ? -15.359 -6.570 -4.849 1.00 93.56 181 ARG A O 1
ATOM 1391 N N . PHE A 1 182 ? -15.439 -5.973 -2.668 1.00 95.31 182 PHE A N 1
ATOM 1392 C CA . PHE A 1 182 ? -14.130 -6.508 -2.281 1.00 95.31 182 PHE A CA 1
ATOM 1393 C C . PHE A 1 182 ? -13.007 -5.891 -3.127 1.00 95.31 182 PHE A C 1
ATOM 1395 O O . PHE A 1 182 ? -12.257 -6.601 -3.779 1.00 95.31 182 PHE A O 1
ATOM 1402 N N . SER A 1 183 ? -12.968 -4.559 -3.166 1.00 93.75 183 SER A N 1
ATOM 1403 C CA . SER A 1 183 ? -11.950 -3.738 -3.834 1.00 93.75 183 SER A CA 1
ATOM 1404 C C . SER A 1 183 ? -11.681 -2.516 -2.956 1.00 93.75 183 SER A C 1
ATOM 1406 O O . SER A 1 183 ? -12.526 -2.164 -2.125 1.00 93.75 183 SER A O 1
ATOM 1408 N N . ASP A 1 184 ? -10.524 -1.886 -3.142 1.00 94.31 184 ASP A N 1
ATOM 1409 C CA . ASP A 1 184 ? -10.082 -0.673 -2.441 1.00 94.31 184 ASP A CA 1
ATOM 1410 C C . ASP A 1 184 ? -10.153 -0.778 -0.916 1.00 94.31 184 ASP A C 1
ATOM 1412 O O . ASP A 1 184 ? -10.535 0.159 -0.208 1.00 94.31 184 ASP A O 1
ATOM 1416 N N . ILE A 1 185 ? -9.814 -1.953 -0.385 1.00 95.31 185 ILE A N 1
ATOM 1417 C CA . ILE A 1 185 ? -9.774 -2.157 1.063 1.00 95.31 185 ILE A CA 1
ATOM 1418 C C . ILE A 1 185 ? -8.401 -1.720 1.586 1.00 95.31 185 ILE A C 1
ATOM 1420 O O . ILE A 1 185 ? -7.391 -2.133 1.013 1.00 95.31 185 ILE A O 1
ATOM 1424 N N . PRO A 1 186 ? -8.319 -0.930 2.673 1.00 97.38 186 PRO A N 1
ATOM 1425 C CA . PRO A 1 186 ? -7.050 -0.649 3.337 1.00 97.38 186 PRO A CA 1
ATOM 1426 C C . PRO A 1 186 ? -6.409 -1.941 3.856 1.00 97.38 186 PRO A C 1
ATOM 1428 O O . PRO A 1 186 ? -7.006 -2.660 4.657 1.00 97.38 186 PRO A O 1
ATOM 1431 N N . LEU A 1 187 ? -5.186 -2.234 3.422 1.00 97.75 187 LEU A N 1
ATOM 1432 C CA . LEU A 1 187 ? -4.449 -3.441 3.806 1.00 97.75 187 LEU A CA 1
ATOM 1433 C C . LEU A 1 187 ? -3.464 -3.197 4.936 1.00 97.75 187 LEU A C 1
ATOM 1435 O O . LEU A 1 187 ? -3.359 -3.993 5.867 1.00 97.75 187 LEU A O 1
ATOM 1439 N N . LEU A 1 188 ? -2.707 -2.112 4.821 1.00 98.38 188 LEU A N 1
ATOM 1440 C CA . LEU A 1 188 ? -1.639 -1.768 5.742 1.00 98.38 188 LEU A CA 1
ATOM 1441 C C . LEU A 1 188 ? -1.480 -0.255 5.750 1.00 98.38 188 LEU A C 1
ATOM 1443 O O . LEU A 1 188 ? -1.411 0.365 4.689 1.00 98.38 188 LEU A O 1
ATOM 1447 N N . MET A 1 189 ? -1.414 0.313 6.952 1.00 98.75 189 MET A N 1
ATOM 1448 C CA . MET A 1 189 ? -1.050 1.705 7.172 1.00 98.75 189 MET A CA 1
ATOM 1449 C C . MET A 1 189 ? 0.358 1.759 7.750 1.00 98.75 189 MET A C 1
ATOM 1451 O O . MET A 1 189 ? 0.686 1.000 8.662 1.00 98.75 189 MET A O 1
ATOM 1455 N N . TRP A 1 190 ? 1.177 2.673 7.251 1.00 98.69 190 TRP A N 1
ATOM 1456 C CA . TRP A 1 190 ? 2.458 2.993 7.867 1.00 98.69 190 TRP A CA 1
ATOM 1457 C C . TRP A 1 190 ? 2.581 4.493 8.083 1.00 98.69 190 TRP A C 1
ATOM 1459 O O . TRP A 1 190 ? 1.782 5.276 7.558 1.00 98.69 190 TRP A O 1
ATOM 1469 N N . TYR A 1 191 ? 3.590 4.876 8.855 1.00 98.69 191 TYR A N 1
ATOM 1470 C CA . TYR A 1 191 ? 3.961 6.265 9.026 1.00 98.69 191 TYR A CA 1
ATOM 1471 C C . TYR A 1 191 ? 5.462 6.493 8.881 1.00 98.69 191 TYR A C 1
ATOM 1473 O O . TYR A 1 191 ? 6.287 5.646 9.231 1.00 98.69 191 TYR A O 1
ATOM 1481 N N . GLU A 1 192 ? 5.787 7.682 8.392 1.00 98.06 192 GLU A N 1
ATOM 1482 C CA . GLU A 1 192 ? 7.134 8.236 8.310 1.00 98.06 192 GLU A CA 1
ATOM 1483 C C . GLU A 1 192 ? 7.199 9.483 9.192 1.00 98.06 192 GLU A C 1
ATOM 1485 O O . GLU A 1 192 ? 6.230 10.244 9.281 1.00 98.06 192 GLU A O 1
ATOM 1490 N N . THR A 1 193 ? 8.340 9.703 9.844 1.00 97.00 193 THR A N 1
ATOM 1491 C CA . THR A 1 193 ? 8.564 10.883 10.683 1.00 97.00 193 THR A CA 1
ATOM 1492 C C . THR A 1 193 ? 9.749 11.686 10.182 1.00 97.00 193 THR A C 1
ATOM 1494 O O . THR A 1 193 ? 10.842 11.143 10.036 1.00 97.00 193 THR A O 1
ATOM 1497 N N . GLU A 1 194 ? 9.566 12.990 10.018 1.00 96.19 194 GLU A N 1
ATOM 1498 C CA . GLU A 1 194 ? 10.628 13.920 9.649 1.00 96.19 194 GLU A CA 1
ATOM 1499 C C . GLU A 1 194 ? 10.676 15.074 10.649 1.00 96.19 194 GLU A C 1
ATOM 1501 O O . GLU A 1 194 ? 9.651 15.660 10.992 1.00 96.19 194 GLU A O 1
ATOM 1506 N N . ARG A 1 195 ? 11.870 15.422 11.133 1.00 95.38 195 ARG A N 1
ATOM 1507 C CA . ARG A 1 195 ? 12.047 16.552 12.048 1.00 95.38 195 ARG A CA 1
ATOM 1508 C C . ARG A 1 195 ? 12.595 17.762 11.302 1.00 95.38 195 ARG A C 1
ATOM 1510 O O . ARG A 1 195 ? 13.707 17.718 10.784 1.00 95.38 195 ARG A O 1
ATOM 1517 N N . THR A 1 196 ? 11.874 18.878 11.359 1.00 94.50 196 THR A N 1
ATOM 1518 C CA . THR A 1 196 ? 12.282 20.159 10.770 1.00 94.50 196 THR A CA 1
ATOM 1519 C C . THR A 1 196 ? 12.285 21.241 11.848 1.00 94.50 196 THR A C 1
ATOM 1521 O O . THR A 1 196 ? 11.253 21.797 12.228 1.00 94.50 196 THR A O 1
ATOM 1524 N N . GLY A 1 197 ? 13.472 21.545 12.381 1.00 94.25 197 GLY A N 1
ATOM 1525 C CA . GLY A 1 197 ? 13.623 22.506 13.475 1.00 94.25 197 GLY A CA 1
ATOM 1526 C C . GLY A 1 197 ? 12.853 22.074 14.739 1.00 94.25 197 GLY A C 1
ATOM 1527 O O . GLY A 1 197 ? 13.139 20.996 15.278 1.00 94.25 197 GLY A O 1
ATOM 1528 N N . PRO A 1 198 ? 11.914 22.896 15.257 1.00 94.75 198 PRO A N 1
ATOM 1529 C CA . PRO A 1 198 ? 11.132 22.565 16.449 1.00 94.75 198 PRO A CA 1
ATOM 1530 C C . PRO A 1 198 ? 9.919 21.664 16.166 1.00 94.75 198 PRO A C 1
ATOM 1532 O O . PRO A 1 198 ? 9.248 21.262 17.119 1.00 94.75 198 PRO A O 1
ATOM 1535 N N . LEU A 1 199 ? 9.613 21.392 14.893 1.00 97.62 199 LEU A N 1
ATOM 1536 C CA . LEU A 1 199 ? 8.457 20.604 14.483 1.00 97.62 199 LEU A CA 1
ATOM 1537 C C . LEU A 1 199 ? 8.871 19.197 14.054 1.00 97.62 199 LEU A C 1
ATOM 1539 O O . LEU A 1 199 ? 9.936 19.000 13.466 1.00 97.62 199 LEU A O 1
ATOM 1543 N N . THR A 1 200 ? 7.989 18.243 14.319 1.00 97.94 200 THR A N 1
ATOM 1544 C CA . THR A 1 200 ? 8.038 16.897 13.751 1.00 97.94 200 THR A CA 1
ATOM 1545 C C . THR A 1 200 ? 6.822 16.720 12.854 1.00 97.94 200 THR A C 1
ATOM 1547 O O . THR A 1 200 ? 5.692 16.912 13.297 1.00 97.94 200 THR A O 1
ATOM 1550 N N . THR A 1 201 ? 7.051 16.358 11.601 1.00 98.19 201 THR A N 1
ATOM 1551 C CA . THR A 1 201 ? 6.024 15.942 10.649 1.00 98.19 201 THR A CA 1
ATOM 1552 C C . THR A 1 201 ? 5.853 14.433 10.749 1.00 98.19 201 THR A C 1
ATOM 1554 O O . THR A 1 201 ? 6.840 13.702 10.725 1.00 98.19 201 THR A O 1
ATOM 1557 N N . ILE A 1 202 ? 4.611 13.968 10.850 1.00 98.56 202 ILE A N 1
ATOM 1558 C CA . ILE A 1 202 ? 4.243 12.556 10.747 1.00 98.56 202 ILE A CA 1
ATOM 1559 C C . ILE A 1 202 ? 3.323 12.414 9.539 1.00 98.56 202 ILE A C 1
ATOM 1561 O O . ILE A 1 202 ? 2.265 13.045 9.495 1.00 98.56 202 ILE A O 1
ATOM 1565 N N . ARG A 1 203 ? 3.720 11.598 8.564 1.00 98.69 203 ARG A N 1
ATOM 1566 C CA . ARG A 1 203 ? 2.926 11.307 7.365 1.00 98.69 203 ARG A CA 1
ATOM 1567 C C . ARG A 1 203 ? 2.440 9.869 7.414 1.00 98.69 203 ARG A C 1
ATOM 1569 O O . ARG A 1 203 ? 3.255 8.968 7.560 1.00 98.69 203 ARG A O 1
ATOM 1576 N N . TYR A 1 204 ? 1.138 9.670 7.247 1.00 98.81 204 TYR A N 1
ATOM 1577 C CA . TYR A 1 204 ? 0.487 8.366 7.184 1.00 98.81 204 TYR A CA 1
ATOM 1578 C C . TYR A 1 204 ? 0.129 8.031 5.750 1.00 98.81 204 TYR A C 1
ATOM 1580 O O . TYR A 1 204 ? -0.460 8.847 5.033 1.00 98.81 204 TYR A O 1
ATOM 1588 N N . SER A 1 205 ? 0.419 6.798 5.368 1.00 98.75 205 SER A N 1
ATOM 1589 C CA . SER A 1 205 ? 0.115 6.278 4.045 1.00 98.75 205 SER A CA 1
ATOM 1590 C C . SER A 1 205 ? -0.474 4.881 4.140 1.00 98.75 205 SER A C 1
ATOM 1592 O O . SER A 1 205 ? -0.292 4.183 5.140 1.00 98.75 205 SER A O 1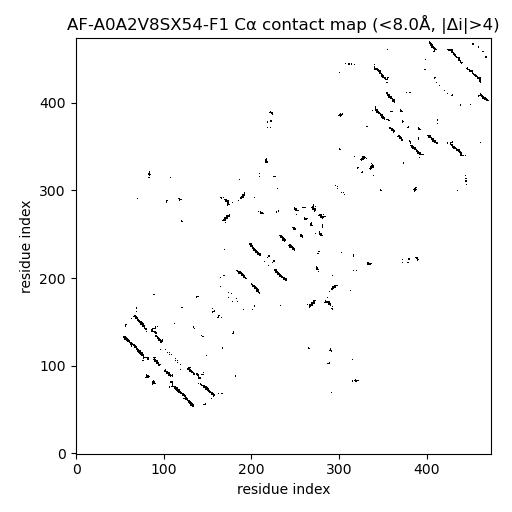
ATOM 1594 N N . ILE A 1 206 ? -1.219 4.492 3.109 1.00 98.69 206 ILE A N 1
ATOM 1595 C CA . ILE A 1 206 ? -1.988 3.252 3.075 1.00 98.69 206 ILE A CA 1
ATOM 1596 C C . ILE A 1 206 ? -1.772 2.542 1.750 1.00 98.69 206 ILE A C 1
ATOM 1598 O O . ILE A 1 206 ? -1.742 3.171 0.694 1.00 98.69 206 ILE A O 1
ATOM 1602 N N . ILE A 1 207 ? -1.658 1.217 1.826 1.00 98.69 207 ILE A N 1
ATOM 1603 C CA . ILE A 1 207 ? -1.788 0.330 0.671 1.00 98.69 207 ILE A CA 1
ATOM 1604 C C . ILE A 1 207 ? -3.244 -0.130 0.582 1.00 98.69 207 ILE A C 1
ATOM 1606 O O . ILE A 1 207 ? -3.753 -0.728 1.532 1.00 98.69 207 ILE A O 1
ATOM 1610 N N . PHE A 1 208 ? -3.895 0.126 -0.548 1.00 98.25 208 PHE A N 1
ATOM 1611 C CA . PHE A 1 208 ? -5.229 -0.374 -0.875 1.00 98.25 208 PHE A CA 1
ATOM 1612 C C . PHE A 1 208 ? -5.127 -1.587 -1.800 1.00 98.25 208 PHE A C 1
ATOM 1614 O O . PHE A 1 208 ? -4.140 -1.754 -2.520 1.00 98.25 208 PHE A O 1
ATOM 1621 N N . THR A 1 209 ? -6.139 -2.454 -1.792 1.00 96.62 209 THR A N 1
ATOM 1622 C CA . THR A 1 209 ? -6.105 -3.694 -2.584 1.00 96.62 209 THR A CA 1
ATOM 1623 C C . THR A 1 209 ? -6.014 -3.471 -4.097 1.00 96.62 209 THR A C 1
ATOM 1625 O O . THR A 1 209 ? -5.415 -4.296 -4.786 1.00 96.62 209 THR A O 1
ATOM 1628 N N . ASN A 1 210 ? -6.531 -2.351 -4.612 1.00 92.44 210 ASN A N 1
ATOM 1629 C CA . ASN A 1 210 ? -6.658 -2.092 -6.045 1.00 92.44 210 ASN A CA 1
ATOM 1630 C C . ASN A 1 210 ? -6.458 -0.606 -6.372 1.00 92.44 210 ASN A C 1
ATOM 1632 O O . ASN A 1 210 ? -6.655 0.246 -5.507 1.00 92.44 210 ASN A O 1
ATOM 1636 N N . GLU A 1 211 ? -6.094 -0.324 -7.623 1.00 85.69 211 GLU A N 1
ATOM 1637 C CA . GLU A 1 211 ? -6.289 0.977 -8.272 1.00 85.69 211 GLU A CA 1
ATOM 1638 C C . GLU A 1 211 ? -7.394 0.797 -9.318 1.00 85.69 211 GLU A C 1
ATOM 1640 O O . GLU A 1 211 ? -7.250 -0.007 -10.249 1.00 85.69 211 GLU A O 1
ATOM 1645 N N . ASP A 1 212 ? -8.528 1.477 -9.118 1.00 82.94 212 ASP A N 1
ATOM 1646 C CA . ASP A 1 212 ? -9.722 1.296 -9.947 1.00 82.94 212 ASP A CA 1
ATOM 1647 C C . ASP A 1 212 ? -10.171 2.556 -10.707 1.00 82.94 212 ASP A C 1
ATOM 1649 O O . ASP A 1 212 ? -11.127 2.489 -11.483 1.00 82.94 212 ASP A O 1
ATOM 1653 N N . GLY A 1 213 ? -9.442 3.674 -10.606 1.00 77.31 213 GLY A N 1
ATOM 1654 C CA . GLY A 1 213 ? -9.779 4.928 -11.294 1.00 77.31 213 GLY A CA 1
ATOM 1655 C C . GLY A 1 213 ? -9.273 5.073 -12.723 1.00 77.31 213 GLY A C 1
ATOM 1656 O O . GLY A 1 213 ? -9.184 6.177 -13.268 1.00 77.31 213 GLY A O 1
ATOM 1657 N N . GLY A 1 214 ? -9.052 3.939 -13.385 1.00 79.56 214 GLY A N 1
ATOM 1658 C CA . GLY A 1 214 ? -8.952 3.862 -14.839 1.00 79.56 214 GLY A CA 1
ATOM 1659 C C . GLY A 1 214 ? -7.531 3.911 -15.387 1.00 79.56 214 GLY A C 1
ATOM 1660 O O . GLY A 1 214 ? -7.365 3.942 -16.613 1.00 79.56 214 GLY A O 1
ATOM 1661 N N . THR A 1 215 ? -6.507 3.862 -14.530 1.00 90.31 215 THR A N 1
ATOM 1662 C CA . THR A 1 215 ? -5.146 3.616 -14.999 1.00 90.31 215 THR A CA 1
ATOM 1663 C C . THR A 1 215 ? -5.073 2.212 -15.596 1.00 90.31 215 THR A C 1
ATOM 1665 O O . THR A 1 215 ? -5.518 1.219 -15.023 1.00 90.31 215 THR A O 1
ATOM 1668 N N . GLN A 1 216 ? -4.510 2.105 -16.800 1.00 95.06 216 GLN A N 1
ATOM 1669 C CA . GLN A 1 216 ? -4.375 0.812 -17.467 1.00 95.06 216 GLN A CA 1
ATOM 1670 C C . GLN A 1 216 ? -3.523 -0.138 -16.619 1.00 95.06 216 GLN A C 1
ATOM 1672 O O . GLN A 1 216 ? -2.419 0.219 -16.216 1.00 95.06 216 GLN A O 1
ATOM 1677 N N . THR A 1 217 ? -3.979 -1.372 -16.409 1.00 95.75 217 THR A N 1
ATOM 1678 C CA . THR A 1 217 ? -3.288 -2.369 -15.572 1.00 95.75 217 THR A CA 1
ATOM 1679 C C . THR A 1 217 ? -1.832 -2.603 -15.982 1.00 95.75 217 THR A C 1
ATOM 1681 O O . THR A 1 217 ? -0.949 -2.704 -15.135 1.00 95.75 217 THR A O 1
ATOM 1684 N N . SER A 1 218 ? -1.522 -2.631 -17.280 1.00 96.12 218 SER A N 1
ATOM 1685 C CA . SER A 1 218 ? -0.124 -2.727 -17.714 1.00 96.12 218 SER A CA 1
ATOM 1686 C C . SER A 1 218 ? 0.668 -1.431 -17.518 1.00 96.12 218 SER A C 1
ATOM 1688 O O . SER A 1 218 ? 1.878 -1.508 -17.324 1.00 96.12 218 SER A O 1
ATOM 1690 N N . ALA A 1 219 ? 0.020 -0.260 -17.525 1.00 96.56 219 ALA A N 1
ATOM 1691 C CA . ALA A 1 219 ? 0.666 0.996 -17.136 1.00 96.56 219 ALA A CA 1
ATOM 1692 C C . ALA A 1 219 ? 0.994 0.995 -15.638 1.00 96.56 219 ALA A C 1
ATOM 1694 O O . ALA A 1 219 ? 2.083 1.427 -15.263 1.00 96.56 219 ALA A O 1
ATOM 1695 N N . LEU A 1 220 ? 0.093 0.452 -14.806 1.00 97.00 220 LEU A N 1
ATOM 1696 C CA . LEU A 1 220 ? 0.310 0.262 -13.372 1.00 97.00 220 LEU A CA 1
ATOM 1697 C C . LEU A 1 220 ? 1.599 -0.541 -13.113 1.00 97.00 220 LEU A C 1
ATOM 1699 O O . LEU A 1 220 ? 2.521 -0.097 -12.423 1.00 97.00 220 LEU A O 1
ATOM 1703 N N . MET A 1 221 ? 1.739 -1.672 -13.805 1.00 97.56 221 MET A N 1
ATOM 1704 C CA . MET A 1 221 ? 2.952 -2.491 -13.749 1.00 97.56 221 MET A CA 1
ATOM 1705 C C . MET A 1 221 ? 4.195 -1.774 -14.296 1.00 97.56 221 MET A C 1
ATOM 1707 O O . MET A 1 221 ? 5.252 -1.805 -13.663 1.00 97.56 221 MET A O 1
ATOM 1711 N N . ALA A 1 222 ? 4.096 -1.098 -15.440 1.00 97.56 222 ALA A N 1
ATOM 1712 C CA . ALA A 1 222 ? 5.237 -0.423 -16.058 1.00 97.56 222 ALA A CA 1
ATOM 1713 C C . ALA A 1 222 ? 5.755 0.762 -15.229 1.00 97.56 222 ALA A C 1
ATOM 1715 O O . ALA A 1 222 ? 6.960 0.989 -15.156 1.00 97.56 222 ALA A O 1
ATOM 1716 N N . ARG A 1 223 ? 4.870 1.519 -14.577 1.00 97.00 223 ARG A N 1
ATOM 1717 C CA . ARG A 1 223 ? 5.241 2.761 -13.885 1.00 97.00 223 ARG A CA 1
ATOM 1718 C C . ARG A 1 223 ? 5.417 2.603 -12.382 1.00 97.00 223 ARG A C 1
ATOM 1720 O O . ARG A 1 223 ? 6.156 3.403 -11.813 1.00 97.00 223 ARG A O 1
ATOM 1727 N N . TRP A 1 224 ? 4.741 1.647 -11.745 1.00 97.06 224 TRP A N 1
ATOM 1728 C CA . TRP A 1 224 ? 4.768 1.451 -10.287 1.00 97.06 224 TRP A CA 1
ATOM 1729 C C . TRP A 1 224 ? 5.092 0.012 -9.873 1.00 97.06 224 TRP A C 1
ATOM 1731 O O . TRP A 1 224 ? 5.388 -0.233 -8.710 1.00 97.06 224 TRP A O 1
ATOM 1741 N N . GLY A 1 225 ? 5.068 -0.948 -10.803 1.00 97.44 225 GLY A N 1
ATOM 1742 C CA . GLY A 1 225 ? 5.377 -2.351 -10.521 1.00 97.44 225 GLY A CA 1
ATOM 1743 C C . GLY A 1 225 ? 4.371 -3.055 -9.615 1.00 97.44 225 GLY A C 1
ATOM 1744 O O . GLY A 1 225 ? 4.713 -4.043 -8.978 1.00 97.44 225 GLY A O 1
ATOM 1745 N N . ARG A 1 226 ? 3.140 -2.553 -9.544 1.00 97.56 226 ARG A N 1
ATOM 1746 C CA . ARG A 1 226 ? 2.042 -3.114 -8.750 1.00 97.56 226 ARG A CA 1
ATOM 1747 C C . ARG A 1 226 ? 0.709 -2.659 -9.322 1.00 97.56 226 ARG A C 1
ATOM 1749 O O . ARG A 1 226 ? 0.681 -1.700 -10.085 1.00 97.56 226 ARG A O 1
ATOM 1756 N N . THR A 1 227 ? -0.369 -3.313 -8.907 1.00 97.00 227 THR A N 1
ATOM 1757 C CA . THR A 1 227 ? -1.755 -2.906 -9.195 1.00 97.00 227 THR A CA 1
ATOM 1758 C C . THR A 1 227 ? -2.567 -2.635 -7.933 1.00 97.00 227 THR A C 1
ATOM 1760 O O . THR A 1 227 ? -3.700 -2.185 -8.038 1.00 97.00 227 THR A O 1
ATOM 1763 N N . THR A 1 228 ? -1.995 -2.887 -6.750 1.00 97.69 228 THR A N 1
ATOM 1764 C CA . THR A 1 228 ? -2.458 -2.250 -5.514 1.00 97.69 228 THR A CA 1
ATOM 1765 C C . THR A 1 228 ? -2.261 -0.752 -5.637 1.00 97.69 228 THR A C 1
ATOM 1767 O O . THR A 1 228 ? -1.311 -0.315 -6.294 1.00 97.69 228 THR A O 1
ATOM 1770 N N . ASP A 1 229 ? -3.100 0.029 -4.971 1.00 97.12 229 ASP A N 1
ATOM 1771 C CA . ASP A 1 229 ? -2.895 1.465 -4.872 1.00 97.12 229 ASP A CA 1
ATOM 1772 C C . ASP A 1 229 ? -2.145 1.828 -3.587 1.00 97.12 229 ASP A C 1
ATOM 1774 O O . ASP A 1 229 ? -2.202 1.110 -2.587 1.00 97.12 229 ASP A O 1
ATOM 1778 N N . ILE A 1 230 ? -1.385 2.917 -3.625 1.00 97.38 230 ILE A N 1
ATOM 1779 C CA . ILE A 1 230 ? -0.629 3.403 -2.478 1.00 97.38 230 ILE A CA 1
ATOM 1780 C C . ILE A 1 230 ? -0.741 4.916 -2.438 1.00 97.38 230 ILE A C 1
ATOM 1782 O O . ILE A 1 230 ? -0.151 5.597 -3.282 1.00 97.38 230 ILE A O 1
ATOM 1786 N N . GLU A 1 231 ? -1.362 5.427 -1.379 1.00 96.94 231 GLU A N 1
ATOM 1787 C CA . GLU A 1 231 ? -1.574 6.859 -1.181 1.00 96.94 231 GLU A CA 1
ATOM 1788 C C . GLU A 1 231 ? -1.129 7.310 0.206 1.00 96.94 231 GLU A C 1
ATOM 1790 O O . GLU A 1 231 ? -1.301 6.594 1.196 1.00 96.94 231 GLU A O 1
ATOM 1795 N N . TRP A 1 232 ? -0.554 8.513 0.280 1.00 97.56 232 TRP A N 1
ATOM 1796 C CA . TRP A 1 232 ? -0.440 9.196 1.564 1.00 97.56 232 TRP A CA 1
ATOM 1797 C C . TRP A 1 232 ? -1.790 9.843 1.852 1.00 97.56 232 TRP A C 1
ATOM 1799 O O . TRP A 1 232 ? -2.358 10.517 1.003 1.00 97.56 232 TRP A O 1
ATOM 1809 N N . VAL A 1 233 ? -2.340 9.618 3.038 1.00 98.56 233 VAL A N 1
ATOM 1810 C CA . VAL A 1 233 ? -3.727 10.004 3.342 1.00 98.56 233 VAL A CA 1
ATOM 1811 C C . VAL A 1 233 ? -3.801 11.161 4.324 1.00 98.56 233 VAL A C 1
ATOM 1813 O O . VAL A 1 233 ? -4.745 11.942 4.277 1.00 98.56 233 VAL A O 1
ATOM 1816 N N . TYR A 1 234 ? -2.808 11.303 5.199 1.00 98.75 234 TYR A N 1
ATOM 1817 C CA . TYR A 1 234 ? -2.813 12.310 6.252 1.00 98.75 234 TYR A CA 1
ATOM 1818 C C . TYR A 1 234 ? -1.390 12.705 6.624 1.00 98.75 234 TYR A C 1
ATOM 1820 O O . TYR A 1 234 ? -0.508 11.856 6.715 1.00 98.75 234 TYR A O 1
ATOM 1828 N N . GLU A 1 235 ? -1.168 13.984 6.878 1.00 98.69 235 GLU A N 1
ATOM 1829 C CA . GLU A 1 235 ? 0.090 14.504 7.394 1.00 98.69 235 GLU A CA 1
ATOM 1830 C C . GLU A 1 235 ? -0.197 15.486 8.523 1.00 98.69 235 GLU A C 1
ATOM 1832 O O . GLU A 1 235 ? -1.053 16.362 8.402 1.00 98.69 235 GLU A O 1
ATOM 1837 N N . VAL A 1 236 ? 0.537 15.358 9.622 1.00 98.38 236 VAL A N 1
ATOM 1838 C CA . VAL A 1 236 ? 0.390 16.209 10.798 1.00 98.38 236 VAL A CA 1
ATOM 1839 C C . VAL A 1 236 ? 1.744 16.733 11.246 1.00 98.38 236 VAL A C 1
ATOM 1841 O O . VAL A 1 236 ? 2.717 15.990 11.325 1.00 98.38 236 VAL A O 1
ATOM 1844 N N . GLN A 1 237 ? 1.803 18.021 11.563 1.00 98.44 237 GLN A N 1
ATOM 1845 C CA . GLN A 1 237 ? 2.966 18.655 12.171 1.00 98.44 237 GLN A CA 1
ATOM 1846 C C . GLN A 1 237 ? 2.690 18.879 13.649 1.00 98.44 237 GLN A C 1
ATOM 1848 O O . GLN A 1 237 ? 1.707 19.527 14.014 1.00 98.44 237 GLN A O 1
ATOM 1853 N N . ILE A 1 238 ? 3.570 18.373 14.502 1.00 98.00 238 ILE A N 1
ATOM 1854 C CA . ILE A 1 238 ? 3.497 18.514 15.955 1.00 98.00 238 ILE A CA 1
ATOM 1855 C C . ILE A 1 238 ? 4.701 19.291 16.479 1.00 98.00 238 ILE A C 1
ATOM 1857 O O . ILE A 1 238 ? 5.780 19.275 15.889 1.00 98.00 238 ILE A O 1
ATOM 1861 N N . ASN A 1 239 ? 4.522 19.972 17.606 1.00 96.62 239 ASN A N 1
ATOM 1862 C CA . ASN A 1 239 ? 5.633 20.571 18.340 1.00 96.62 239 ASN A CA 1
ATOM 1863 C C . ASN A 1 239 ? 6.285 19.558 19.303 1.00 96.62 239 ASN A C 1
ATOM 1865 O O . ASN A 1 239 ? 5.837 18.420 19.439 1.00 96.62 239 ASN A O 1
ATOM 1869 N N . ALA A 1 240 ? 7.319 19.992 20.028 1.00 92.62 240 ALA A N 1
ATOM 1870 C CA . ALA A 1 240 ? 8.030 19.164 21.007 1.00 92.62 240 ALA A CA 1
ATOM 1871 C C . ALA A 1 240 ? 7.160 18.639 22.172 1.00 92.62 240 ALA A C 1
ATOM 1873 O O . ALA A 1 240 ? 7.592 17.741 22.886 1.00 92.62 240 ALA A O 1
ATOM 1874 N N . GLN A 1 241 ? 5.963 19.196 22.383 1.00 93.19 241 GLN A N 1
ATOM 1875 C CA . GLN A 1 241 ? 4.995 18.745 23.389 1.00 93.19 241 GLN A CA 1
ATOM 1876 C C . GLN A 1 241 ? 3.922 17.814 22.799 1.00 93.19 241 GLN A C 1
ATOM 1878 O O . GLN A 1 241 ? 2.938 17.532 23.475 1.00 93.19 241 GLN A O 1
ATOM 1883 N N . GLY A 1 242 ? 4.050 17.396 21.535 1.00 92.31 242 GLY A N 1
ATOM 1884 C CA . GLY A 1 242 ? 3.055 16.548 20.872 1.00 92.31 242 GLY A CA 1
ATOM 1885 C C . GLY A 1 242 ? 1.800 17.289 20.403 1.00 92.31 242 GLY A C 1
ATOM 1886 O O . GLY A 1 242 ? 0.871 16.681 19.877 1.00 92.31 242 GLY A O 1
ATOM 1887 N N . LYS A 1 243 ? 1.745 18.620 20.552 1.00 94.81 243 LYS A N 1
ATOM 1888 C CA . LYS A 1 243 ? 0.583 19.411 20.136 1.00 94.81 243 LYS A CA 1
ATOM 1889 C C . LYS A 1 243 ? 0.604 19.630 18.628 1.00 94.81 243 LYS A C 1
ATOM 1891 O O . LYS A 1 243 ? 1.549 20.228 18.104 1.00 94.81 243 LYS A O 1
ATOM 1896 N N . VAL A 1 244 ? -0.490 19.254 17.969 1.00 96.75 244 VAL A N 1
ATOM 1897 C CA . VAL A 1 244 ? -0.740 19.521 16.547 1.00 96.75 244 VAL A CA 1
ATOM 1898 C C . VAL A 1 244 ? -0.701 21.025 16.259 1.00 96.75 244 VAL A C 1
ATOM 1900 O O . VAL A 1 244 ? -1.394 21.813 16.904 1.00 96.75 244 VAL A O 1
ATOM 1903 N N . GLN A 1 245 ? 0.133 21.412 15.296 1.00 97.69 245 GLN A N 1
ATOM 1904 C CA . GLN A 1 245 ? 0.279 22.774 14.777 1.00 97.69 245 GLN A CA 1
ATOM 1905 C C . GLN A 1 245 ? -0.416 22.937 13.424 1.00 97.69 245 GLN A C 1
ATOM 1907 O O . GLN A 1 245 ? -1.024 23.971 13.163 1.00 97.69 245 GLN A O 1
ATOM 1912 N N . ALA A 1 246 ? -0.334 21.913 12.575 1.00 97.69 246 ALA A N 1
ATOM 1913 C CA . ALA A 1 246 ? -0.967 21.871 11.266 1.00 97.69 246 ALA A CA 1
ATOM 1914 C C . ALA A 1 246 ? -1.299 20.425 10.897 1.00 97.69 246 ALA A C 1
ATOM 1916 O O . ALA A 1 246 ? -0.622 19.496 11.339 1.00 97.69 246 ALA A O 1
ATOM 1917 N N . ALA A 1 247 ? -2.331 20.248 10.082 1.00 98.44 247 ALA A N 1
ATOM 1918 C CA . ALA A 1 247 ? -2.733 18.956 9.556 1.00 98.44 247 ALA A CA 1
ATOM 1919 C C . ALA A 1 247 ? -3.231 19.118 8.118 1.00 98.44 247 ALA A C 1
ATOM 1921 O O . ALA A 1 247 ? -3.978 20.053 7.818 1.00 98.44 247 ALA A O 1
ATOM 1922 N N . THR A 1 248 ? -2.818 18.215 7.236 1.00 98.81 248 THR A N 1
ATOM 1923 C CA . THR A 1 248 ? -3.208 18.190 5.825 1.00 98.81 248 THR A CA 1
ATOM 1924 C C . THR A 1 248 ? -3.527 16.768 5.372 1.00 98.81 248 THR A C 1
ATOM 1926 O O . THR A 1 248 ? -3.191 15.796 6.044 1.00 98.81 248 THR A O 1
ATOM 1929 N N . PHE A 1 249 ? -4.208 16.637 4.241 1.00 98.69 249 PHE A N 1
ATOM 1930 C CA . PHE A 1 249 ? -4.532 15.358 3.615 1.00 98.69 249 PHE A CA 1
ATOM 1931 C C . PHE A 1 249 ? -4.418 15.460 2.094 1.00 98.69 249 PHE A C 1
ATOM 1933 O O . PHE A 1 249 ? -4.414 16.561 1.530 1.00 98.69 249 PHE A O 1
ATOM 1940 N N . GLN A 1 250 ? -4.340 14.309 1.428 1.00 98.19 250 GLN A N 1
ATOM 1941 C CA . GLN A 1 250 ? -4.315 14.234 -0.027 1.00 98.19 250 GLN A CA 1
ATOM 1942 C C . GLN A 1 250 ? -5.739 14.145 -0.572 1.00 98.19 250 GLN A C 1
ATOM 1944 O O . GLN A 1 250 ? -6.395 13.104 -0.534 1.00 98.19 250 GLN A O 1
ATOM 1949 N N . GLY A 1 251 ? -6.231 15.273 -1.061 1.00 97.31 251 GLY A N 1
ATOM 1950 C CA . GLY A 1 251 ? -7.525 15.373 -1.707 1.00 97.31 251 GLY A CA 1
ATOM 1951 C C . GLY A 1 251 ? -7.527 14.897 -3.154 1.00 97.31 251 GLY A C 1
ATOM 1952 O O . GLY A 1 251 ? -6.490 14.577 -3.731 1.00 97.31 251 GLY A O 1
ATOM 1953 N N . VAL A 1 252 ? -8.724 14.907 -3.744 1.00 95.12 252 VAL A N 1
ATOM 1954 C CA . VAL A 1 252 ? -8.975 14.575 -5.155 1.00 95.12 252 VAL A CA 1
ATOM 1955 C C . VAL A 1 252 ? -8.005 15.311 -6.089 1.00 95.12 252 VAL A C 1
ATOM 1957 O O . VAL A 1 252 ? -7.667 16.474 -5.851 1.00 95.12 252 VAL A O 1
ATOM 1960 N N . GLU A 1 253 ? -7.576 14.625 -7.154 1.00 92.50 253 GLU A N 1
ATOM 1961 C CA . GLU A 1 253 ? -6.504 15.055 -8.069 1.00 92.50 253 GLU A CA 1
ATOM 1962 C C . GLU A 1 253 ? -5.134 15.171 -7.376 1.00 92.50 253 GLU A C 1
ATOM 1964 O O . GLU A 1 253 ? -4.280 15.949 -7.801 1.00 92.50 253 GLU A O 1
ATOM 1969 N N . HIS A 1 254 ? -4.919 14.401 -6.305 1.00 93.75 254 HIS A N 1
ATOM 1970 C CA . HIS A 1 254 ? -3.698 14.396 -5.492 1.00 93.75 254 HIS A CA 1
ATOM 1971 C C . HIS A 1 254 ? -3.328 15.766 -4.892 1.00 93.75 254 HIS A C 1
ATOM 1973 O O . HIS A 1 254 ? -2.152 16.059 -4.657 1.00 93.75 254 HIS A O 1
ATOM 1979 N N . LYS A 1 255 ? -4.317 16.632 -4.640 1.00 97.06 255 LYS A N 1
ATOM 1980 C CA . LYS A 1 255 ? -4.086 17.979 -4.098 1.00 97.06 255 LYS A CA 1
ATOM 1981 C C . LYS A 1 255 ? -3.970 17.949 -2.583 1.00 97.06 255 LYS A C 1
ATOM 1983 O O . LYS A 1 255 ? -4.904 17.537 -1.904 1.00 97.06 255 LYS A O 1
ATOM 1988 N N . THR A 1 256 ? -2.883 18.488 -2.044 1.00 98.44 256 THR A N 1
ATOM 1989 C CA . THR A 1 256 ? -2.758 18.725 -0.602 1.00 98.44 256 THR A CA 1
ATOM 1990 C C . THR A 1 256 ? -3.793 19.750 -0.135 1.00 98.44 256 THR A C 1
ATOM 1992 O O . THR A 1 256 ? -3.873 20.855 -0.674 1.00 98.44 256 THR A O 1
ATOM 1995 N N . GLN A 1 257 ? -4.579 19.390 0.877 1.00 98.50 257 GLN A N 1
ATOM 1996 C CA . GLN A 1 257 ? -5.598 20.245 1.487 1.00 98.50 257 GLN A CA 1
ATOM 1997 C C . GLN A 1 257 ? -5.433 20.284 3.003 1.00 98.50 257 GLN A C 1
ATOM 1999 O O . GLN A 1 257 ? -4.997 19.309 3.608 1.00 98.50 257 GLN A O 1
ATOM 2004 N N . ASN A 1 258 ? -5.803 21.403 3.626 1.00 98.56 258 ASN A N 1
ATOM 2005 C CA . ASN A 1 258 ? -5.818 21.513 5.084 1.00 98.56 258 ASN A CA 1
ATOM 2006 C C . ASN A 1 258 ? -6.939 20.656 5.668 1.00 98.56 258 ASN A C 1
ATOM 2008 O O . ASN A 1 258 ? -8.067 20.692 5.180 1.00 98.56 258 ASN A O 1
ATOM 2012 N N . TYR A 1 259 ? -6.638 19.940 6.744 1.00 98.50 259 TYR A N 1
ATOM 2013 C CA . TYR A 1 259 ? -7.618 19.147 7.464 1.00 98.50 259 TYR A CA 1
ATOM 2014 C C . TYR A 1 259 ? -8.478 20.029 8.378 1.00 98.50 259 TYR A C 1
ATOM 2016 O O . TYR A 1 259 ? -7.958 20.753 9.228 1.00 98.50 259 TYR A O 1
ATOM 2024 N N . ALA A 1 260 ? -9.798 19.936 8.232 1.00 97.25 260 ALA A N 1
ATOM 2025 C CA . ALA A 1 260 ? -10.789 20.591 9.083 1.00 97.25 260 ALA A CA 1
ATOM 2026 C C . ALA A 1 260 ? -11.948 19.640 9.452 1.00 97.25 260 ALA A C 1
ATOM 2028 O O . ALA A 1 260 ? -13.047 20.089 9.794 1.00 97.25 260 ALA A O 1
ATOM 2029 N N . GLY A 1 261 ? -11.710 18.330 9.346 1.00 96.56 261 GLY A N 1
ATOM 2030 C CA . GLY A 1 261 ? -12.679 17.279 9.632 1.00 96.56 261 GLY A CA 1
ATOM 2031 C C . GLY A 1 261 ? -12.889 17.036 11.124 1.00 96.56 261 GLY A C 1
ATOM 2032 O O . GLY A 1 261 ? -12.179 17.558 11.987 1.00 96.56 261 GLY A O 1
ATOM 2033 N N . LYS A 1 262 ? -13.879 16.199 11.437 1.00 96.19 262 LYS A N 1
ATOM 2034 C CA . LYS A 1 262 ? -14.163 15.779 12.817 1.00 96.19 262 LYS A CA 1
ATOM 2035 C C . LYS A 1 262 ? -13.103 14.804 13.330 1.00 96.19 262 LYS A C 1
ATOM 2037 O O . LYS A 1 262 ? -12.543 14.035 12.557 1.00 96.19 262 LYS A O 1
ATOM 2042 N N . GLN A 1 263 ? -12.880 14.794 14.637 1.00 94.44 263 GLN A N 1
ATOM 2043 C CA . GLN A 1 263 ? -12.143 13.716 15.289 1.00 94.44 263 GLN A CA 1
ATOM 2044 C C . GLN A 1 263 ? -13.113 12.728 15.936 1.00 94.44 263 GLN A C 1
ATOM 2046 O O . GLN A 1 263 ? -14.172 13.118 16.428 1.00 94.44 263 GLN A O 1
ATOM 2051 N N . GLU A 1 264 ? -12.744 11.456 15.940 1.00 93.75 264 GLU A N 1
ATOM 2052 C CA . GLU A 1 264 ? -13.471 10.367 16.579 1.00 93.75 264 GLU A CA 1
ATOM 2053 C C . GLU A 1 264 ? -12.515 9.680 17.549 1.00 93.75 264 GLU A C 1
ATOM 2055 O O . GLU A 1 264 ? -11.527 9.087 17.128 1.00 93.75 264 GLU A O 1
ATOM 2060 N N . ASN A 1 265 ? -12.778 9.814 18.852 1.00 86.38 265 ASN A N 1
ATOM 2061 C CA . ASN A 1 265 ? -11.900 9.322 19.921 1.00 86.38 265 ASN A CA 1
ATOM 2062 C C . ASN A 1 265 ? -10.433 9.770 19.763 1.00 86.38 265 ASN A C 1
ATOM 2064 O O . ASN A 1 265 ? -9.525 8.979 19.959 1.00 86.38 265 ASN A O 1
ATOM 2068 N N . GLY A 1 266 ? -10.206 11.030 19.376 1.00 87.25 266 GLY A N 1
ATOM 2069 C CA . GLY A 1 266 ? -8.861 11.586 19.165 1.00 87.25 266 GLY A CA 1
ATOM 2070 C C . GLY A 1 266 ? -8.293 11.387 17.755 1.00 87.25 266 GLY A C 1
ATOM 2071 O O . GLY A 1 266 ? -7.378 12.108 17.366 1.00 87.25 266 GLY A O 1
ATOM 2072 N N . HIS A 1 267 ? -8.894 10.518 16.938 1.00 97.56 267 HIS A N 1
ATOM 2073 C CA . HIS A 1 267 ? -8.400 10.214 15.595 1.00 97.56 267 HIS A CA 1
ATOM 2074 C C . HIS A 1 267 ? -9.090 11.047 14.509 1.00 97.56 267 HIS A C 1
ATOM 2076 O O . HIS A 1 267 ? -10.314 11.205 14.542 1.00 97.56 267 HIS A O 1
ATOM 2082 N N . PRO A 1 268 ? -8.357 11.567 13.510 1.00 97.94 268 PRO A N 1
ATOM 2083 C CA . PRO A 1 268 ? -8.959 12.251 12.372 1.00 97.94 268 PRO A CA 1
ATOM 2084 C C . PRO A 1 268 ? -9.769 11.277 11.507 1.00 97.94 268 PRO A C 1
ATOM 2086 O O . PRO A 1 268 ? -9.306 10.184 11.192 1.00 97.94 268 PRO A O 1
ATOM 2089 N N . ALA A 1 269 ? -10.974 11.675 11.101 1.00 98.38 269 ALA A N 1
ATOM 2090 C CA . ALA A 1 269 ? -11.812 10.894 10.198 1.00 98.38 269 ALA A CA 1
ATOM 2091 C C . ALA A 1 269 ? -11.603 11.346 8.746 1.00 98.38 269 ALA A C 1
ATOM 2093 O O . ALA A 1 269 ? -11.872 12.499 8.402 1.00 98.38 269 ALA A O 1
ATOM 2094 N N . LEU A 1 270 ? -11.180 10.420 7.889 1.00 98.69 270 LEU A N 1
ATOM 2095 C CA . LEU A 1 270 ? -11.004 10.633 6.454 1.00 98.69 270 LEU A CA 1
ATOM 2096 C C . LEU A 1 270 ? -11.883 9.672 5.658 1.00 98.69 270 LEU A C 1
ATOM 2098 O O . LEU A 1 270 ? -12.094 8.529 6.049 1.00 98.69 270 LEU A O 1
ATOM 2102 N N . TYR A 1 271 ? -12.393 10.138 4.525 1.00 98.44 271 TYR A N 1
ATOM 2103 C CA . TYR A 1 271 ? -13.315 9.406 3.662 1.00 98.44 271 TYR A CA 1
ATOM 2104 C C . TYR A 1 271 ? -12.668 9.210 2.307 1.00 98.44 271 TYR A C 1
ATOM 2106 O O . TYR A 1 271 ? -12.261 10.190 1.692 1.00 98.44 271 TYR A O 1
ATOM 2114 N N . VAL A 1 272 ? -12.609 7.976 1.816 1.00 97.75 272 VAL A N 1
ATOM 2115 C CA . VAL A 1 272 ? -12.198 7.732 0.432 1.00 97.75 272 VAL A CA 1
ATOM 2116 C C . VAL A 1 272 ? -13.308 8.230 -0.496 1.00 97.75 272 VAL A C 1
ATOM 2118 O O . VAL A 1 272 ? -14.455 7.791 -0.393 1.00 97.75 272 VAL A O 1
ATOM 2121 N N . VAL A 1 273 ? -12.983 9.175 -1.382 1.00 96.31 273 VAL A N 1
ATOM 2122 C CA . VAL A 1 273 ? -13.974 9.895 -2.213 1.00 96.31 273 VAL A CA 1
ATOM 2123 C C . VAL A 1 273 ? -13.703 9.815 -3.714 1.00 96.31 273 VAL A C 1
ATOM 2125 O O . VAL A 1 273 ? -14.482 10.352 -4.498 1.00 96.31 273 VAL A O 1
ATOM 2128 N N . SER A 1 274 ? -12.625 9.152 -4.126 1.00 94.31 274 SER A N 1
ATOM 2129 C CA . SER A 1 274 ? -12.271 8.983 -5.537 1.00 94.31 274 SER A CA 1
ATOM 2130 C C . SER A 1 274 ? -11.830 7.557 -5.839 1.00 94.31 274 SER A C 1
ATOM 2132 O O . SER A 1 274 ? -11.510 6.800 -4.924 1.00 94.31 274 SER A O 1
ATOM 2134 N N . ASP A 1 275 ? -11.811 7.226 -7.124 1.00 90.69 275 ASP A N 1
ATOM 2135 C CA . ASP A 1 275 ? -11.419 5.916 -7.653 1.00 90.69 275 ASP A CA 1
ATOM 2136 C C . ASP A 1 275 ? -9.885 5.690 -7.574 1.00 90.69 275 ASP A C 1
ATOM 2138 O O . ASP A 1 275 ? -9.403 4.566 -7.587 1.00 90.69 275 ASP A O 1
ATOM 2142 N N . ASN A 1 276 ? -9.099 6.758 -7.391 1.00 88.69 276 ASN A N 1
ATOM 2143 C CA . ASN A 1 276 ? -7.656 6.684 -7.093 1.00 88.69 276 ASN A CA 1
ATOM 2144 C C . ASN A 1 276 ? -7.388 6.838 -5.588 1.00 88.69 276 ASN A C 1
ATOM 2146 O O . ASN A 1 276 ? -6.450 7.514 -5.176 1.00 88.69 276 ASN A O 1
ATOM 2150 N N . ASN A 1 277 ? -8.324 6.370 -4.761 1.00 94.62 277 ASN A N 1
ATOM 2151 C CA . ASN A 1 277 ? -8.258 6.362 -3.300 1.00 94.62 277 ASN A CA 1
ATOM 2152 C C . ASN A 1 277 ? -7.904 7.689 -2.591 1.00 94.62 277 ASN A C 1
ATOM 2154 O O . ASN A 1 277 ? -7.653 7.696 -1.384 1.00 94.62 277 ASN A O 1
ATOM 2158 N N . ASN A 1 278 ? -7.964 8.841 -3.274 1.00 96.12 278 ASN A N 1
ATOM 2159 C CA . ASN A 1 278 ? -7.810 10.138 -2.618 1.00 96.12 278 ASN A CA 1
ATOM 2160 C C . ASN A 1 278 ? -8.962 10.377 -1.630 1.00 96.12 278 ASN A C 1
ATOM 2162 O O . ASN A 1 278 ? -10.098 9.915 -1.827 1.00 96.12 278 ASN A O 1
ATOM 2166 N N . VAL A 1 279 ? -8.669 11.146 -0.582 1.00 98.12 279 VAL A N 1
ATOM 2167 C CA . VAL A 1 279 ? -9.539 11.276 0.587 1.00 98.12 279 VAL A CA 1
ATOM 2168 C C . VAL A 1 279 ? -10.153 12.670 0.736 1.00 98.12 279 VAL A C 1
ATOM 2170 O O . VAL A 1 279 ? -9.742 13.640 0.107 1.00 98.12 279 VAL A O 1
ATOM 2173 N N . SER A 1 280 ? -11.175 12.781 1.576 1.00 98.31 280 SER A N 1
ATOM 2174 C CA . SER A 1 280 ? -11.735 14.041 2.065 1.00 98.31 280 SER A CA 1
ATOM 2175 C C . SER A 1 280 ? -11.872 13.985 3.581 1.00 98.31 280 SER A C 1
ATOM 2177 O O . SER A 1 280 ? -12.084 12.920 4.153 1.00 98.31 280 SER A O 1
ATOM 2179 N N . ASP A 1 281 ? -11.804 15.137 4.238 1.00 98.00 281 ASP A N 1
ATOM 2180 C CA . ASP A 1 281 ? -12.098 15.306 5.664 1.00 98.00 281 ASP A CA 1
ATOM 2181 C C . ASP A 1 281 ? -13.610 15.394 5.966 1.00 98.00 281 ASP A C 1
ATOM 2183 O O . ASP A 1 281 ? -14.030 15.583 7.112 1.00 98.00 281 ASP A O 1
ATOM 2187 N N . ARG A 1 282 ? -14.448 15.249 4.930 1.00 96.50 282 ARG A N 1
ATOM 2188 C CA . ARG A 1 282 ? -15.910 15.238 5.004 1.00 96.50 282 ARG A CA 1
ATOM 2189 C C . ARG A 1 282 ? -16.469 14.126 4.132 1.00 96.50 282 ARG A C 1
ATOM 2191 O O . ARG A 1 282 ? -16.043 13.918 3.002 1.00 96.50 282 ARG A O 1
ATOM 2198 N N . GLY A 1 283 ? -17.496 13.460 4.630 1.00 95.38 283 GLY A N 1
ATOM 2199 C CA . GLY A 1 283 ? -18.165 12.411 3.884 1.00 95.38 283 GLY A CA 1
ATOM 2200 C C . GLY A 1 283 ? -19.120 11.624 4.757 1.00 95.38 283 GLY A C 1
ATOM 2201 O O . GLY A 1 283 ? -19.369 11.962 5.916 1.00 95.38 283 GLY A O 1
ATOM 2202 N N . GLN A 1 284 ? -19.676 10.577 4.162 1.00 93.44 284 GLN A N 1
ATOM 2203 C CA . GLN A 1 284 ? -20.513 9.602 4.839 1.00 93.44 284 GLN A CA 1
ATOM 2204 C C . GLN A 1 284 ? -20.181 8.223 4.286 1.00 93.44 284 GLN A C 1
ATOM 2206 O O . GLN A 1 284 ? -20.072 8.042 3.075 1.00 93.44 284 GLN A O 1
ATOM 2211 N N . SER A 1 285 ? -20.033 7.256 5.180 1.00 95.88 285 SER A N 1
ATOM 2212 C CA . SER A 1 285 ? -19.892 5.852 4.827 1.00 95.88 285 SER A CA 1
ATOM 2213 C C . SER A 1 285 ? -20.366 4.995 5.991 1.00 95.88 285 SER A C 1
ATOM 2215 O O . SER A 1 285 ? -20.270 5.390 7.152 1.00 95.88 285 SER A O 1
ATOM 2217 N N . GLU A 1 286 ? -20.904 3.825 5.670 1.00 94.44 286 GLU A N 1
ATOM 2218 C CA . GLU A 1 286 ? -21.406 2.860 6.650 1.00 94.44 286 GLU A CA 1
ATOM 2219 C C . GLU A 1 286 ? -20.314 1.891 7.134 1.00 94.44 286 GLU A C 1
ATOM 2221 O O . GLU A 1 286 ? -20.617 0.968 7.885 1.00 94.44 286 GLU A O 1
ATOM 2226 N N . MET A 1 287 ? -19.079 2.047 6.651 1.00 96.94 287 MET A N 1
ATOM 2227 C CA . MET A 1 287 ? -17.957 1.144 6.895 1.00 96.94 287 MET A CA 1
ATOM 2228 C C . MET A 1 287 ? -16.684 1.957 7.113 1.00 96.94 287 MET A C 1
ATOM 2230 O O . MET A 1 287 ? -16.421 2.917 6.383 1.00 96.94 287 MET A O 1
ATOM 2234 N N . ARG A 1 288 ? -15.898 1.572 8.120 1.00 97.75 288 ARG A N 1
ATOM 2235 C CA . ARG A 1 288 ? -14.648 2.251 8.472 1.00 97.75 288 ARG A CA 1
ATOM 2236 C C . ARG A 1 288 ? -13.593 1.264 8.943 1.00 97.75 288 ARG A C 1
ATOM 2238 O O . ARG A 1 288 ? -13.929 0.189 9.436 1.00 97.75 288 ARG A O 1
ATOM 2245 N N . PHE A 1 289 ? -12.346 1.687 8.818 1.00 98.31 289 PHE A N 1
ATOM 2246 C CA . PHE A 1 289 ? -11.140 0.939 9.125 1.00 98.31 289 PHE A CA 1
ATOM 2247 C C . PHE A 1 289 ? -10.222 1.820 9.963 1.00 98.31 289 PHE A C 1
ATOM 2249 O O . PHE A 1 289 ? -9.975 2.977 9.619 1.00 98.31 289 PHE A O 1
ATOM 2256 N N . ALA A 1 290 ? -9.700 1.268 11.046 1.00 97.75 290 ALA A N 1
ATOM 2257 C CA . ALA A 1 290 ? -8.678 1.893 11.864 1.00 97.75 290 ALA A CA 1
ATOM 2258 C C . ALA A 1 290 ? -7.495 0.925 11.917 1.00 97.75 290 ALA A C 1
ATOM 2260 O O . ALA A 1 290 ? -7.350 0.129 12.842 1.00 97.75 290 ALA A O 1
ATOM 2261 N N . SER A 1 291 ? -6.679 0.928 10.864 1.00 96.00 291 SER A N 1
ATOM 2262 C CA . SER A 1 291 ? -5.487 0.081 10.798 1.00 96.00 291 SER A CA 1
ATOM 2263 C C . SER A 1 291 ? -4.486 0.507 11.866 1.00 96.00 291 SER A C 1
ATOM 2265 O O . SER A 1 291 ? -4.283 1.701 12.080 1.00 96.00 291 SER A O 1
ATOM 2267 N N . ARG A 1 292 ? -3.806 -0.453 12.501 1.00 97.31 292 ARG A N 1
ATOM 2268 C CA . ARG A 1 292 ? -2.632 -0.121 13.313 1.00 97.31 292 ARG A CA 1
ATOM 2269 C C . ARG A 1 292 ? -1.551 0.455 12.381 1.00 97.31 292 ARG A C 1
ATOM 2271 O O . ARG A 1 292 ? -1.113 -0.277 11.490 1.00 97.31 292 ARG A O 1
ATOM 2278 N N . PRO A 1 293 ? -1.096 1.706 12.566 1.00 98.12 293 PRO A N 1
ATOM 2279 C CA . PRO A 1 293 ? 0.010 2.234 11.780 1.00 98.12 293 PRO A CA 1
ATOM 2280 C C . PRO A 1 293 ? 1.331 1.605 12.252 1.00 98.12 293 PRO A C 1
ATOM 2282 O O . PRO A 1 293 ? 1.534 1.406 13.451 1.00 98.12 293 PRO A O 1
ATOM 2285 N N . ILE A 1 294 ? 2.239 1.300 11.326 1.00 97.62 294 ILE A N 1
ATOM 2286 C CA . ILE A 1 294 ? 3.600 0.830 11.646 1.00 97.62 294 ILE A CA 1
ATOM 2287 C C . ILE A 1 294 ? 4.658 1.857 11.219 1.00 97.62 294 ILE A C 1
ATOM 2289 O O . ILE A 1 294 ? 4.483 2.492 10.179 1.00 97.62 294 ILE A O 1
ATOM 2293 N N . PRO A 1 295 ? 5.758 2.043 11.968 1.00 97.56 295 PRO A N 1
ATOM 2294 C CA . PRO A 1 295 ? 6.846 2.902 11.514 1.00 97.56 295 PRO A CA 1
ATOM 2295 C C . PRO A 1 295 ? 7.540 2.279 10.302 1.00 97.56 295 PRO A C 1
ATOM 2297 O O . PRO A 1 295 ? 7.799 1.072 10.281 1.00 97.56 295 PRO A O 1
ATOM 2300 N N . PHE A 1 296 ? 7.895 3.101 9.317 1.00 96.88 296 PHE A N 1
ATOM 2301 C CA . PHE A 1 296 ? 8.709 2.662 8.188 1.00 96.88 296 PHE A CA 1
ATOM 2302 C C . PHE A 1 296 ? 9.675 3.762 7.743 1.00 96.88 296 PHE A C 1
ATOM 2304 O O . PHE A 1 296 ? 9.319 4.936 7.734 1.00 96.88 296 PHE A O 1
ATOM 2311 N N . ASP A 1 297 ? 10.898 3.381 7.370 1.00 94.50 297 ASP A N 1
ATOM 2312 C CA . ASP A 1 297 ? 11.901 4.296 6.819 1.00 94.50 297 ASP A CA 1
ATOM 2313 C C . ASP A 1 297 ? 12.047 4.056 5.314 1.00 94.50 297 ASP A C 1
ATOM 2315 O O . ASP A 1 297 ? 12.529 3.008 4.879 1.00 94.50 297 ASP A O 1
ATOM 2319 N N . LEU A 1 298 ? 11.606 5.036 4.525 1.00 94.38 298 LEU A N 1
ATOM 2320 C CA . LEU A 1 298 ? 11.679 5.028 3.065 1.00 94.38 298 LEU A CA 1
ATOM 2321 C C . LEU A 1 298 ? 12.722 6.012 2.516 1.00 94.38 298 LEU A C 1
ATOM 2323 O O . LEU A 1 298 ? 12.773 6.243 1.311 1.00 94.38 298 LEU A O 1
ATOM 2327 N N . SER A 1 299 ? 13.608 6.551 3.362 1.00 92.81 299 SER A N 1
ATOM 2328 C CA . SER A 1 299 ? 14.655 7.505 2.950 1.00 92.81 299 SER A CA 1
ATOM 2329 C C . SER A 1 299 ? 15.568 6.984 1.830 1.00 92.81 299 SER A C 1
ATOM 2331 O O . SER A 1 299 ? 16.154 7.772 1.081 1.00 92.81 299 SER A O 1
ATOM 2333 N N . HIS A 1 300 ? 15.663 5.657 1.689 1.00 92.69 300 HIS A N 1
ATOM 2334 C CA . HIS A 1 300 ? 16.516 4.978 0.716 1.00 92.69 300 HIS A CA 1
ATOM 2335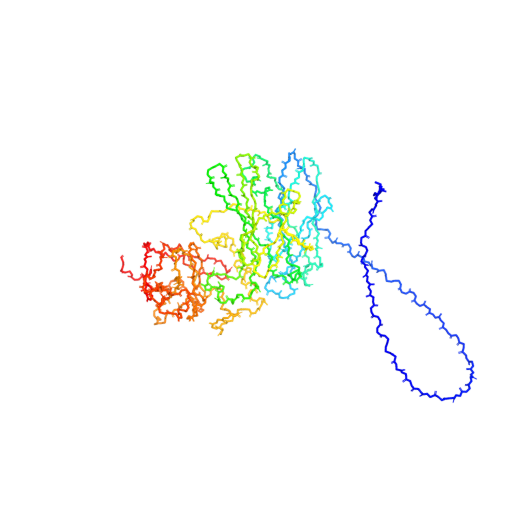 C C . HIS A 1 300 ? 15.804 3.920 -0.145 1.00 92.69 300 HIS A C 1
ATOM 2337 O O . HIS A 1 300 ? 16.465 3.066 -0.738 1.00 92.69 300 HIS A O 1
ATOM 2343 N N . SER A 1 301 ? 14.470 3.939 -0.220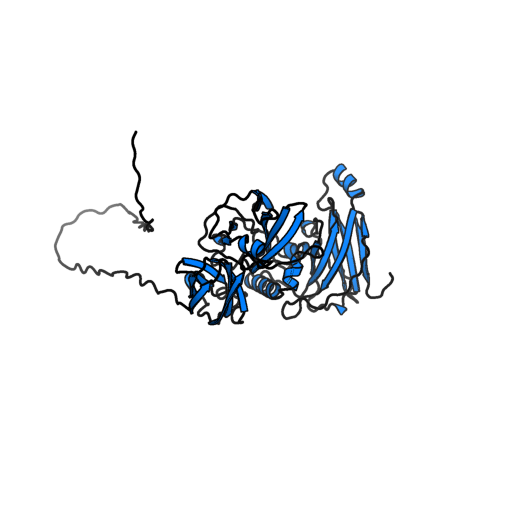 1.00 94.38 301 SER A N 1
ATOM 2344 C CA . SER A 1 301 ? 13.715 2.937 -0.984 1.00 94.38 301 SER A CA 1
ATOM 2345 C C . SER A 1 301 ? 12.392 3.477 -1.514 1.00 94.38 301 SER A C 1
ATOM 2347 O O . SER A 1 301 ? 11.898 4.512 -1.070 1.00 94.38 301 SER A O 1
ATOM 2349 N N . SER A 1 302 ? 11.821 2.796 -2.508 1.00 96.69 302 SER A N 1
ATOM 2350 C CA . SER A 1 302 ? 10.472 3.121 -2.973 1.00 96.69 302 SER A CA 1
ATOM 2351 C C . SER A 1 302 ? 9.424 2.691 -1.942 1.00 96.69 302 SER A C 1
ATOM 2353 O O . SER A 1 302 ? 9.672 1.816 -1.111 1.00 96.69 302 SER A O 1
ATOM 2355 N N . ARG A 1 303 ? 8.211 3.252 -2.025 1.00 97.06 303 ARG A N 1
ATOM 2356 C CA . ARG A 1 303 ? 7.082 2.861 -1.154 1.00 97.06 303 ARG A CA 1
ATOM 2357 C C . ARG A 1 303 ? 6.743 1.373 -1.275 1.00 97.06 303 ARG A C 1
ATOM 2359 O O . ARG A 1 303 ? 6.217 0.771 -0.344 1.00 97.06 303 ARG A O 1
ATOM 2366 N N . GLU A 1 304 ? 7.075 0.762 -2.408 1.00 97.69 304 GLU A N 1
ATOM 2367 C CA . GLU A 1 304 ? 6.869 -0.658 -2.658 1.00 97.69 304 GLU A CA 1
ATOM 2368 C C . GLU A 1 304 ? 7.781 -1.572 -1.804 1.00 97.69 304 GLU A C 1
ATOM 2370 O O . GLU A 1 304 ? 7.495 -2.764 -1.691 1.00 97.69 304 GLU A O 1
ATOM 2375 N N . GLU A 1 305 ? 8.805 -1.044 -1.116 1.00 97.50 305 GLU A N 1
ATOM 2376 C CA . GLU A 1 305 ? 9.589 -1.785 -0.106 1.00 97.50 305 GLU A CA 1
ATOM 2377 C C . GLU A 1 305 ? 8.700 -2.410 0.977 1.00 97.50 305 GLU A C 1
ATOM 2379 O O . GLU A 1 305 ? 8.969 -3.502 1.477 1.00 97.50 305 GLU A O 1
ATOM 2384 N N . ILE A 1 306 ? 7.597 -1.747 1.315 1.00 97.94 306 ILE A N 1
ATOM 2385 C CA . ILE A 1 306 ? 6.636 -2.241 2.301 1.00 97.94 306 ILE A CA 1
ATOM 2386 C C . ILE A 1 306 ? 6.008 -3.551 1.822 1.00 97.94 306 ILE A C 1
ATOM 2388 O O . ILE A 1 306 ? 5.871 -4.491 2.604 1.00 97.94 306 ILE A O 1
ATOM 2392 N N . MET A 1 307 ? 5.693 -3.671 0.530 1.00 98.19 307 MET A N 1
ATOM 2393 C CA . MET A 1 307 ? 5.194 -4.928 -0.036 1.00 98.19 307 MET A CA 1
ATOM 2394 C C . MET A 1 307 ? 6.261 -6.025 0.019 1.00 98.19 307 MET A C 1
ATOM 2396 O O . MET A 1 307 ? 5.921 -7.189 0.207 1.00 98.19 307 MET A O 1
ATOM 2400 N N . ASP A 1 308 ? 7.549 -5.680 -0.070 1.00 97.31 308 ASP A N 1
ATOM 2401 C CA . ASP A 1 308 ? 8.636 -6.658 0.064 1.00 97.31 308 ASP A CA 1
ATOM 2402 C C . ASP A 1 308 ? 8.754 -7.189 1.496 1.00 97.31 308 ASP A C 1
ATOM 2404 O O . ASP A 1 308 ? 9.008 -8.376 1.707 1.00 97.31 308 ASP A O 1
ATOM 2408 N N . ARG A 1 309 ? 8.537 -6.322 2.493 1.00 97.31 309 ARG A N 1
ATOM 2409 C CA . ARG A 1 309 ? 8.505 -6.700 3.916 1.00 97.31 309 ARG A CA 1
ATOM 2410 C C . ARG A 1 309 ? 7.217 -7.420 4.315 1.00 97.31 309 ARG A C 1
ATOM 2412 O O . ARG A 1 309 ? 7.219 -8.187 5.277 1.00 97.31 309 ARG A O 1
ATOM 2419 N N . HIS A 1 310 ? 6.143 -7.214 3.556 1.00 97.81 310 HIS A N 1
ATOM 2420 C CA . HIS A 1 310 ? 4.824 -7.803 3.766 1.00 97.81 310 HIS A CA 1
ATOM 2421 C C . HIS A 1 310 ? 4.337 -8.520 2.489 1.00 97.81 310 HIS A C 1
ATOM 2423 O O . HIS A 1 310 ? 3.316 -8.144 1.911 1.00 97.81 310 HIS A O 1
ATOM 2429 N N . PRO A 1 311 ? 5.020 -9.595 2.042 1.00 97.31 311 PRO A N 1
ATOM 2430 C CA . PRO A 1 311 ? 4.843 -10.162 0.698 1.00 97.31 311 PRO A CA 1
ATOM 2431 C C . PRO A 1 311 ? 3.482 -10.822 0.451 1.00 97.31 311 PRO A C 1
ATOM 2433 O O . PRO A 1 311 ? 3.121 -11.104 -0.689 1.00 97.31 311 PRO A O 1
ATOM 2436 N N . TRP A 1 312 ? 2.677 -11.020 1.496 1.00 97.62 312 TRP A N 1
ATOM 2437 C CA . TRP A 1 312 ? 1.277 -11.415 1.346 1.00 97.62 312 TRP A CA 1
ATOM 2438 C C . TRP A 1 312 ? 0.454 -10.375 0.564 1.00 97.62 312 TRP A C 1
ATOM 2440 O O . TRP A 1 312 ? -0.575 -10.731 -0.003 1.00 97.62 312 TRP A O 1
ATOM 2450 N N . ILE A 1 313 ? 0.910 -9.120 0.473 1.00 98.50 313 ILE A N 1
ATOM 2451 C CA . ILE A 1 313 ? 0.262 -8.088 -0.345 1.00 98.50 313 ILE A CA 1
ATOM 2452 C C . ILE A 1 313 ? 0.393 -8.420 -1.841 1.00 98.50 313 ILE A C 1
ATOM 2454 O O . ILE A 1 313 ? -0.581 -8.282 -2.575 1.00 98.50 313 ILE A O 1
ATOM 2458 N N . TYR A 1 314 ? 1.538 -8.941 -2.303 1.00 98.31 314 TYR A N 1
ATOM 2459 C CA . TYR A 1 314 ? 1.680 -9.406 -3.692 1.00 98.31 314 TYR A CA 1
ATOM 2460 C C . TYR A 1 314 ? 0.757 -10.589 -4.002 1.00 98.31 314 TYR A C 1
ATOM 2462 O O . TYR A 1 314 ? 0.197 -10.661 -5.094 1.00 98.31 314 TYR A O 1
ATOM 2470 N N . GLN A 1 315 ? 0.566 -11.498 -3.041 1.00 97.62 315 GLN A N 1
ATOM 2471 C CA . GLN A 1 315 ? -0.379 -12.612 -3.180 1.00 97.62 315 GLN A CA 1
ATOM 2472 C C . GLN A 1 315 ? -1.808 -12.101 -3.352 1.00 97.62 315 GLN A C 1
ATOM 2474 O O . GLN A 1 315 ? -2.535 -12.583 -4.218 1.00 97.62 315 GLN A O 1
ATOM 2479 N N . LEU A 1 316 ? -2.195 -11.110 -2.548 1.00 97.94 316 LEU A N 1
ATOM 2480 C CA . LEU A 1 316 ? -3.525 -10.523 -2.616 1.00 97.94 316 LEU A CA 1
ATOM 2481 C C . LEU A 1 316 ? -3.742 -9.763 -3.929 1.00 97.94 316 LEU A C 1
ATOM 2483 O O . LEU A 1 316 ? -4.753 -9.975 -4.591 1.00 97.94 316 LEU A O 1
ATOM 2487 N N . MET A 1 317 ? -2.748 -8.976 -4.351 1.00 98.12 317 MET A N 1
ATOM 2488 C CA . MET A 1 317 ? -2.721 -8.299 -5.650 1.00 98.12 317 MET A CA 1
ATOM 2489 C C . MET A 1 317 ? -2.913 -9.291 -6.806 1.00 98.12 317 MET A C 1
ATOM 2491 O O . MET A 1 317 ? -3.746 -9.079 -7.683 1.00 98.12 317 MET A O 1
ATOM 2495 N N . ALA A 1 318 ? -2.167 -10.400 -6.808 1.00 97.88 318 ALA A N 1
ATOM 2496 C CA . ALA A 1 318 ? -2.277 -11.426 -7.841 1.00 97.88 318 ALA A CA 1
ATOM 2497 C C . ALA A 1 318 ? -3.650 -12.116 -7.835 1.00 97.88 318 ALA A C 1
ATOM 2499 O O . ALA A 1 318 ? -4.232 -12.336 -8.898 1.00 97.88 318 ALA A O 1
ATOM 2500 N N . ALA A 1 319 ? -4.183 -12.421 -6.648 1.00 97.44 319 ALA A N 1
ATOM 2501 C CA . ALA A 1 319 ? -5.513 -12.998 -6.495 1.00 97.44 319 ALA A CA 1
ATOM 2502 C C . ALA A 1 319 ? -6.603 -12.053 -7.028 1.00 97.44 319 ALA A C 1
ATOM 2504 O O . ALA A 1 319 ? -7.500 -12.492 -7.745 1.00 97.44 319 ALA A O 1
ATOM 2505 N N . GLU A 1 320 ? -6.498 -10.752 -6.758 1.00 97.25 320 GLU A N 1
ATOM 2506 C CA . GLU A 1 320 ? -7.431 -9.749 -7.277 1.00 97.25 320 GLU A CA 1
ATOM 2507 C C . GLU A 1 320 ? -7.378 -9.644 -8.800 1.00 97.25 320 GLU A C 1
ATOM 2509 O O . GLU A 1 320 ? -8.410 -9.754 -9.458 1.00 97.25 320 GLU A O 1
ATOM 2514 N N . LEU A 1 321 ? -6.174 -9.556 -9.374 1.00 96.69 321 LEU A N 1
ATOM 2515 C CA . LEU A 1 321 ? -5.977 -9.542 -10.825 1.00 96.69 321 LEU A CA 1
ATOM 2516 C C . LEU A 1 321 ? -6.575 -10.776 -11.508 1.00 96.69 321 LEU A C 1
ATOM 2518 O O . LEU A 1 321 ? -7.140 -10.673 -12.601 1.00 96.69 321 LEU A O 1
ATOM 2522 N N . GLN A 1 322 ? -6.453 -11.945 -10.876 1.00 96.38 322 GLN A N 1
ATOM 2523 C CA . GLN A 1 322 ? -7.058 -13.177 -11.366 1.00 96.38 322 GLN A CA 1
ATOM 2524 C C . GLN A 1 322 ? -8.588 -13.118 -11.298 1.00 96.38 322 GLN A C 1
ATOM 2526 O O . GLN A 1 322 ? -9.245 -13.406 -12.300 1.00 96.38 322 GLN A O 1
ATOM 2531 N N . ARG A 1 323 ? -9.153 -12.715 -10.152 1.00 96.56 323 ARG A N 1
ATOM 2532 C CA . ARG A 1 323 ? -10.606 -12.595 -9.952 1.00 96.56 323 ARG A CA 1
ATOM 2533 C C . ARG A 1 323 ? -11.244 -11.632 -10.949 1.00 96.56 323 ARG A C 1
ATOM 2535 O O . ARG A 1 323 ? -12.326 -11.904 -11.462 1.00 96.56 323 ARG A O 1
ATOM 2542 N N . GLU A 1 324 ? -10.566 -10.530 -11.245 1.00 94.88 324 GLU A N 1
ATOM 2543 C CA . GLU A 1 324 ? -11.029 -9.505 -12.183 1.00 94.88 324 GLU A CA 1
ATOM 2544 C C . GLU A 1 324 ? -10.786 -9.864 -13.659 1.00 94.88 324 GLU A C 1
ATOM 2546 O O . GLU A 1 324 ? -11.170 -9.108 -14.551 1.00 94.88 324 GLU A O 1
ATOM 2551 N N . GLY A 1 325 ? -10.146 -11.003 -13.953 1.00 95.12 325 GLY A N 1
ATOM 2552 C CA . GLY A 1 325 ? -9.843 -11.415 -15.327 1.00 95.12 325 GLY A CA 1
ATOM 2553 C C . GLY A 1 325 ? -8.819 -10.513 -16.031 1.00 95.12 325 GLY A C 1
ATOM 2554 O O . GLY A 1 325 ? -8.812 -10.416 -17.263 1.00 95.12 325 GLY A O 1
ATOM 2555 N N . LYS A 1 326 ? -7.953 -9.842 -15.261 1.00 95.75 326 LYS A N 1
ATOM 2556 C CA . LYS A 1 326 ? -6.908 -8.935 -15.766 1.00 95.75 326 LYS A CA 1
ATOM 2557 C C . LYS A 1 326 ? -5.618 -9.669 -16.162 1.00 95.75 326 LYS A C 1
ATOM 2559 O O . LYS A 1 326 ? -4.775 -9.085 -16.843 1.00 95.75 326 LYS A O 1
ATOM 2564 N N . ILE A 1 327 ? -5.459 -10.945 -15.794 1.00 96.19 327 ILE A N 1
ATOM 2565 C CA . ILE A 1 327 ? -4.315 -11.778 -16.206 1.00 96.19 327 ILE A CA 1
ATOM 2566 C C . ILE A 1 327 ? -4.589 -12.428 -17.570 1.00 96.19 327 ILE A C 1
ATOM 2568 O O . ILE A 1 327 ? -5.572 -13.143 -17.751 1.00 96.19 327 ILE A O 1
ATOM 2572 N N . SER A 1 328 ? -3.704 -12.188 -18.538 1.00 93.50 328 SER A N 1
ATOM 2573 C CA . SER A 1 328 ? -3.798 -12.671 -19.917 1.00 93.50 328 SER A CA 1
ATOM 2574 C C . SER A 1 328 ? -2.412 -12.829 -20.543 1.00 93.50 328 SER A C 1
ATOM 2576 O O . SER A 1 328 ? -1.661 -11.864 -20.696 1.00 93.50 328 SER A O 1
ATOM 2578 N N . GLU A 1 329 ? -2.086 -14.042 -20.994 1.00 86.06 329 GLU A N 1
ATOM 2579 C CA . GLU A 1 329 ? -0.811 -14.317 -21.673 1.00 86.06 329 GLU A CA 1
ATOM 2580 C C . GLU A 1 329 ? -0.735 -13.684 -23.072 1.00 86.06 329 GLU A C 1
ATOM 2582 O O . GLU A 1 329 ? 0.349 -13.358 -23.562 1.00 86.06 329 GLU A O 1
ATOM 2587 N N . THR A 1 330 ? -1.878 -13.451 -23.718 1.00 85.62 330 THR A N 1
ATOM 2588 C CA . THR A 1 330 ? -1.937 -12.896 -25.078 1.00 85.62 330 THR A CA 1
ATOM 2589 C C . THR A 1 330 ? -1.992 -11.374 -25.121 1.00 85.62 330 THR A C 1
ATOM 2591 O O . THR A 1 330 ? -1.688 -10.794 -26.166 1.00 85.62 330 THR A O 1
ATOM 2594 N N . SER A 1 331 ? -2.384 -10.716 -24.022 1.00 84.56 331 SER A N 1
ATOM 2595 C CA . SER A 1 331 ? -2.446 -9.252 -23.965 1.00 84.56 331 SER A CA 1
ATOM 2596 C C . SER A 1 331 ? -1.077 -8.644 -24.258 1.00 84.56 331 SER A C 1
ATOM 2598 O O . SER A 1 331 ? -0.051 -9.206 -23.885 1.00 84.56 331 SER A O 1
ATOM 2600 N N . ARG A 1 332 ? -1.041 -7.483 -24.914 1.00 79.06 332 ARG A N 1
ATOM 2601 C CA . ARG A 1 332 ? 0.186 -6.693 -25.116 1.00 79.06 332 ARG A CA 1
ATOM 2602 C C . ARG A 1 332 ? 0.162 -5.356 -24.367 1.00 79.06 332 ARG A C 1
ATOM 2604 O O . ARG A 1 332 ? 1.088 -4.577 -24.539 1.00 79.06 332 ARG A O 1
ATOM 2611 N N . GLY A 1 333 ? -0.867 -5.095 -23.559 1.00 87.81 333 GLY A N 1
ATOM 2612 C CA . GLY A 1 333 ? -1.042 -3.860 -22.794 1.00 87.81 333 GLY A CA 1
ATOM 2613 C C . GLY A 1 333 ? -2.516 -3.553 -22.501 1.00 87.81 333 GLY A C 1
ATOM 2614 O O . GLY A 1 333 ? -3.396 -4.376 -22.755 1.00 87.81 333 GLY A O 1
ATOM 2615 N N . GLY A 1 334 ? -2.799 -2.350 -22.002 1.00 92.88 334 GLY A N 1
ATOM 2616 C CA . GLY A 1 334 ? -4.137 -1.917 -21.601 1.00 92.88 334 GLY A CA 1
ATOM 2617 C C . GLY A 1 334 ? -4.555 -2.444 -20.223 1.00 92.88 334 GLY A C 1
ATOM 2618 O O . GLY A 1 334 ? -3.759 -2.512 -19.288 1.00 92.88 334 GLY A O 1
ATOM 2619 N N . ASN A 1 335 ? -5.826 -2.828 -20.096 1.00 93.62 335 ASN A N 1
ATOM 2620 C CA . ASN A 1 335 ? -6.419 -3.307 -18.836 1.00 93.62 335 ASN A CA 1
ATOM 2621 C C . ASN A 1 335 ? -6.143 -4.793 -18.558 1.00 93.62 335 ASN A C 1
ATOM 2623 O O . ASN A 1 335 ? -6.827 -5.420 -17.757 1.00 93.62 335 ASN A O 1
ATOM 2627 N N . GLN A 1 336 ? -5.169 -5.374 -19.256 1.00 94.50 336 GLN A N 1
ATOM 2628 C CA . GLN A 1 336 ? -4.716 -6.738 -19.041 1.00 94.50 336 GLN A CA 1
ATOM 2629 C C . GLN A 1 336 ? -3.191 -6.786 -19.021 1.00 94.50 336 GLN A C 1
ATOM 2631 O O . GLN A 1 336 ? -2.525 -6.076 -19.776 1.00 94.50 336 GLN A O 1
ATOM 2636 N N . MET A 1 337 ? -2.648 -7.685 -18.212 1.00 95.06 337 MET A N 1
ATOM 2637 C CA . MET A 1 337 ? -1.216 -7.922 -18.039 1.00 95.06 337 MET A CA 1
ATOM 2638 C C . MET A 1 337 ? -0.917 -9.426 -18.03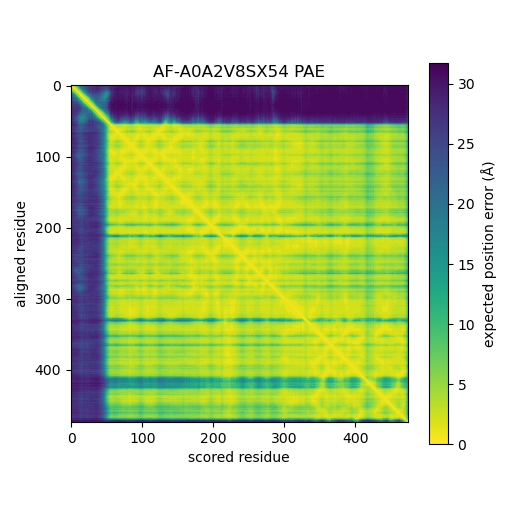0 1.00 95.06 337 MET A C 1
ATOM 2640 O O . MET A 1 337 ? -1.838 -10.232 -17.937 1.00 95.06 337 MET A O 1
ATOM 2644 N N . ALA A 1 338 ? 0.353 -9.822 -18.129 1.00 96.00 338 ALA A N 1
ATOM 2645 C CA . ALA A 1 338 ? 0.722 -11.220 -17.887 1.00 96.00 338 ALA A CA 1
ATOM 2646 C C . ALA A 1 338 ? 0.662 -11.553 -16.392 1.00 96.00 338 ALA A C 1
ATOM 2648 O O . ALA A 1 338 ? 0.484 -10.661 -15.567 1.00 96.00 338 ALA A O 1
ATOM 2649 N N . ASP A 1 339 ? 0.845 -12.824 -16.037 1.00 97.25 339 ASP A N 1
ATOM 2650 C CA . ASP A 1 339 ? 1.021 -13.221 -14.639 1.00 9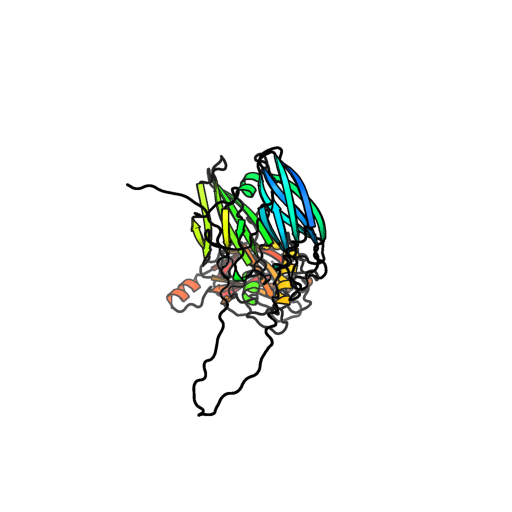7.25 339 ASP A CA 1
ATOM 2651 C C . ASP A 1 339 ? 2.137 -12.385 -13.965 1.00 97.25 339 ASP A C 1
ATOM 2653 O O . ASP A 1 339 ? 3.217 -12.253 -14.554 1.00 97.25 339 ASP A O 1
ATOM 2657 N N . PRO A 1 340 ? 1.927 -11.825 -12.753 1.00 97.44 340 PRO A N 1
ATOM 2658 C CA . PRO A 1 340 ? 2.939 -11.039 -12.036 1.00 97.44 340 PRO A CA 1
ATOM 2659 C C . PRO A 1 340 ? 4.306 -11.730 -11.889 1.00 97.44 340 PRO A C 1
ATOM 2661 O O . PRO A 1 340 ? 5.340 -11.068 -11.852 1.00 97.44 340 PRO A O 1
ATOM 2664 N N . ARG A 1 341 ? 4.351 -13.067 -11.875 1.00 97.94 341 ARG A N 1
ATOM 2665 C CA . ARG A 1 341 ? 5.599 -13.849 -11.797 1.00 97.94 341 ARG A CA 1
ATOM 2666 C C . ARG A 1 341 ? 6.428 -13.792 -13.079 1.00 97.94 341 ARG A C 1
ATOM 2668 O O . ARG A 1 341 ? 7.604 -14.141 -13.071 1.00 97.94 341 ARG A O 1
ATOM 2675 N N . HIS A 1 342 ? 5.847 -13.338 -14.187 1.00 97.44 342 HIS A N 1
ATOM 2676 C CA . HIS A 1 342 ? 6.529 -13.177 -15.473 1.00 97.44 342 HIS A CA 1
ATOM 2677 C C . HIS A 1 342 ? 7.210 -11.808 -15.611 1.00 97.44 342 HIS A C 1
ATOM 2679 O O . HIS A 1 342 ? 7.578 -11.414 -16.716 1.00 97.44 342 HIS A O 1
ATOM 2685 N N . TYR A 1 343 ? 7.383 -11.069 -14.515 1.00 98.12 343 TYR A N 1
ATOM 2686 C CA . TYR A 1 343 ? 7.986 -9.742 -14.517 1.00 98.12 343 TYR A CA 1
ATOM 2687 C C . TYR A 1 343 ? 9.297 -9.720 -13.729 1.00 98.12 343 TYR A C 1
ATOM 2689 O O . TYR A 1 343 ? 9.408 -10.316 -12.657 1.00 98.12 343 TYR A O 1
ATOM 2697 N N . LEU A 1 344 ? 10.284 -8.989 -14.252 1.00 98.69 344 LEU A N 1
ATOM 2698 C CA . LEU A 1 344 ? 11.412 -8.506 -13.460 1.00 98.69 344 LEU A CA 1
ATOM 2699 C C . LEU A 1 344 ? 11.016 -7.172 -12.829 1.00 98.69 344 LEU A C 1
ATOM 2701 O O . LEU A 1 344 ? 10.710 -6.225 -13.549 1.00 98.69 344 LEU A O 1
ATOM 2705 N N . TYR A 1 345 ? 11.042 -7.109 -11.506 1.00 98.69 345 TYR A N 1
ATOM 2706 C CA . TYR A 1 345 ? 10.788 -5.923 -10.699 1.00 98.69 345 TYR A CA 1
ATOM 2707 C C . TYR A 1 345 ? 12.100 -5.186 -10.470 1.00 98.69 345 TYR A C 1
ATOM 2709 O O . TYR A 1 345 ? 13.091 -5.804 -10.084 1.00 98.69 345 TYR A O 1
ATOM 2717 N N . LEU A 1 346 ? 12.100 -3.876 -10.698 1.00 98.25 346 LEU A N 1
ATOM 2718 C CA . LEU A 1 346 ? 13.256 -3.003 -10.519 1.00 98.25 346 LEU A CA 1
ATOM 2719 C C . LEU A 1 346 ? 12.895 -1.885 -9.542 1.00 98.25 346 LEU A C 1
ATOM 2721 O O . LEU A 1 346 ? 11.920 -1.168 -9.761 1.00 98.25 346 LEU A O 1
ATOM 2725 N N . ASP A 1 347 ? 13.693 -1.739 -8.488 1.00 97.38 347 ASP A N 1
ATOM 2726 C CA . ASP A 1 347 ? 13.639 -0.622 -7.542 1.00 97.38 347 ASP A CA 1
ATOM 2727 C C . ASP A 1 347 ? 14.830 0.298 -7.805 1.00 97.38 347 ASP A C 1
ATOM 2729 O O . ASP A 1 347 ? 15.974 -0.164 -7.821 1.00 97.38 347 ASP A O 1
ATOM 2733 N N . ALA A 1 348 ? 14.575 1.576 -8.056 1.00 97.31 348 ALA A N 1
ATOM 2734 C CA . ALA A 1 348 ? 15.597 2.531 -8.464 1.00 97.31 348 ALA A CA 1
ATOM 2735 C C . ALA A 1 348 ? 15.274 3.943 -7.968 1.00 97.31 348 ALA A C 1
ATOM 2737 O O . ALA A 1 348 ? 14.162 4.214 -7.519 1.00 97.31 348 ALA A O 1
ATOM 2738 N N . ALA A 1 349 ? 16.241 4.855 -8.075 1.00 97.56 349 ALA A N 1
ATOM 2739 C CA . ALA A 1 349 ? 16.025 6.276 -7.813 1.00 97.56 349 ALA A CA 1
ATOM 2740 C C . ALA A 1 349 ? 16.477 7.133 -8.989 1.00 97.56 349 ALA A C 1
ATOM 2742 O O . ALA A 1 349 ? 17.539 6.883 -9.566 1.00 97.56 349 ALA A O 1
ATOM 2743 N N . SER A 1 350 ? 15.695 8.161 -9.316 1.00 97.06 350 SER A N 1
ATOM 2744 C CA . SER A 1 350 ? 15.995 9.061 -10.432 1.00 97.06 350 SER A CA 1
ATOM 2745 C C . SER A 1 350 ? 15.805 10.536 -10.106 1.00 97.06 350 SER A C 1
ATOM 2747 O O . SER A 1 350 ? 15.093 10.909 -9.172 1.00 97.06 350 SER A O 1
ATOM 2749 N N . GLU A 1 351 ? 16.433 11.368 -10.929 1.00 96.75 351 GLU A N 1
ATOM 2750 C CA . GLU A 1 351 ? 16.231 12.811 -10.992 1.00 96.75 351 GLU A CA 1
ATOM 2751 C C . GLU A 1 351 ? 15.851 13.179 -12.422 1.00 96.75 351 GLU A C 1
ATOM 2753 O O . GLU A 1 351 ? 16.672 13.111 -13.339 1.00 96.75 351 GLU A O 1
ATOM 2758 N N . LEU A 1 352 ? 14.586 13.540 -12.615 1.00 93.81 352 LEU A N 1
ATOM 2759 C CA . LEU A 1 352 ? 13.995 13.817 -13.917 1.00 93.81 352 LEU A CA 1
ATOM 2760 C C . LEU A 1 352 ? 13.470 15.250 -13.969 1.00 93.81 352 LEU A C 1
ATOM 2762 O O . LEU A 1 352 ? 12.969 15.792 -12.982 1.00 93.81 352 LEU A O 1
ATOM 2766 N N . ASN A 1 353 ? 13.568 15.865 -15.146 1.00 88.38 353 ASN A N 1
ATOM 2767 C CA . ASN A 1 353 ? 13.026 17.194 -15.406 1.00 88.38 353 ASN A CA 1
ATOM 2768 C C . ASN A 1 353 ? 12.514 17.272 -16.848 1.00 88.38 353 ASN A C 1
ATOM 2770 O O . ASN A 1 353 ? 13.294 17.436 -17.785 1.00 88.38 353 ASN A O 1
ATOM 2774 N N . GLY A 1 354 ? 11.201 17.107 -17.030 1.00 86.38 354 GLY A N 1
ATOM 2775 C CA . GLY A 1 354 ? 10.582 17.031 -18.361 1.00 86.38 354 GLY A CA 1
ATOM 2776 C C . GLY A 1 354 ? 10.986 15.789 -19.173 1.00 86.38 354 GLY A C 1
ATOM 2777 O O . GLY A 1 354 ? 10.664 15.689 -20.359 1.00 86.38 354 GLY A O 1
ATOM 2778 N N . THR A 1 355 ? 11.677 14.844 -18.539 1.00 94.25 355 THR A N 1
ATOM 2779 C CA . THR A 1 355 ? 12.183 13.596 -19.111 1.00 94.25 355 THR A CA 1
ATOM 2780 C C . THR A 1 355 ? 11.520 12.390 -18.464 1.00 94.25 355 THR A C 1
ATOM 2782 O O . THR A 1 355 ? 10.870 12.504 -17.424 1.00 94.25 355 THR A O 1
ATOM 2785 N N . ALA A 1 356 ? 11.664 11.232 -19.100 1.00 96.56 356 ALA A N 1
ATOM 2786 C CA . ALA A 1 356 ? 11.165 9.972 -18.589 1.00 96.56 356 ALA A CA 1
ATOM 2787 C C . ALA A 1 356 ? 12.163 8.833 -18.810 1.00 96.56 356 ALA A C 1
ATOM 2789 O O . ALA A 1 356 ? 12.967 8.862 -19.740 1.00 96.56 356 ALA A O 1
ATOM 2790 N N . LEU A 1 357 ? 12.084 7.817 -17.957 1.00 97.50 357 LEU A N 1
ATOM 2791 C CA . LEU A 1 357 ? 12.904 6.616 -18.009 1.00 97.50 357 LEU A CA 1
ATOM 2792 C C . LEU A 1 357 ? 12.095 5.396 -18.448 1.00 97.50 357 LEU A C 1
ATOM 2794 O O . LEU A 1 357 ? 10.915 5.248 -18.124 1.00 97.50 357 LEU A O 1
ATOM 2798 N N . SER A 1 358 ? 12.771 4.484 -19.139 1.00 97.88 358 SER A N 1
ATOM 2799 C CA . SER A 1 358 ? 12.318 3.109 -19.359 1.00 97.88 358 SER A CA 1
ATOM 2800 C C . SER A 1 358 ? 13.493 2.142 -19.217 1.00 97.88 358 SER A C 1
ATOM 2802 O O . SER A 1 358 ? 14.650 2.524 -19.403 1.00 97.88 358 SER A O 1
ATOM 2804 N N . PHE A 1 359 ? 13.196 0.894 -18.860 1.00 98.38 359 PHE A N 1
ATOM 2805 C CA . PHE A 1 359 ? 14.192 -0.167 -18.725 1.00 98.38 359 PHE A CA 1
ATOM 2806 C C . PHE A 1 359 ? 13.992 -1.219 -19.806 1.00 98.38 359 PHE A C 1
ATOM 2808 O O . PHE A 1 359 ? 12.860 -1.540 -20.168 1.00 98.38 359 PHE A O 1
ATOM 2815 N N . ALA A 1 360 ? 15.092 -1.787 -20.288 1.00 98.38 360 ALA A N 1
ATOM 2816 C CA . ALA A 1 360 ? 15.092 -2.870 -21.252 1.00 98.38 360 ALA A CA 1
ATOM 2817 C C . ALA A 1 360 ? 15.953 -4.036 -20.761 1.00 98.38 360 ALA A C 1
ATOM 2819 O O . ALA A 1 360 ? 17.049 -3.842 -20.238 1.00 98.38 360 ALA A O 1
ATOM 2820 N N . ILE A 1 361 ? 15.464 -5.259 -20.947 1.00 98.50 361 ILE A N 1
ATOM 2821 C CA . ILE A 1 361 ? 16.111 -6.486 -20.484 1.00 98.50 361 ILE A CA 1
ATOM 2822 C C . ILE A 1 361 ? 16.446 -7.362 -21.677 1.00 98.50 361 ILE A C 1
ATOM 2824 O O . ILE A 1 361 ? 15.584 -7.629 -22.517 1.00 98.50 361 ILE A O 1
ATOM 2828 N N . LYS A 1 362 ? 17.685 -7.849 -21.725 1.00 98.31 362 LYS A N 1
ATOM 2829 C CA . LYS A 1 362 ? 18.121 -8.865 -22.681 1.00 98.31 362 LYS A CA 1
ATOM 2830 C C . LYS A 1 362 ? 18.359 -10.181 -21.958 1.00 98.31 362 LYS A C 1
ATOM 2832 O O . LYS A 1 362 ? 19.030 -10.223 -20.923 1.00 98.31 362 LYS A O 1
ATOM 2837 N N . LEU A 1 363 ? 17.809 -11.253 -22.516 1.00 98.25 363 LEU A N 1
ATOM 2838 C CA . LEU A 1 363 ? 18.019 -12.612 -22.025 1.00 98.25 363 LEU A CA 1
ATOM 2839 C C . LEU A 1 363 ? 19.149 -13.284 -22.803 1.00 98.25 363 LEU A C 1
ATOM 2841 O O . LEU A 1 363 ? 19.322 -13.023 -23.993 1.00 98.25 363 LEU A O 1
ATOM 2845 N N . LYS A 1 364 ? 19.867 -14.193 -22.141 1.00 96.88 364 LYS A N 1
ATOM 2846 C CA . LYS A 1 364 ? 20.898 -15.020 -22.780 1.00 96.88 364 LYS A CA 1
ATOM 2847 C C . LYS A 1 364 ? 20.335 -15.752 -23.988 1.00 96.88 364 LYS A C 1
ATOM 2849 O O . LYS A 1 364 ? 19.208 -16.244 -23.943 1.00 96.88 364 LYS A O 1
ATOM 2854 N N . GLU A 1 365 ? 21.149 -15.844 -25.037 1.00 94.38 365 GLU A N 1
ATOM 2855 C CA . GLU A 1 365 ? 20.819 -16.570 -26.274 1.00 94.38 365 GLU A CA 1
ATOM 2856 C C . GLU A 1 365 ? 19.530 -16.063 -26.953 1.00 94.38 365 GLU A C 1
ATOM 2858 O O . GLU A 1 365 ? 18.984 -16.712 -27.843 1.00 94.38 365 GLU A O 1
ATOM 2863 N N . ASN A 1 366 ? 19.050 -14.875 -26.567 1.00 94.75 366 ASN A N 1
ATOM 2864 C CA . ASN A 1 366 ? 17.869 -14.248 -27.129 1.00 94.75 366 ASN A CA 1
ATOM 2865 C C . ASN A 1 366 ? 18.242 -12.874 -27.711 1.00 94.75 366 ASN A C 1
ATOM 2867 O O . ASN A 1 366 ? 18.681 -11.989 -26.975 1.00 94.75 366 ASN A O 1
ATOM 2871 N N . PRO A 1 367 ? 18.060 -12.648 -29.024 1.00 94.38 367 PRO A N 1
ATOM 2872 C CA . PRO A 1 367 ? 18.376 -11.358 -29.631 1.00 94.38 367 PRO A CA 1
ATOM 2873 C C . PRO A 1 367 ? 17.380 -10.248 -29.252 1.00 94.38 367 PRO A C 1
ATOM 2875 O O . PRO A 1 367 ? 17.638 -9.079 -29.534 1.00 94.38 367 PRO A O 1
ATOM 2878 N N . LYS A 1 368 ? 16.232 -10.587 -28.648 1.00 96.94 368 LYS A N 1
ATOM 2879 C CA . LYS A 1 368 ? 15.168 -9.638 -28.315 1.00 96.94 368 LYS A CA 1
ATOM 2880 C C . LYS A 1 368 ? 15.439 -8.905 -26.997 1.00 96.94 368 LYS A C 1
ATOM 2882 O O . LYS A 1 368 ? 15.735 -9.530 -25.981 1.00 96.94 368 LYS A O 1
ATOM 2887 N N . TRP A 1 369 ? 15.195 -7.595 -27.014 1.00 97.62 369 TRP A N 1
ATOM 2888 C CA . TRP A 1 369 ? 15.044 -6.768 -25.819 1.00 97.62 369 TRP A CA 1
ATOM 2889 C C . TRP A 1 369 ? 13.572 -6.684 -25.397 1.00 97.62 369 TRP A C 1
ATOM 2891 O O . TRP A 1 369 ? 12.674 -6.553 -26.234 1.00 97.62 369 TRP A O 1
ATOM 2901 N N . TYR A 1 370 ? 13.328 -6.781 -24.095 1.00 97.75 370 TYR A N 1
ATOM 2902 C CA . TYR A 1 370 ? 12.014 -6.618 -23.475 1.00 97.75 370 TYR A CA 1
ATOM 2903 C C . TYR A 1 370 ? 11.987 -5.276 -22.755 1.00 97.75 370 TYR A C 1
ATOM 2905 O O . TYR A 1 370 ? 12.824 -5.056 -21.889 1.00 97.75 370 TYR A O 1
ATOM 2913 N N . GLU A 1 371 ? 11.063 -4.388 -23.110 1.00 97.62 371 GLU A N 1
ATOM 2914 C CA . GLU A 1 371 ? 11.001 -3.021 -22.576 1.00 97.62 371 GLU A CA 1
ATOM 2915 C C . GLU A 1 371 ? 9.890 -2.882 -21.523 1.00 97.62 371 GLU A C 1
ATOM 2917 O O . GLU A 1 371 ? 8.821 -3.481 -21.666 1.00 97.62 371 GLU A O 1
ATOM 2922 N N . SER A 1 372 ? 10.125 -2.085 -20.476 1.00 97.81 372 SER A N 1
ATOM 2923 C CA . SER A 1 372 ? 9.146 -1.810 -19.412 1.00 97.81 372 SER A CA 1
ATOM 2924 C C . SER A 1 372 ? 7.924 -1.054 -19.931 1.00 97.81 372 SER A C 1
ATOM 2926 O O . SER A 1 372 ? 6.807 -1.287 -19.481 1.00 97.81 372 SER A O 1
ATOM 2928 N N . ASP A 1 373 ? 8.127 -0.151 -20.891 1.00 96.06 373 ASP A N 1
ATOM 2929 C CA . ASP A 1 373 ? 7.098 0.742 -21.423 1.00 96.06 373 ASP A CA 1
ATOM 2930 C C . ASP A 1 373 ? 6.283 0.126 -22.571 1.00 96.06 373 ASP A C 1
ATOM 2932 O O . ASP A 1 373 ? 5.292 0.710 -23.004 1.00 96.06 373 ASP A O 1
ATOM 2936 N N . LEU A 1 374 ? 6.680 -1.050 -23.073 1.00 94.25 374 LEU A N 1
ATOM 2937 C CA . LEU A 1 374 ? 6.060 -1.724 -24.220 1.00 94.25 374 LEU A CA 1
ATOM 2938 C C . LEU A 1 374 ? 5.989 -0.835 -25.482 1.00 94.25 374 LEU A C 1
ATOM 2940 O O . LEU A 1 374 ? 5.119 -1.034 -26.333 1.00 94.25 374 LEU A O 1
ATOM 2944 N N . GLY A 1 375 ? 6.875 0.162 -25.595 1.00 92.38 375 GLY A N 1
ATOM 2945 C CA . GLY A 1 375 ? 6.844 1.177 -26.652 1.00 92.38 375 GLY A CA 1
ATOM 2946 C C . GLY A 1 375 ? 5.728 2.226 -26.511 1.00 92.38 375 GLY A C 1
ATOM 2947 O O . GLY A 1 375 ? 5.493 3.005 -27.437 1.00 92.38 375 GLY A O 1
ATOM 2948 N N . ILE A 1 376 ? 5.023 2.273 -25.377 1.00 93.38 376 ILE A N 1
ATOM 2949 C CA . ILE A 1 376 ? 3.933 3.215 -25.104 1.00 93.38 376 ILE A CA 1
ATOM 2950 C C . ILE A 1 376 ? 4.471 4.359 -24.242 1.00 93.38 376 ILE A C 1
ATOM 2952 O O . ILE A 1 376 ? 4.787 4.176 -23.072 1.00 93.38 376 ILE A O 1
ATOM 2956 N N . SER A 1 377 ? 4.510 5.583 -24.783 1.00 92.00 377 SER A N 1
ATOM 2957 C CA . SER A 1 377 ? 5.082 6.741 -24.069 1.00 92.00 377 SER A CA 1
ATOM 2958 C C . SER A 1 377 ? 4.451 7.001 -22.697 1.00 92.00 377 SER A C 1
ATOM 2960 O O . SER A 1 377 ? 5.150 7.416 -21.781 1.00 92.00 377 SER A O 1
ATOM 2962 N N . TYR A 1 378 ? 3.150 6.739 -22.540 1.00 92.94 378 TYR A N 1
ATOM 2963 C CA . TYR A 1 378 ? 2.437 6.899 -21.267 1.00 92.94 378 TYR A CA 1
ATOM 2964 C C . TYR A 1 378 ? 2.929 5.939 -20.165 1.00 92.94 378 TYR A C 1
ATOM 2966 O O . TYR A 1 378 ? 2.666 6.191 -18.994 1.00 92.94 378 TYR A O 1
ATOM 2974 N N . TYR A 1 379 ? 3.627 4.851 -20.513 1.00 96.00 379 TYR A N 1
ATOM 2975 C CA . TYR A 1 379 ? 4.093 3.829 -19.564 1.00 96.00 379 TYR A CA 1
ATOM 2976 C C . TYR A 1 379 ? 5.495 4.123 -19.016 1.00 96.00 379 TYR A C 1
ATOM 2978 O O . TYR A 1 379 ? 5.974 3.409 -18.136 1.00 96.00 379 TYR A O 1
ATOM 2986 N N . LYS A 1 380 ? 6.158 5.164 -19.526 1.00 96.75 380 LYS A N 1
ATOM 2987 C CA . LYS A 1 380 ? 7.475 5.589 -19.054 1.00 96.75 380 LYS A CA 1
ATOM 2988 C C . LYS A 1 380 ? 7.372 6.235 -17.669 1.00 96.75 380 LYS A C 1
ATOM 2990 O O . LYS A 1 380 ? 6.329 6.759 -17.278 1.00 96.75 380 LYS A O 1
ATOM 2995 N N . ILE A 1 381 ? 8.469 6.188 -16.924 1.00 97.31 381 ILE A N 1
ATOM 2996 C CA . ILE A 1 381 ? 8.569 6.739 -15.570 1.00 97.31 381 ILE A CA 1
ATOM 2997 C C . ILE A 1 381 ? 8.996 8.199 -15.684 1.00 97.31 381 ILE A C 1
ATOM 2999 O O . ILE A 1 381 ? 10.120 8.478 -16.075 1.00 97.31 381 ILE A O 1
ATOM 3003 N N . ASP A 1 382 ? 8.112 9.123 -15.341 1.00 95.38 382 ASP A N 1
ATOM 3004 C CA . ASP A 1 382 ? 8.252 10.578 -15.502 1.00 95.38 382 ASP A CA 1
ATOM 3005 C C . ASP A 1 382 ? 8.344 11.319 -14.154 1.00 95.38 382 ASP A C 1
ATOM 3007 O O . ASP A 1 382 ? 8.049 12.511 -14.064 1.00 95.38 382 ASP A O 1
ATOM 3011 N N . ARG A 1 383 ? 8.740 10.609 -13.089 1.00 94.81 383 ARG A N 1
ATOM 3012 C CA . ARG A 1 383 ? 8.848 11.140 -11.724 1.00 94.81 383 ARG A CA 1
ATOM 3013 C C . ARG A 1 383 ? 10.223 10.891 -11.113 1.00 94.81 383 ARG A C 1
ATOM 3015 O O . ARG A 1 383 ? 10.797 9.821 -11.294 1.00 94.81 383 ARG A O 1
ATOM 3022 N N . SER A 1 384 ? 10.694 11.868 -10.346 1.00 96.06 384 SER A N 1
ATOM 3023 C CA . SER A 1 384 ? 11.919 11.781 -9.545 1.00 96.06 384 SER A CA 1
ATOM 3024 C C . SER A 1 384 ? 11.691 11.042 -8.221 1.00 96.06 384 SER A C 1
ATOM 3026 O O . SER A 1 384 ? 10.554 10.806 -7.808 1.00 96.06 384 SER A O 1
ATOM 3028 N N . GLY A 1 385 ? 12.786 10.740 -7.527 1.00 97.06 385 GLY A N 1
ATOM 3029 C CA . GLY A 1 385 ? 12.794 10.020 -6.256 1.00 97.06 385 GLY A CA 1
ATOM 3030 C C . GLY A 1 385 ? 12.909 8.512 -6.448 1.00 97.06 385 GLY A C 1
ATOM 3031 O O . GLY A 1 385 ? 13.216 8.037 -7.546 1.00 97.06 385 GLY A O 1
ATOM 3032 N N . TYR A 1 386 ? 12.692 7.763 -5.367 1.00 97.75 386 TYR A N 1
ATOM 3033 C CA . TYR A 1 386 ? 12.661 6.305 -5.418 1.00 97.75 386 TYR A CA 1
ATOM 3034 C C . TYR A 1 386 ? 11.359 5.811 -6.047 1.00 97.75 386 TYR A C 1
ATOM 3036 O O . TYR A 1 386 ? 10.267 6.296 -5.741 1.00 97.75 386 TYR A O 1
ATOM 3044 N N . PHE A 1 387 ? 11.469 4.821 -6.921 1.00 97.38 387 PHE A N 1
ATOM 3045 C CA . PHE A 1 387 ? 10.345 4.236 -7.630 1.00 97.38 387 PHE A CA 1
ATOM 3046 C C . PHE A 1 387 ? 10.558 2.747 -7.881 1.00 97.38 387 PHE A C 1
ATOM 3048 O O . PHE A 1 387 ? 11.684 2.248 -7.912 1.00 97.38 387 PHE A O 1
ATOM 3055 N N . ARG A 1 388 ? 9.445 2.064 -8.149 1.00 97.81 388 ARG A N 1
ATOM 3056 C CA . ARG A 1 388 ? 9.427 0.714 -8.689 1.00 97.81 388 ARG A CA 1
ATOM 3057 C C . ARG A 1 388 ? 8.858 0.679 -10.101 1.00 97.81 388 ARG A C 1
ATOM 3059 O O . ARG A 1 388 ? 7.963 1.448 -10.444 1.00 97.81 388 ARG A O 1
ATOM 3066 N N . THR A 1 389 ? 9.391 -0.217 -10.920 1.00 98.44 389 THR A N 1
ATOM 3067 C CA . THR A 1 389 ? 8.918 -0.530 -12.274 1.00 98.44 389 THR A CA 1
ATOM 3068 C C . THR A 1 389 ? 9.036 -2.028 -12.523 1.00 98.44 389 THR A C 1
ATOM 3070 O O . THR A 1 389 ? 9.660 -2.751 -11.741 1.00 98.44 389 THR A O 1
ATOM 3073 N N . THR A 1 390 ? 8.435 -2.509 -13.608 1.00 98.56 390 THR A N 1
ATOM 3074 C CA . THR A 1 390 ? 8.581 -3.894 -14.040 1.00 98.56 390 THR A CA 1
ATOM 3075 C C . THR A 1 390 ? 8.826 -4.017 -15.535 1.00 98.56 390 THR A C 1
ATOM 3077 O O . THR A 1 390 ? 8.381 -3.195 -16.334 1.00 98.56 390 THR A O 1
ATOM 3080 N N . VAL A 1 391 ? 9.513 -5.092 -15.920 1.00 98.44 391 VAL A N 1
ATOM 3081 C CA . VAL A 1 391 ? 9.684 -5.506 -17.314 1.00 98.44 391 VAL A CA 1
ATOM 3082 C C . VAL A 1 391 ? 9.065 -6.882 -17.489 1.00 98.44 391 VAL A C 1
ATOM 3084 O O . VAL A 1 391 ? 9.462 -7.833 -16.815 1.00 98.44 391 VAL A O 1
ATOM 3087 N N . ARG A 1 392 ? 8.107 -7.000 -18.413 1.00 97.06 392 ARG A N 1
ATOM 3088 C CA . ARG A 1 392 ? 7.498 -8.287 -18.759 1.00 97.06 392 ARG A CA 1
ATOM 3089 C C . ARG A 1 392 ? 8.493 -9.163 -19.516 1.00 97.06 392 ARG A C 1
ATOM 3091 O O . ARG A 1 392 ? 8.994 -8.773 -20.570 1.00 97.06 392 ARG A O 1
ATOM 3098 N N . LEU A 1 393 ? 8.686 -10.382 -19.037 1.00 97.06 393 LEU A N 1
ATOM 3099 C CA . LEU A 1 393 ? 9.548 -11.403 -19.617 1.00 97.06 393 LEU A CA 1
ATOM 3100 C C . LEU A 1 393 ? 8.720 -12.618 -20.075 1.00 97.06 393 LEU A C 1
ATOM 3102 O O . LEU A 1 393 ? 7.547 -12.751 -19.716 1.00 97.06 393 LEU A O 1
ATOM 3106 N N . PRO A 1 394 ? 9.287 -13.510 -20.905 1.00 95.69 394 PRO A N 1
ATOM 3107 C CA . PRO A 1 394 ? 8.652 -14.780 -21.236 1.00 95.69 394 PRO A CA 1
ATOM 3108 C C . PRO A 1 394 ? 8.353 -15.615 -19.985 1.00 95.69 394 PRO A C 1
ATOM 3110 O O . PRO A 1 394 ? 9.138 -15.623 -19.031 1.00 95.69 394 PRO A O 1
ATOM 3113 N N . ALA A 1 395 ? 7.252 -16.365 -20.018 1.00 94.75 395 ALA A N 1
ATOM 3114 C CA . ALA A 1 395 ? 6.900 -17.309 -18.963 1.00 94.75 395 ALA A CA 1
ATOM 3115 C C . ALA A 1 395 ? 8.050 -18.294 -18.685 1.00 94.75 395 ALA A C 1
ATOM 3117 O O . ALA A 1 395 ? 8.703 -18.784 -19.608 1.00 94.75 395 ALA A O 1
ATOM 3118 N N . GLY A 1 396 ? 8.304 -18.570 -17.405 1.00 94.25 396 GLY A N 1
ATOM 3119 C CA . GLY A 1 396 ? 9.390 -19.455 -16.968 1.00 94.25 396 GLY A CA 1
ATOM 3120 C C . GLY A 1 396 ? 10.798 -18.848 -17.021 1.00 94.25 396 GLY A C 1
ATOM 3121 O O . GLY A 1 396 ? 11.760 -19.561 -16.731 1.00 94.25 396 GLY A O 1
ATOM 3122 N N . THR A 1 397 ? 10.941 -17.559 -17.361 1.00 96.94 397 THR A N 1
ATOM 3123 C CA . THR A 1 397 ? 12.232 -16.865 -17.250 1.00 96.94 397 THR A CA 1
ATOM 3124 C C . THR A 1 397 ? 12.724 -16.899 -15.807 1.00 96.94 397 THR A C 1
ATOM 3126 O O . THR A 1 397 ? 11.974 -16.624 -14.873 1.00 96.94 397 THR A O 1
ATOM 3129 N N . ARG A 1 398 ? 14.003 -17.218 -15.628 1.00 95.06 398 ARG A N 1
ATOM 3130 C CA . ARG A 1 398 ? 14.692 -17.191 -14.341 1.00 95.06 398 ARG A CA 1
ATOM 3131 C C . ARG A 1 398 ? 15.685 -16.042 -14.291 1.00 95.06 398 ARG A C 1
ATOM 3133 O O . ARG A 1 398 ? 16.248 -15.635 -15.308 1.00 95.06 398 ARG A O 1
ATOM 3140 N N . LEU A 1 399 ? 15.988 -15.594 -13.077 1.00 95.00 399 LEU A N 1
ATOM 3141 C CA . LEU A 1 399 ? 16.935 -14.507 -12.841 1.00 95.00 399 LEU A CA 1
ATOM 3142 C C . LEU A 1 399 ? 18.333 -14.797 -13.419 1.00 95.00 399 LEU A C 1
ATOM 3144 O O . LEU A 1 399 ? 19.017 -13.899 -13.903 1.00 95.00 399 LEU A O 1
ATOM 3148 N N . ASP A 1 400 ? 18.750 -16.067 -13.450 1.00 94.62 400 ASP A N 1
ATOM 3149 C CA . ASP A 1 400 ? 20.029 -16.478 -14.023 1.00 94.62 400 ASP A CA 1
ATOM 3150 C C . ASP A 1 400 ? 20.063 -16.468 -15.569 1.00 94.62 400 ASP A C 1
ATOM 3152 O O . ASP A 1 400 ? 21.100 -16.791 -16.162 1.00 94.62 400 ASP A O 1
ATOM 3156 N N . GLN A 1 401 ? 18.976 -16.080 -16.230 1.00 96.88 401 GLN A N 1
ATOM 3157 C CA . GLN A 1 401 ? 18.912 -15.906 -17.681 1.00 96.88 401 GLN A CA 1
ATOM 3158 C C . GLN A 1 401 ? 19.024 -14.441 -18.110 1.00 96.88 401 GLN A C 1
ATOM 3160 O O . GLN A 1 401 ? 19.195 -14.190 -19.301 1.00 96.88 401 GLN A O 1
ATOM 3165 N N . ILE A 1 402 ? 18.983 -13.490 -17.170 1.00 97.81 402 ILE A N 1
ATOM 3166 C CA . ILE A 1 402 ? 19.253 -12.082 -17.467 1.00 97.81 402 ILE A CA 1
ATOM 3167 C C . ILE A 1 402 ? 20.719 -11.947 -17.909 1.00 97.81 402 ILE A C 1
ATOM 3169 O O . ILE A 1 402 ? 21.640 -12.338 -17.185 1.00 97.81 402 ILE A O 1
ATOM 3173 N N . GLU A 1 403 ? 20.921 -11.450 -19.131 1.00 97.38 403 GLU A N 1
ATOM 3174 C CA . GLU A 1 403 ? 22.238 -11.152 -19.707 1.00 97.38 403 GLU A CA 1
ATOM 3175 C C . GLU A 1 403 ? 22.583 -9.687 -19.459 1.00 97.38 403 GLU A C 1
ATOM 3177 O O . GLU A 1 403 ? 23.658 -9.397 -18.937 1.00 97.38 403 GLU A O 1
ATOM 3182 N N . ARG A 1 404 ? 21.654 -8.782 -19.804 1.00 97.75 404 ARG A N 1
ATOM 3183 C CA . ARG A 1 404 ? 21.867 -7.333 -19.745 1.00 97.75 404 ARG A CA 1
ATOM 3184 C C . ARG A 1 404 ? 20.635 -6.579 -19.271 1.00 97.75 404 ARG A C 1
ATOM 3186 O O . ARG A 1 404 ? 19.507 -6.978 -19.571 1.00 97.75 404 ARG A O 1
ATOM 3193 N N . ILE A 1 405 ? 20.870 -5.460 -18.592 1.00 98.19 405 ILE A N 1
ATOM 3194 C CA . ILE A 1 405 ? 19.851 -4.461 -18.252 1.00 98.19 405 ILE A CA 1
ATOM 3195 C C . ILE A 1 405 ? 20.302 -3.136 -18.845 1.00 98.19 405 ILE A C 1
ATOM 3197 O O . ILE A 1 405 ? 21.429 -2.710 -18.609 1.00 98.19 405 ILE A O 1
ATOM 3201 N N . SER A 1 406 ? 19.423 -2.482 -19.593 1.00 97.94 406 SER A N 1
ATOM 3202 C CA . SER A 1 406 ? 19.638 -1.144 -20.126 1.00 97.94 406 SER A CA 1
ATOM 3203 C C . SER A 1 406 ? 18.580 -0.182 -19.604 1.00 97.94 406 SER A C 1
ATOM 3205 O O . SER A 1 406 ? 17.446 -0.574 -19.332 1.00 97.94 406 SER A O 1
ATOM 3207 N N . VAL A 1 407 ? 18.965 1.079 -19.458 1.00 97.94 407 VAL A N 1
ATOM 3208 C CA . VAL A 1 407 ? 18.077 2.197 -19.152 1.00 97.94 407 VAL A CA 1
ATOM 3209 C C . VAL A 1 407 ? 18.117 3.185 -20.314 1.00 97.94 407 VAL A C 1
ATOM 3211 O O . VAL A 1 407 ? 19.192 3.467 -20.845 1.00 97.94 407 VAL A O 1
ATOM 3214 N N . ARG A 1 408 ? 16.951 3.703 -20.710 1.00 97.25 408 ARG A N 1
ATOM 3215 C CA . ARG A 1 408 ? 16.785 4.699 -21.776 1.00 97.25 408 ARG A CA 1
ATOM 3216 C C . ARG A 1 408 ? 16.213 5.992 -21.211 1.00 97.25 408 ARG A C 1
ATOM 3218 O O . ARG A 1 408 ? 15.289 5.949 -20.398 1.00 97.25 408 ARG A O 1
ATOM 3225 N N . CYS A 1 409 ? 16.742 7.121 -21.680 1.00 96.38 409 CYS A N 1
ATOM 3226 C CA . CYS A 1 409 ? 16.206 8.446 -21.399 1.00 96.38 409 CYS A CA 1
ATOM 3227 C C . CYS A 1 409 ? 15.367 8.964 -22.563 1.00 96.38 409 CYS A C 1
ATOM 3229 O O . CYS A 1 409 ? 15.816 9.049 -23.705 1.00 96.38 409 CYS A O 1
ATOM 3231 N N . ASP A 1 410 ? 14.142 9.350 -22.249 1.00 93.62 410 ASP A N 1
ATOM 3232 C CA . ASP A 1 410 ? 13.118 9.773 -23.185 1.00 93.62 410 ASP A CA 1
ATOM 3233 C C . ASP A 1 410 ? 12.501 11.112 -22.760 1.00 93.62 410 ASP A C 1
ATOM 3235 O O . ASP A 1 410 ? 12.740 11.629 -21.669 1.00 93.62 410 ASP A O 1
ATOM 3239 N N . ALA A 1 411 ? 11.669 11.682 -23.628 1.00 89.50 411 ALA A N 1
ATOM 3240 C CA . ALA A 1 411 ? 10.815 12.806 -23.271 1.00 89.50 411 ALA A CA 1
ATOM 3241 C C . ALA A 1 411 ? 9.614 12.304 -22.454 1.00 89.50 411 ALA A C 1
ATOM 3243 O O . ALA A 1 411 ? 9.047 11.256 -22.771 1.00 89.50 411 ALA A O 1
ATOM 3244 N N . ALA A 1 412 ? 9.189 13.072 -21.446 1.00 86.12 412 ALA A N 1
ATOM 3245 C CA . ALA A 1 412 ? 7.988 12.747 -20.668 1.00 86.12 412 ALA A CA 1
ATOM 3246 C C . ALA A 1 412 ? 6.688 12.887 -21.481 1.00 86.12 412 ALA A C 1
ATOM 3248 O O . ALA A 1 412 ? 5.677 12.256 -21.182 1.00 86.12 412 ALA A O 1
ATOM 3249 N N . GLY A 1 413 ? 6.710 13.702 -22.536 1.00 82.81 413 GLY A N 1
ATOM 3250 C CA . GLY A 1 413 ? 5.580 13.906 -23.430 1.00 82.81 413 GLY A CA 1
ATOM 3251 C C . GLY A 1 413 ? 6.017 14.051 -24.880 1.00 82.81 413 GLY A C 1
ATOM 3252 O O . GLY A 1 413 ? 7.204 14.068 -25.198 1.00 82.81 413 GLY A O 1
ATOM 3253 N N . ASN A 1 414 ? 5.034 14.191 -25.765 1.00 81.19 414 ASN A N 1
ATOM 3254 C CA . ASN A 1 414 ? 5.287 14.441 -27.179 1.00 81.19 414 ASN A CA 1
ATOM 3255 C C . ASN A 1 414 ? 5.497 15.946 -27.395 1.00 81.19 414 ASN A C 1
ATOM 3257 O O . ASN A 1 414 ? 4.510 16.681 -27.299 1.00 81.19 414 ASN A O 1
ATOM 3261 N N . PRO A 1 415 ? 6.721 16.418 -27.694 1.00 79.38 415 PRO A N 1
ATOM 3262 C CA . PRO A 1 415 ? 6.944 17.823 -28.009 1.00 79.38 415 PRO A CA 1
ATOM 3263 C C . PRO A 1 415 ? 6.191 18.194 -29.294 1.00 79.38 415 PRO A C 1
ATOM 3265 O O . PRO A 1 415 ? 6.251 17.485 -30.299 1.00 79.38 415 PRO A O 1
ATOM 3268 N N . ARG A 1 416 ? 5.461 19.306 -29.262 1.00 84.62 416 ARG A N 1
ATOM 3269 C CA . ARG A 1 416 ? 4.628 19.835 -30.353 1.00 84.62 416 ARG A CA 1
ATOM 3270 C C . ARG A 1 416 ? 5.144 21.161 -30.907 1.00 84.62 416 ARG A C 1
ATOM 3272 O O . ARG A 1 416 ? 4.657 21.605 -31.943 1.00 84.62 416 ARG A O 1
ATOM 3279 N N . SER A 1 417 ? 6.118 21.792 -30.252 1.00 85.19 417 SER A N 1
ATOM 3280 C CA . SER A 1 417 ? 6.730 23.046 -30.704 1.00 85.19 417 SER A CA 1
ATOM 3281 C C . SER A 1 417 ? 8.252 22.953 -30.839 1.00 85.19 417 SER A C 1
ATOM 3283 O O . SER A 1 417 ? 8.916 22.151 -30.183 1.00 85.19 417 SER A O 1
ATOM 3285 N N . GLY A 1 418 ? 8.835 23.826 -31.669 1.00 84.56 418 GLY A N 1
ATOM 3286 C CA . GLY A 1 418 ? 10.292 23.932 -31.797 1.00 84.56 418 GLY A CA 1
ATOM 3287 C C . GLY A 1 418 ? 10.991 24.344 -30.494 1.00 84.56 418 GLY A C 1
ATOM 3288 O O . GLY A 1 418 ? 12.148 23.987 -30.283 1.00 84.56 418 GLY A O 1
ATOM 3289 N N . GLU A 1 419 ? 10.296 25.054 -29.600 1.00 84.25 419 GLU A N 1
ATOM 3290 C CA . GLU A 1 419 ? 10.807 25.401 -28.270 1.00 84.25 419 GLU A CA 1
ATOM 3291 C C . GLU A 1 419 ? 10.898 24.168 -27.359 1.00 84.25 419 GLU A C 1
ATOM 3293 O O . GLU A 1 419 ? 11.924 23.961 -26.714 1.00 84.25 419 GLU A O 1
ATOM 3298 N N . GLU A 1 420 ? 9.870 23.316 -27.346 1.00 83.50 420 GLU A N 1
ATOM 3299 C CA . GLU A 1 420 ? 9.871 22.064 -26.577 1.00 83.50 420 GLU A CA 1
ATOM 3300 C C . GLU A 1 420 ? 10.958 21.103 -27.071 1.00 83.50 420 GLU A C 1
ATOM 3302 O O . GLU A 1 420 ? 11.685 20.532 -26.263 1.00 83.50 420 GLU A O 1
ATOM 3307 N N . ILE A 1 421 ? 11.144 20.992 -28.391 1.00 83.12 421 ILE A N 1
ATOM 3308 C CA . ILE A 1 421 ? 12.228 20.188 -28.978 1.00 83.12 421 ILE A CA 1
ATOM 3309 C C . ILE A 1 421 ? 13.603 20.729 -28.555 1.00 83.12 421 ILE A C 1
ATOM 3311 O O . ILE A 1 421 ? 14.488 19.957 -28.185 1.00 83.12 421 ILE A O 1
ATOM 3315 N N . ARG A 1 422 ? 13.796 22.056 -28.560 1.00 84.00 422 ARG A N 1
ATOM 3316 C CA . ARG A 1 422 ? 15.049 22.673 -28.091 1.00 84.00 422 ARG A CA 1
ATOM 3317 C C . ARG A 1 422 ? 15.298 22.402 -26.609 1.00 84.00 422 ARG A C 1
ATOM 3319 O O . ARG A 1 422 ? 16.422 22.054 -26.261 1.00 84.00 422 ARG A O 1
ATOM 3326 N N . LYS A 1 423 ? 14.275 22.495 -25.755 1.00 83.06 423 LYS A N 1
ATOM 3327 C CA . LYS A 1 423 ? 14.390 22.148 -24.327 1.00 83.06 423 LYS A CA 1
ATOM 3328 C C . LYS A 1 423 ? 14.789 20.683 -24.132 1.00 83.06 423 LYS A C 1
ATOM 3330 O O . LYS A 1 423 ? 15.656 20.402 -23.311 1.00 83.06 423 LYS A O 1
ATOM 3335 N N . LEU A 1 424 ? 14.227 19.769 -24.927 1.00 83.56 424 LEU A N 1
ATOM 3336 C CA . LEU A 1 424 ? 14.573 18.345 -24.877 1.00 83.56 424 LEU A CA 1
ATOM 3337 C C . LEU A 1 424 ? 16.009 18.050 -25.318 1.00 83.56 424 LEU A C 1
ATOM 3339 O O . LEU A 1 424 ? 16.628 17.142 -24.775 1.00 83.56 424 LEU A O 1
ATOM 3343 N N . SER A 1 425 ? 16.575 18.827 -26.247 1.00 80.00 425 SER A N 1
ATOM 3344 C CA . SER A 1 425 ? 17.954 18.613 -26.723 1.00 80.00 425 SER A CA 1
ATOM 3345 C C . SER A 1 425 ? 19.030 18.773 -25.639 1.00 80.00 425 SER A C 1
ATOM 3347 O O . SER A 1 425 ? 20.140 18.268 -25.794 1.00 80.00 425 SER A O 1
ATOM 3349 N N . THR A 1 426 ? 18.697 19.447 -24.536 1.00 83.88 426 THR A N 1
ATOM 3350 C CA . THR A 1 426 ? 19.554 19.599 -23.352 1.00 83.88 426 THR A CA 1
ATOM 3351 C C . THR A 1 426 ? 19.000 18.874 -22.128 1.00 83.88 426 THR A C 1
ATOM 3353 O O . THR A 1 426 ? 19.511 19.067 -21.028 1.00 83.88 426 THR A O 1
ATOM 3356 N N . ALA A 1 427 ? 17.918 18.111 -22.283 1.00 89.69 427 ALA A N 1
ATOM 3357 C CA . ALA A 1 427 ? 17.274 17.436 -21.172 1.00 89.69 427 ALA A CA 1
ATOM 3358 C C . ALA A 1 427 ? 18.034 16.157 -20.800 1.00 89.69 427 ALA A C 1
ATOM 3360 O O . ALA A 1 427 ? 18.570 15.454 -21.663 1.00 89.69 427 ALA A O 1
ATOM 3361 N N . GLU A 1 428 ? 18.071 15.872 -19.502 1.00 93.88 428 GLU A N 1
ATOM 3362 C CA . GLU A 1 428 ? 18.809 14.751 -18.934 1.00 93.88 428 GLU A CA 1
ATOM 3363 C C . GLU A 1 428 ? 17.886 13.897 -18.059 1.00 93.88 428 GLU A C 1
ATOM 3365 O O . GLU A 1 428 ? 16.944 14.397 -17.435 1.00 93.88 428 GLU A O 1
ATOM 3370 N N . CYS A 1 429 ? 18.182 12.605 -17.997 1.00 96.50 429 CYS A N 1
ATOM 3371 C CA . CYS A 1 429 ? 17.669 11.705 -16.978 1.00 96.50 429 CYS A CA 1
ATOM 3372 C C . CYS A 1 429 ? 18.814 11.328 -16.041 1.00 96.50 429 CYS A C 1
ATOM 3374 O O . CYS A 1 429 ? 19.793 10.718 -16.478 1.00 96.50 429 CYS A O 1
ATOM 3376 N N . GLY A 1 430 ? 18.695 11.673 -14.762 1.00 96.88 430 GLY A N 1
ATOM 3377 C CA . GLY A 1 430 ? 19.572 11.162 -13.716 1.00 96.88 430 GLY A CA 1
ATOM 3378 C C . GLY A 1 430 ? 19.078 9.805 -13.227 1.00 96.88 430 GLY A C 1
ATOM 3379 O O . GLY A 1 430 ? 17.913 9.680 -12.852 1.00 96.88 430 GLY A O 1
ATOM 3380 N N . LEU A 1 431 ? 19.952 8.800 -13.207 1.00 97.38 431 LEU A N 1
ATOM 3381 C CA . LEU A 1 431 ? 19.722 7.534 -12.514 1.00 97.38 431 LEU A CA 1
ATOM 3382 C C . LEU A 1 431 ? 20.747 7.418 -11.385 1.00 97.38 431 LEU A C 1
ATOM 3384 O O . LEU A 1 431 ? 21.947 7.300 -11.633 1.00 97.38 431 LEU A O 1
ATOM 3388 N N . ASN A 1 432 ? 20.264 7.463 -10.147 1.00 96.44 432 ASN A N 1
ATOM 3389 C CA . ASN A 1 432 ? 21.109 7.564 -8.960 1.00 96.44 432 ASN A CA 1
ATOM 3390 C C . ASN A 1 432 ? 21.496 6.183 -8.417 1.00 96.44 432 ASN A C 1
ATOM 3392 O O . ASN A 1 432 ? 22.649 5.965 -8.054 1.00 96.44 432 ASN A O 1
ATOM 3396 N N . THR A 1 433 ? 20.544 5.249 -8.373 1.00 95.81 433 THR A N 1
ATOM 3397 C CA . THR A 1 433 ? 20.756 3.878 -7.884 1.00 95.81 433 THR A CA 1
ATOM 3398 C C . THR A 1 433 ? 19.775 2.900 -8.530 1.00 95.81 433 THR A C 1
ATOM 3400 O O . THR A 1 433 ? 18.683 3.295 -8.945 1.00 95.81 433 THR A O 1
ATOM 3403 N N . VAL A 1 434 ? 20.165 1.624 -8.574 1.00 96.25 434 VAL A N 1
ATOM 3404 C CA . VAL A 1 434 ? 19.268 0.473 -8.728 1.00 96.25 434 VAL A CA 1
ATOM 3405 C C . VAL A 1 434 ? 19.438 -0.367 -7.468 1.00 96.25 434 VAL A C 1
ATOM 3407 O O . VAL A 1 434 ? 20.463 -1.014 -7.274 1.00 96.25 434 VAL A O 1
ATOM 3410 N N . ASN A 1 435 ? 18.448 -0.316 -6.584 1.00 94.69 435 ASN A N 1
ATOM 3411 C CA . ASN A 1 435 ? 18.509 -0.956 -5.276 1.00 94.69 435 ASN A CA 1
ATOM 3412 C C . ASN A 1 435 ? 18.238 -2.459 -5.369 1.00 94.69 435 ASN A C 1
ATOM 3414 O O . ASN A 1 435 ? 18.874 -3.255 -4.677 1.00 94.69 435 ASN A O 1
ATOM 3418 N N . LYS A 1 436 ? 17.261 -2.846 -6.198 1.00 95.75 436 LYS A N 1
ATOM 3419 C CA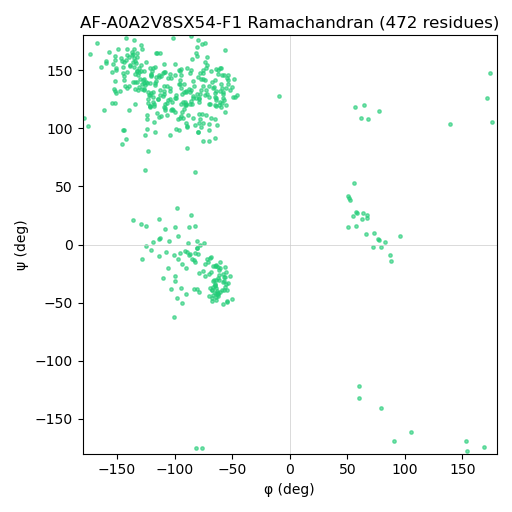 . LYS A 1 436 ? 16.797 -4.231 -6.325 1.00 95.75 436 LYS A CA 1
ATOM 3420 C C . LYS A 1 436 ? 16.404 -4.556 -7.760 1.00 95.75 436 LYS A C 1
ATOM 3422 O O . LYS A 1 436 ? 15.872 -3.713 -8.477 1.00 95.75 436 LYS A O 1
ATOM 3427 N N . ALA A 1 437 ? 16.619 -5.812 -8.132 1.00 97.69 437 ALA A N 1
ATOM 3428 C CA . ALA A 1 437 ? 16.196 -6.411 -9.388 1.00 97.69 437 ALA A CA 1
ATOM 3429 C C . ALA A 1 437 ? 15.785 -7.868 -9.122 1.00 97.69 437 ALA A C 1
ATOM 3431 O O . ALA A 1 437 ? 16.646 -8.736 -9.011 1.00 97.69 437 ALA A O 1
ATOM 3432 N N . PHE A 1 438 ? 14.494 -8.154 -8.969 1.00 98.19 438 PHE A N 1
ATOM 3433 C CA . PHE A 1 438 ? 14.015 -9.470 -8.522 1.00 98.19 438 PHE A CA 1
ATOM 3434 C C . PHE A 1 438 ? 12.807 -9.957 -9.324 1.00 98.19 438 PHE A C 1
ATOM 3436 O O . PHE A 1 438 ? 12.167 -9.197 -10.044 1.00 98.19 438 PHE A O 1
ATOM 3443 N N . MET A 1 439 ? 12.489 -11.242 -9.197 1.00 98.50 439 MET A N 1
ATOM 3444 C CA . MET A 1 439 ? 11.259 -11.835 -9.727 1.00 98.50 439 MET A CA 1
ATOM 3445 C C . MET A 1 439 ? 10.440 -12.407 -8.573 1.00 98.50 439 MET A C 1
ATOM 3447 O O . MET A 1 439 ? 11.011 -12.800 -7.552 1.00 98.50 439 MET A O 1
ATOM 3451 N N . LEU A 1 440 ? 9.119 -12.461 -8.730 1.00 98.19 440 LEU A N 1
ATOM 3452 C CA . LEU A 1 440 ? 8.264 -13.162 -7.776 1.00 98.19 440 LEU A CA 1
ATOM 3453 C C . LEU A 1 440 ? 8.381 -14.681 -7.962 1.00 98.19 440 LEU A C 1
ATOM 3455 O O . LEU A 1 440 ? 8.480 -15.175 -9.087 1.00 98.19 440 LEU A O 1
ATOM 3459 N N . ASP A 1 441 ? 8.358 -15.421 -6.859 1.00 96.88 441 ASP A N 1
ATOM 3460 C CA . ASP A 1 441 ? 8.380 -16.881 -6.856 1.00 96.88 441 ASP A CA 1
ATOM 3461 C C . ASP A 1 441 ? 6.986 -17.497 -7.103 1.00 96.88 441 ASP A C 1
ATOM 3463 O O . ASP A 1 441 ? 5.993 -16.811 -7.359 1.00 96.88 441 ASP A O 1
ATOM 3467 N N . ALA A 1 442 ? 6.890 -18.826 -7.017 1.00 96.44 442 ALA A N 1
ATOM 3468 C CA . ALA A 1 442 ? 5.630 -19.543 -7.216 1.00 96.44 442 ALA A CA 1
ATOM 3469 C C . ALA A 1 442 ? 4.529 -19.164 -6.202 1.00 96.44 442 ALA A C 1
ATOM 3471 O O . ALA A 1 442 ? 3.353 -19.348 -6.509 1.00 96.44 442 ALA A O 1
ATOM 3472 N N . SER A 1 443 ? 4.907 -18.629 -5.037 1.00 95.88 443 SER A N 1
ATOM 3473 C CA . SER A 1 443 ? 4.022 -18.155 -3.968 1.00 95.88 443 SER A CA 1
ATOM 3474 C C . SER A 1 443 ? 3.833 -16.633 -3.991 1.00 95.88 443 SER A C 1
ATOM 3476 O O . SER A 1 443 ? 3.377 -16.067 -2.995 1.00 95.88 443 SER A O 1
ATOM 3478 N N . PHE A 1 444 ? 4.193 -15.970 -5.096 1.00 97.31 444 PHE A N 1
ATOM 3479 C CA . PHE A 1 444 ? 4.158 -14.516 -5.267 1.00 97.31 444 PHE A CA 1
ATOM 3480 C C . PHE A 1 444 ? 5.000 -13.746 -4.238 1.00 97.31 444 PHE A C 1
ATOM 3482 O O . PHE A 1 444 ? 4.696 -12.597 -3.931 1.00 97.31 444 PHE A O 1
ATOM 3489 N N . GLN A 1 445 ? 6.055 -14.353 -3.690 1.00 96.69 445 GLN A N 1
ATOM 3490 C CA . GLN A 1 445 ? 6.993 -13.663 -2.803 1.00 96.69 445 GLN A CA 1
ATOM 3491 C C . GLN A 1 445 ? 8.199 -13.146 -3.595 1.00 96.69 445 GLN A C 1
ATOM 3493 O O . GLN A 1 445 ? 8.624 -13.811 -4.543 1.00 96.69 445 GLN A O 1
ATOM 3498 N N . PRO A 1 446 ? 8.788 -11.993 -3.228 1.00 97.25 446 PRO A N 1
ATOM 3499 C CA . PRO A 1 446 ? 10.049 -11.542 -3.804 1.00 97.25 446 PRO A CA 1
ATOM 3500 C C . PRO A 1 446 ? 11.146 -12.598 -3.645 1.00 97.25 446 PRO A C 1
ATOM 3502 O O . PRO A 1 446 ? 11.494 -12.989 -2.530 1.00 97.25 446 PRO A O 1
ATOM 3505 N N . GLY A 1 447 ? 11.696 -13.062 -4.766 1.00 95.56 447 GLY A N 1
ATOM 3506 C CA . GLY A 1 447 ? 12.868 -13.928 -4.778 1.00 95.56 447 GLY A CA 1
ATOM 3507 C C . GLY A 1 447 ? 14.170 -13.166 -4.495 1.00 95.56 447 GLY A C 1
ATOM 3508 O O . GLY A 1 447 ? 14.161 -11.960 -4.230 1.00 95.56 447 GLY A O 1
ATOM 3509 N N . PRO A 1 448 ? 15.325 -13.850 -4.585 1.00 95.44 448 PRO A N 1
ATOM 3510 C CA . PRO A 1 448 ? 16.629 -13.203 -4.490 1.00 95.44 448 PRO A CA 1
ATOM 3511 C C . PRO A 1 448 ? 16.772 -12.063 -5.505 1.00 95.44 448 PRO A C 1
ATOM 3513 O O . PRO A 1 448 ? 16.319 -12.178 -6.645 1.00 95.44 448 PRO A O 1
ATOM 3516 N N . SER A 1 449 ? 17.444 -10.984 -5.104 1.00 95.38 449 SER A N 1
ATOM 3517 C CA . SER A 1 449 ? 17.756 -9.880 -6.011 1.00 95.38 449 SER A CA 1
ATOM 3518 C C . SER A 1 449 ? 19.029 -10.163 -6.802 1.00 95.38 449 SER A C 1
ATOM 3520 O O . SER A 1 449 ? 20.026 -10.648 -6.265 1.00 95.38 449 SER A O 1
ATOM 3522 N N . LEU A 1 450 ? 19.018 -9.784 -8.074 1.00 94.81 450 LEU A N 1
ATOM 3523 C CA . LEU A 1 450 ? 20.199 -9.659 -8.905 1.00 94.81 450 LEU A CA 1
ATOM 3524 C C . LEU A 1 450 ? 20.985 -8.422 -8.435 1.00 94.81 450 LEU A C 1
ATOM 3526 O O . LEU A 1 450 ? 20.385 -7.353 -8.294 1.00 94.81 450 LEU A O 1
ATOM 3530 N N . PRO A 1 451 ? 22.298 -8.535 -8.171 1.00 91.81 451 PRO A N 1
ATOM 3531 C CA . PRO A 1 451 ? 23.113 -7.383 -7.813 1.00 91.81 451 PRO A CA 1
ATOM 3532 C C . PRO A 1 451 ? 23.346 -6.518 -9.055 1.00 91.81 451 PRO A C 1
ATOM 3534 O O . PRO A 1 451 ? 24.039 -6.923 -9.990 1.00 91.81 451 PRO A O 1
ATOM 3537 N N . VAL A 1 452 ? 22.756 -5.325 -9.060 1.00 92.44 452 VAL A N 1
ATOM 3538 C CA . VAL A 1 452 ? 22.967 -4.301 -10.086 1.00 92.44 452 VAL A CA 1
ATOM 3539 C C . VAL A 1 452 ? 23.676 -3.135 -9.414 1.00 92.44 452 VAL A C 1
ATOM 3541 O O . VAL A 1 452 ? 23.099 -2.449 -8.578 1.00 92.44 452 VAL A O 1
ATOM 3544 N N . HIS A 1 453 ? 24.949 -2.934 -9.742 1.00 89.38 453 HIS A N 1
ATOM 3545 C CA . HIS A 1 453 ? 25.754 -1.866 -9.159 1.00 89.38 453 HIS A CA 1
ATOM 3546 C C . HIS A 1 453 ? 25.990 -0.785 -10.201 1.00 89.38 453 HIS A C 1
ATOM 3548 O O . HIS A 1 453 ? 26.651 -1.025 -11.208 1.00 89.38 453 HIS A O 1
ATOM 3554 N N . ILE A 1 454 ? 25.488 0.414 -9.927 1.00 93.19 454 ILE A N 1
ATOM 3555 C CA . ILE A 1 454 ? 25.745 1.589 -10.753 1.00 93.19 454 ILE A CA 1
ATOM 3556 C C . ILE A 1 454 ? 26.402 2.684 -9.924 1.00 93.19 454 ILE A C 1
ATOM 3558 O O . ILE A 1 454 ? 26.185 2.794 -8.718 1.00 93.19 454 ILE A O 1
ATOM 3562 N N . LYS A 1 455 ? 27.191 3.523 -10.592 1.00 91.88 455 LYS A N 1
ATOM 3563 C CA . LYS A 1 455 ? 27.461 4.875 -10.100 1.00 91.88 455 LYS A CA 1
ATOM 3564 C C . LYS A 1 455 ? 26.336 5.785 -10.597 1.00 91.88 455 LYS A C 1
ATOM 3566 O O . LYS A 1 455 ? 25.821 5.511 -11.685 1.00 91.88 455 LYS A O 1
ATOM 3571 N N . PRO A 1 456 ? 25.989 6.857 -9.861 1.00 95.31 456 PRO A N 1
ATOM 3572 C CA . PRO A 1 456 ? 25.064 7.857 -10.367 1.00 95.31 456 PRO A CA 1
ATOM 3573 C C . PRO A 1 456 ? 25.481 8.297 -11.768 1.00 95.31 456 PRO A C 1
ATOM 3575 O O . PRO A 1 456 ? 26.646 8.638 -11.999 1.00 95.31 456 PRO A O 1
ATOM 3578 N N . LEU A 1 457 ? 24.544 8.234 -12.703 1.00 95.31 457 LEU A N 1
ATOM 3579 C CA . LEU A 1 457 ? 24.792 8.506 -14.110 1.00 95.31 457 LEU A CA 1
ATOM 3580 C C . LEU A 1 457 ? 23.721 9.432 -14.666 1.00 95.31 457 LEU A C 1
ATOM 3582 O O . LEU A 1 457 ? 22.609 9.525 -14.143 1.00 95.31 457 LEU A O 1
ATOM 3586 N N . LYS A 1 458 ? 24.080 10.124 -15.742 1.00 95.88 458 LYS A N 1
ATOM 3587 C CA . LYS A 1 458 ? 23.184 11.002 -16.479 1.00 95.88 458 LYS A CA 1
ATOM 3588 C C . LYS A 1 458 ? 23.142 10.559 -17.926 1.00 95.88 458 LYS A C 1
ATOM 3590 O O . LYS A 1 458 ? 24.192 10.362 -18.531 1.00 95.88 458 LYS A O 1
ATOM 3595 N N . LEU A 1 459 ? 21.936 10.432 -18.453 1.00 95.38 459 LEU A N 1
ATOM 3596 C CA . LEU A 1 459 ? 21.689 10.185 -19.864 1.00 95.38 459 LEU A CA 1
ATOM 3597 C C . LEU A 1 459 ? 21.096 11.440 -20.481 1.00 95.38 459 LEU A C 1
ATOM 3599 O O . LEU A 1 459 ? 20.183 12.032 -19.907 1.00 95.38 459 LEU A O 1
ATOM 3603 N N . ARG A 1 460 ? 21.557 11.815 -21.667 1.00 92.88 460 ARG A N 1
ATOM 3604 C CA . ARG A 1 460 ? 20.872 12.806 -22.495 1.00 92.88 460 ARG A CA 1
ATOM 3605 C C . ARG A 1 460 ? 19.623 12.191 -23.109 1.00 92.88 460 ARG A C 1
ATOM 3607 O O . ARG A 1 460 ? 19.531 10.977 -23.296 1.00 92.88 460 ARG A O 1
ATOM 3614 N N . PHE A 1 461 ? 18.674 13.041 -23.476 1.00 90.62 461 PHE A N 1
ATOM 3615 C CA . PHE A 1 461 ? 17.520 12.629 -24.268 1.00 90.62 461 PHE A CA 1
ATOM 3616 C C . PHE A 1 461 ? 17.935 11.778 -25.487 1.00 90.62 461 PHE A C 1
ATOM 3618 O O . PHE A 1 461 ? 18.770 12.193 -26.292 1.00 90.62 461 PHE A O 1
ATOM 3625 N N . GLY A 1 462 ? 17.330 10.594 -25.622 1.00 89.81 462 GLY A N 1
ATOM 3626 C CA . GLY A 1 462 ? 17.594 9.634 -26.695 1.00 89.81 462 GLY A CA 1
ATOM 3627 C C . GLY A 1 462 ? 18.744 8.660 -26.419 1.00 89.81 462 GLY A C 1
ATOM 3628 O O . GLY A 1 462 ? 18.908 7.703 -27.176 1.00 89.81 462 GLY A O 1
ATOM 3629 N N . GLU A 1 463 ? 19.523 8.857 -25.353 1.00 94.81 463 GLU A N 1
ATOM 3630 C CA . GLU A 1 463 ? 20.570 7.914 -24.964 1.00 94.81 463 GLU A CA 1
ATOM 3631 C C . GLU A 1 463 ? 19.990 6.692 -24.242 1.00 94.81 463 GLU A C 1
ATOM 3633 O O . GLU A 1 463 ? 19.003 6.769 -23.501 1.00 94.81 463 GLU A O 1
ATOM 3638 N N . ALA A 1 464 ? 20.657 5.556 -24.437 1.00 96.06 464 ALA A N 1
ATOM 3639 C CA . ALA A 1 464 ? 20.465 4.344 -23.661 1.00 96.06 464 ALA A CA 1
ATOM 3640 C C . ALA A 1 464 ? 21.831 3.793 -23.242 1.00 96.06 464 ALA A C 1
ATOM 3642 O O . ALA A 1 464 ? 22.777 3.811 -24.032 1.00 96.06 464 ALA A O 1
ATOM 3643 N N . ILE A 1 465 ? 21.935 3.307 -22.008 1.00 96.25 465 ILE A N 1
ATOM 3644 C CA . ILE A 1 465 ? 23.167 2.727 -21.461 1.00 96.25 465 ILE A CA 1
ATOM 3645 C C . ILE A 1 465 ? 22.867 1.385 -20.801 1.00 96.25 465 ILE A C 1
ATOM 3647 O O . ILE A 1 465 ? 21.779 1.185 -20.258 1.00 96.25 465 ILE A O 1
ATOM 3651 N N . GLU A 1 466 ? 23.806 0.447 -20.875 1.00 95.69 466 GLU A N 1
ATOM 3652 C CA . GLU A 1 466 ? 23.739 -0.811 -20.132 1.00 95.69 466 GLU A CA 1
ATOM 3653 C C . GLU A 1 466 ? 24.223 -0.568 -18.695 1.00 95.69 466 GLU A C 1
ATOM 3655 O O . GLU A 1 466 ? 25.292 -0.010 -18.470 1.00 95.69 466 GLU A O 1
ATOM 3660 N N . VAL A 1 467 ? 23.404 -0.948 -17.718 1.00 94.56 467 VAL A N 1
ATOM 3661 C CA . VAL A 1 467 ? 23.663 -0.793 -16.273 1.00 94.56 467 VAL A CA 1
ATOM 3662 C C . VAL A 1 467 ? 23.984 -2.120 -15.588 1.00 94.56 467 VAL A C 1
ATOM 3664 O O . VAL A 1 467 ? 24.321 -2.159 -14.408 1.00 94.56 467 VAL A O 1
ATOM 3667 N N . TYR A 1 468 ? 23.865 -3.219 -16.328 1.00 95.25 468 TYR A N 1
ATOM 3668 C CA . TYR A 1 468 ? 24.239 -4.560 -15.910 1.00 95.25 468 TYR A CA 1
ATOM 3669 C C . TYR A 1 468 ? 24.648 -5.363 -17.145 1.00 95.25 468 TYR A C 1
ATOM 3671 O O . TYR A 1 468 ? 23.880 -5.424 -18.107 1.00 95.25 468 TYR A O 1
ATOM 3679 N N . ASP A 1 469 ? 25.808 -6.016 -17.077 1.00 89.94 469 ASP A N 1
ATOM 3680 C CA . ASP A 1 469 ? 26.247 -7.066 -17.999 1.00 89.94 469 ASP A CA 1
ATOM 3681 C C . ASP A 1 469 ? 26.823 -8.217 -17.174 1.00 89.94 469 ASP A C 1
ATOM 3683 O O . ASP A 1 469 ? 27.786 -8.055 -16.419 1.00 89.94 469 ASP A O 1
ATOM 3687 N N . ARG A 1 470 ? 26.232 -9.402 -17.322 1.00 84.69 470 ARG A N 1
ATOM 3688 C CA . ARG A 1 470 ? 26.661 -10.593 -16.593 1.00 84.69 470 ARG A CA 1
ATOM 3689 C C . ARG A 1 470 ? 28.080 -11.051 -16.930 1.00 84.69 470 ARG A C 1
ATOM 3691 O O . ARG A 1 470 ? 28.717 -11.681 -16.086 1.00 84.69 470 ARG A O 1
ATOM 3698 N N . HIS A 1 471 ? 28.548 -10.815 -18.152 1.00 78.69 471 HIS A N 1
ATOM 3699 C CA . HIS A 1 471 ? 29.861 -11.278 -18.607 1.00 78.69 471 HIS A CA 1
ATOM 3700 C C . HIS A 1 471 ? 30.991 -10.297 -18.284 1.00 78.69 471 HIS A C 1
ATOM 3702 O O . HIS A 1 47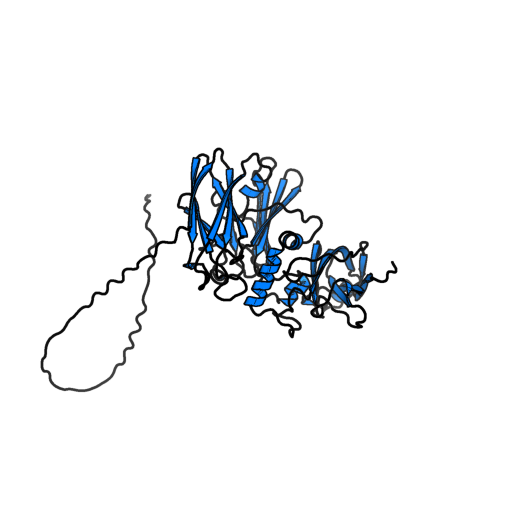1 ? 32.151 -10.684 -18.388 1.00 78.69 471 HIS A O 1
ATOM 3708 N N . GLY A 1 472 ? 30.646 -9.097 -17.809 1.00 57.69 472 GLY A N 1
ATOM 3709 C CA . GLY A 1 472 ? 31.552 -8.139 -17.193 1.00 57.69 472 GLY A CA 1
ATOM 3710 C C . GLY A 1 472 ? 32.581 -7.528 -18.143 1.00 57.69 472 GLY A C 1
ATOM 3711 O O . GLY A 1 472 ? 33.602 -8.132 -18.458 1.00 57.69 472 GLY A O 1
ATOM 3712 N N . ALA A 1 473 ? 32.385 -6.253 -18.464 1.00 34.12 473 ALA A N 1
ATOM 3713 C CA . ALA A 1 473 ? 33.487 -5.310 -18.594 1.00 34.12 473 ALA A CA 1
ATOM 3714 C C . ALA A 1 473 ? 33.019 -3.931 -18.110 1.00 34.12 473 ALA A C 1
ATOM 3716 O O . ALA A 1 473 ? 32.574 -3.116 -18.913 1.00 34.12 473 ALA A O 1
ATOM 3717 N N . HIS A 1 474 ? 33.125 -3.676 -16.804 1.00 40.28 474 HIS A N 1
ATOM 3718 C CA . HIS A 1 474 ? 33.205 -2.322 -16.252 1.00 40.28 474 HIS A CA 1
ATOM 3719 C C . HIS A 1 474 ? 34.269 -2.265 -15.164 1.00 40.28 474 HIS A C 1
ATOM 3721 O O . HIS A 1 474 ? 34.227 -3.130 -14.259 1.00 40.28 474 HIS A O 1
#

Radius of gyration: 28.49 Å; Cα contacts (8 Å, |Δi|>4): 1101; chains: 1; bounding box: 113×59×66 Å

Sequence (474 aa):
MIEASPEAGASLIVCRPSLVIKHIGGKLVEHKPERLTLLSVVLAVGFFCVSIPAQSLLEKSFRVETEAEVLLDLRASAPHTSWGEAGSEAAVATVFADGQYNQDIFLFAGERAFAYQVLLGHFQPGEHTLRVDFNRKRSAAKATAIEIRDARISFVDPGNPEYQAVSLAPIIYARPNTIGRFSDIPLLMWYETERTGPLTTIRYSIIFTNEDGGTQTSALMARWGRTTDIEWVYEVQINAQGKVQAATFQGVEHKTQNYAGKQENGHPALYVVSDNNNVSDRGQSEMRFASRPIPFDLSHSSREEIMDRHPWIYQLMAAELQREGKISETSRGGNQMADPRHYLYLDAASELNGTALSFAIKLKENPKWYESDLGISYYKIDRSGYFRTTVRLPAGTRLDQIERISVRCDAAGNPRSGEEIRKLSTAECGLNTVNKAFMLDASFQPGPSLPVHIKPLKLRFGEAIEVYDRHGAH

pLDDT: mean 88.28, std 20.43, range [24.61, 98.81]

Mean predicted aligned error: 8.88 Å